Protein AF-0000000075086437 (afdb_homodimer)

InterPro domains:
  IPR016562 Proteasome assembly chaperone 2, eukaryotic [PIRSF010044] (19-245)
  IPR016562 Proteasome assembly chaperone 2, eukaryotic [PTHR12970] (11-246)
  IPR019151 Proteasome assembly chaperone 2 [PF09754] (21-191)
  IPR038389 Proteasome assembly chaperone 2 superfamily [G3DSA:3.40.50.10900] (17-246)

pLDDT: mean 86.9, std 17.22, range [22.77, 98.94]

Solvent-accessible surface area (backbone atoms only — not comparable to full-atom values): 26258 Å² total; per-residue (Å²): 94,47,74,74,58,44,75,50,69,73,48,90,76,82,41,60,67,14,38,38,35,36,28,18,48,22,42,39,37,28,16,42,47,26,50,47,32,49,39,33,37,64,63,40,44,77,27,30,39,40,43,37,51,27,62,46,67,38,65,52,89,55,65,76,55,66,74,41,94,78,57,60,33,46,28,38,30,31,37,31,78,94,73,31,34,31,36,46,46,42,50,28,53,62,39,48,85,34,36,63,62,52,48,49,50,52,53,50,53,41,53,75,43,42,38,57,32,40,35,37,29,23,12,22,41,42,87,72,56,81,62,79,89,48,75,60,46,33,34,48,67,46,96,65,28,89,52,56,73,60,50,66,74,41,97,64,47,65,60,83,66,96,54,90,73,66,78,52,61,47,9,55,55,43,37,60,48,50,52,48,31,52,75,68,69,42,25,27,43,34,42,30,32,54,28,56,83,48,79,32,64,69,56,10,55,52,48,48,54,58,46,33,73,78,51,73,78,59,61,76,95,50,42,74,78,55,56,34,70,26,41,40,78,64,62,60,79,47,51,75,55,76,77,69,77,108,91,46,74,74,57,43,75,49,69,72,48,90,77,81,39,60,68,14,38,39,36,36,30,20,47,22,42,41,36,29,16,42,48,26,49,46,31,48,39,33,38,64,64,40,44,78,27,31,39,40,45,38,51,28,61,46,65,35,63,55,89,54,65,74,58,65,75,43,94,79,58,60,33,47,28,38,30,31,36,32,78,92,74,32,36,31,36,47,46,41,48,29,54,61,39,50,84,35,35,63,62,53,47,48,50,53,53,51,52,41,55,74,43,42,40,57,32,38,36,37,29,24,13,21,41,43,88,73,56,82,62,78,89,49,74,59,48,33,33,48,69,46,94,66,26,88,51,56,71,62,50,67,74,41,98,64,48,64,59,83,66,96,53,90,73,66,78,50,61,48,8,56,54,42,37,60,49,49,52,49,31,53,74,67,69,44,23,27,44,35,42,34,33,54,29,57,83,48,80,32,64,68,54,11,55,50,49,48,54,57,46,34,74,79,51,74,79,58,61,76,94,50,42,76,80,55,56,34,70,25,41,40,78,62,62,62,79,49,51,77,55,75,76,68,79,106

Foldseek 3Di:
DPCQKDKAFQDDDQLAAAEEEEEFCFAQSLSLLLVQQLCQLLVWDWTIFMFHCQFDNDDDDPSVCGPPPPDDTQWTKTDDPVQSYIYTHGRGFTDPVCLLVVLLVVLVVVVVSNHQAYEYEFAAALVPDPDPPDAQKEKDWAPLAPQVVVVVVDPHHHDDDPDPQDDGHRGGCRSSNRVSCNVVVGTYMYMYGHDHHDPCSVVSVVVNLVVCSRRPPDDNVCSVVSGDHDPVVVPDDDDDDPVPVD/DPCQKDKAFQDDDQLAAAEEEEEFCFAQSLSLLLVQQLCQLLVWDWTIFMFHCQFDNDDDDPSVCGPPPPDDTQWTKTDDPVQSYIYTHGRGFTDPVCLLVVLLVVLVVVVVSNHQAYEYEFAAALVPDPDPPDAQKEKDWAPLAPQVVVVVVDPHHHDDDPDPQDDGHRGGCRSSSRVSCNVVVGTYMYMYGHDHHDPCSVVSVVVNLVVCSRRPPDDNVCSVVSGDHDPVVVPDDDDDDPVPVD

Nearest PDB structures (foldseek):
  8qym-assembly1_J  TM=8.300E-01  e=6.815E-26  Homo sapiens
  8tm6-assembly1_g  TM=8.412E-01  e=6.346E-24  Homo sapiens
  8qyj-assembly1_J  TM=8.256E-01  e=1.738E-23  Homo sapiens
  8qyn-assembly1_J  TM=8.368E-01  e=9.861E-24  Homo sapiens
  8tm5-assembly1_d  TM=8.386E-01  e=1.224E-22  Homo sapiens

Radius of gyration: 22.4 Å; Cα contacts (8 Å, |Δi|>4): 1007; chains: 2; bounding box: 60×61×58 Å

Sequence (492 aa):
MAQVNHWKILTDCDFTGYTLVIPSVAVGNVGQLAGDLIISSLHMTKIGIIYSPALIPISGYDPYKIGSNSISSCCELYQCAERKVAILLLRAPLVYKYANQFLTEVVDKFKAENVKDIVILTSSFAHERKHIMTSPFRYVVNDVCLYTSKLRTLDWVEHETKGEPVKILGGGFASLLFEITKEKSVPCFLLYKFASEGDNIPDAYEMVQYLNTVIPLFNDSDLFTQLVPPVSWNLMYGGPPPKNIYMAQVNHWKILTDCDFTGYTLVIPSVAVGNVGQLAGDLIISSLHMTKIGIIYSPALIPISGYDPYKIGSNSISSCCELYQCAERKVAILLLRAPLVYKYANQFLTEVVDKFKAENVKDIVILTSSFAHERKHIMTSPFRYVVNDVCLYTSKLRTLDWVEHETKGEPVKILGGGFASLLFEITKEKSVPCFLLYKFASEGDNIPDAYEMVQYLNTVIPLFNDSDLFTQLVPPVSWNLMYGGPPPKNIY

Structure (mmCIF, N/CA/C/O backbone):
data_AF-0000000075086437-model_v1
#
loop_
_entity.id
_entity.type
_entity.pdbx_description
1 polymer 'Proteasome assembly chaperone 2'
#
loop_
_atom_site.group_PDB
_atom_site.id
_atom_site.type_symbol
_atom_site.label_atom_id
_a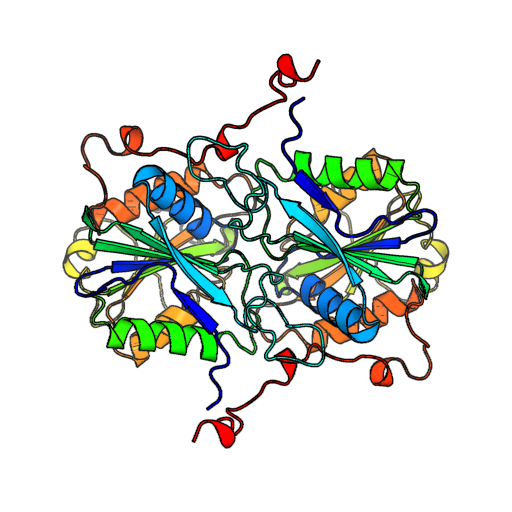tom_site.label_alt_id
_atom_site.label_comp_id
_atom_site.label_asym_id
_atom_site.label_entity_id
_atom_site.label_seq_id
_atom_site.pdbx_PDB_ins_code
_atom_site.Cartn_x
_atom_site.Cartn_y
_atom_site.Cartn_z
_atom_site.occupancy
_atom_site.B_iso_or_equiv
_atom_site.auth_seq_id
_atom_site.auth_comp_id
_atom_site.auth_asym_id
_atom_site.auth_atom_id
_atom_site.pdbx_PDB_model_num
ATOM 1 N N . MET A 1 1 ? -19.359 15.242 -14.719 1 35.53 1 MET A N 1
ATOM 2 C CA . MET A 1 1 ? -18.297 14.242 -14.781 1 35.53 1 MET A CA 1
ATOM 3 C C . MET A 1 1 ? -18.453 13.195 -13.68 1 35.53 1 MET A C 1
ATOM 5 O O . MET A 1 1 ? -18.656 13.539 -12.516 1 35.53 1 MET A O 1
ATOM 9 N N . ALA A 1 2 ? -18.859 12.125 -14.086 1 43.56 2 ALA A N 1
ATOM 10 C CA . ALA A 1 2 ? -19.266 11.148 -13.078 1 43.56 2 ALA A CA 1
ATOM 11 C C . ALA A 1 2 ? -18.203 10.992 -12 1 43.56 2 ALA A C 1
ATOM 13 O O . ALA A 1 2 ? -17 11.016 -12.289 1 43.56 2 ALA A O 1
ATOM 14 N N . GLN A 1 3 ? -18.438 11.406 -10.812 1 57.47 3 GLN A N 1
ATOM 15 C CA . GLN A 1 3 ? -17.562 11.312 -9.648 1 57.47 3 GLN A CA 1
ATOM 16 C C . GLN A 1 3 ? -16.922 9.93 -9.547 1 57.47 3 GLN A C 1
ATOM 18 O O . GLN A 1 3 ? -17.625 8.93 -9.375 1 57.47 3 GLN A O 1
ATOM 23 N N . VAL A 1 4 ? -15.617 9.898 -10.047 1 74.31 4 VAL A N 1
ATOM 24 C CA . VAL A 1 4 ? -14.891 8.633 -10.109 1 74.31 4 VAL A CA 1
ATOM 25 C C . VAL A 1 4 ? -14.523 8.18 -8.703 1 74.31 4 VAL A C 1
ATOM 27 O O . VAL A 1 4 ? -14.562 6.984 -8.398 1 74.31 4 VAL A O 1
ATOM 30 N N . ASN A 1 5 ? -14.375 9.18 -7.828 1 84.19 5 ASN A N 1
ATOM 31 C CA . ASN A 1 5 ? -14.055 8.898 -6.434 1 84.19 5 ASN A CA 1
ATOM 32 C C . ASN A 1 5 ? -15.281 9.039 -5.539 1 84.19 5 ASN A C 1
ATOM 34 O O . ASN A 1 5 ? -16.094 9.953 -5.719 1 84.19 5 ASN A O 1
ATOM 38 N N . HIS A 1 6 ? -15.469 8.078 -4.66 1 85.31 6 HIS A N 1
ATOM 39 C CA . HIS A 1 6 ? -16.609 8.109 -3.746 1 85.31 6 HIS A CA 1
ATOM 40 C C . HIS A 1 6 ? -16.156 8.328 -2.307 1 85.31 6 HIS A C 1
ATOM 42 O O . HIS A 1 6 ? -15.359 7.551 -1.774 1 85.31 6 HIS A O 1
ATOM 48 N N . TRP A 1 7 ? -16.688 9.414 -1.744 1 89.06 7 TRP A N 1
ATOM 49 C CA . TRP A 1 7 ? -16.438 9.734 -0.345 1 89.06 7 TRP A CA 1
ATOM 50 C C . TRP A 1 7 ? -17.594 9.305 0.538 1 89.06 7 TRP A C 1
ATOM 52 O O . TRP A 1 7 ? -18.672 9.914 0.507 1 89.06 7 TRP A O 1
ATOM 62 N N . LYS A 1 8 ? -17.406 8.258 1.257 1 87.62 8 LYS A N 1
ATOM 63 C CA . LYS A 1 8 ? -18.375 7.879 2.273 1 87.62 8 LYS A CA 1
ATOM 64 C C . LYS A 1 8 ? -18.125 8.617 3.584 1 87.62 8 LYS A C 1
ATOM 66 O O . LYS A 1 8 ? -17.281 8.203 4.383 1 87.62 8 LYS A O 1
ATOM 71 N N . ILE A 1 9 ? -18.906 9.641 3.857 1 91.38 9 ILE A N 1
ATOM 72 C CA . ILE A 1 9 ? -18.719 10.461 5.051 1 91.38 9 ILE A CA 1
ATOM 73 C C . ILE A 1 9 ? -19.516 9.867 6.211 1 91.38 9 ILE A C 1
ATOM 75 O O . ILE A 1 9 ? -20.719 9.633 6.094 1 91.38 9 ILE A O 1
ATOM 79 N N . LEU A 1 10 ? -18.844 9.633 7.238 1 88.88 10 LEU A N 1
ATOM 80 C CA . LEU A 1 10 ? -19.469 9.047 8.422 1 88.88 10 LEU A CA 1
ATOM 81 C C . LEU A 1 10 ? -19.953 10.125 9.375 1 88.88 10 LEU A C 1
ATOM 83 O O . LEU A 1 10 ? -20.984 9.953 10.031 1 88.88 10 LEU A O 1
ATOM 87 N N . THR A 1 11 ? -19.188 11.148 9.453 1 93 11 THR A N 1
ATOM 88 C CA . THR A 1 11 ? -19.516 12.297 10.297 1 93 11 THR A CA 1
ATOM 89 C C . THR A 1 11 ? -19.094 13.602 9.617 1 93 11 THR A C 1
ATOM 91 O O . THR A 1 11 ? -17.953 13.742 9.18 1 93 11 THR A O 1
ATOM 94 N N . ASP A 1 12 ? -19.984 14.461 9.594 1 93.69 12 ASP A N 1
ATOM 95 C CA . ASP A 1 12 ? -19.672 15.75 8.984 1 93.69 12 ASP A CA 1
ATOM 96 C C . ASP A 1 12 ? -18.625 16.5 9.797 1 93.69 12 ASP A C 1
ATOM 98 O O . ASP A 1 12 ? -18.609 16.422 11.023 1 93.69 12 ASP A O 1
ATOM 102 N N . CYS A 1 13 ? -17.844 17.219 9.047 1 94.81 13 CYS A N 1
ATOM 103 C CA . CYS A 1 13 ? -16.781 18 9.672 1 94.81 13 CYS A CA 1
ATOM 104 C C . CYS A 1 13 ? -16.531 19.281 8.898 1 94.81 13 CYS A C 1
ATOM 106 O O . CYS A 1 13 ? -16.531 19.281 7.664 1 94.81 13 CYS A O 1
ATOM 108 N N . ASP A 1 14 ? -16.469 20.312 9.617 1 96.81 14 ASP A N 1
ATOM 109 C CA . ASP A 1 14 ? -16.016 21.594 9.07 1 96.81 14 ASP A CA 1
ATOM 110 C C . ASP A 1 14 ? -14.492 21.703 9.141 1 96.81 14 ASP A C 1
ATOM 112 O O . ASP A 1 14 ? -13.922 21.844 10.227 1 96.81 14 ASP A O 1
ATOM 116 N N . PHE A 1 15 ? -13.852 21.812 7.996 1 98.25 15 PHE A N 1
ATOM 117 C CA . PHE A 1 15 ? -12.398 21.734 7.957 1 98.25 15 PHE A CA 1
ATOM 118 C C . PHE A 1 15 ? -11.781 23.125 7.984 1 98.25 15 PHE A C 1
ATOM 120 O O . PHE A 1 15 ? -10.57 23.281 7.789 1 98.25 15 PHE A O 1
ATOM 127 N N . THR A 1 16 ? -12.602 24.125 8.211 1 98.31 16 THR A N 1
ATOM 128 C CA . THR A 1 16 ? -12.055 25.469 8.312 1 98.31 16 THR A CA 1
ATOM 129 C C . THR A 1 16 ? -11 25.547 9.414 1 98.31 16 THR A C 1
ATOM 131 O O . THR A 1 16 ? -11.266 25.188 10.562 1 98.31 16 THR A O 1
ATOM 134 N N . GLY A 1 17 ? -9.852 25.969 9.039 1 97.75 17 GLY A N 1
ATOM 135 C CA . GLY A 1 17 ? -8.766 26.156 10 1 97.75 17 GLY A CA 1
ATOM 136 C C . GLY A 1 17 ? -7.996 24.875 10.266 1 97.75 17 GLY A C 1
ATOM 137 O O . GLY A 1 17 ? -7.02 24.875 11.023 1 97.75 17 GLY A O 1
ATOM 138 N N . TYR A 1 18 ? -8.359 23.766 9.633 1 98.69 18 TYR A N 1
ATOM 139 C CA . TYR A 1 18 ? -7.703 22.484 9.844 1 98.69 18 TYR A CA 1
ATO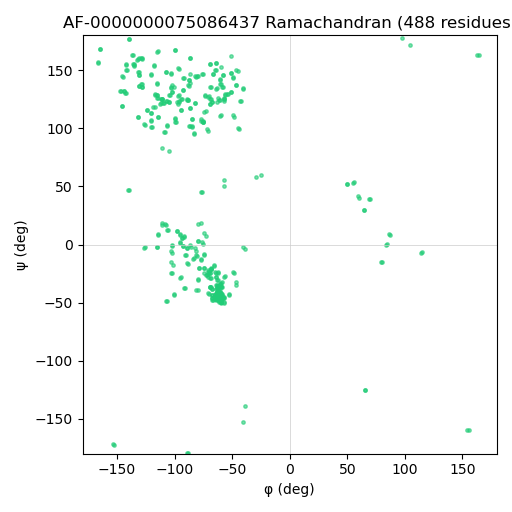M 140 C C . TYR A 1 18 ? -6.418 22.375 9.031 1 98.69 18 TYR A C 1
ATOM 142 O O . TYR A 1 18 ? -6.328 22.938 7.93 1 98.69 18 TYR A O 1
ATOM 150 N N . THR A 1 19 ? -5.441 21.75 9.562 1 98.81 19 THR A N 1
ATOM 151 C CA . THR A 1 19 ? -4.332 21.203 8.781 1 98.81 19 THR A CA 1
ATOM 152 C C . THR A 1 19 ? -4.645 19.781 8.312 1 98.81 19 THR A C 1
ATOM 154 O O . THR A 1 19 ? -5.023 18.938 9.117 1 98.81 19 THR A O 1
ATOM 157 N N . LEU A 1 20 ? -4.574 19.547 7.02 1 98.88 20 LEU A N 1
ATOM 158 C CA . LEU A 1 20 ? -4.727 18.203 6.469 1 98.88 20 LEU A CA 1
ATOM 159 C C . LEU A 1 20 ? -3.365 17.547 6.27 1 98.88 20 LEU A C 1
ATOM 161 O O . LEU A 1 20 ? -2.539 18.031 5.496 1 98.88 20 LEU A O 1
ATOM 165 N N . VAL A 1 21 ? -3.133 16.469 7.004 1 98.94 21 VAL A N 1
ATOM 166 C CA . VAL A 1 21 ? -1.901 15.695 6.863 1 98.94 21 VAL A CA 1
ATOM 167 C C . VAL A 1 21 ? -2.143 14.5 5.945 1 98.94 21 VAL A C 1
ATOM 169 O O . VAL A 1 21 ? -3.092 13.742 6.141 1 98.94 21 VAL A O 1
ATOM 172 N N . ILE A 1 22 ? -1.29 14.367 4.941 1 98.88 22 ILE A N 1
ATOM 173 C CA . ILE A 1 22 ? -1.406 13.258 4 1 98.88 22 ILE A CA 1
ATOM 174 C C . ILE A 1 22 ? -0.079 12.508 3.92 1 98.88 22 ILE A C 1
ATOM 176 O O . ILE A 1 22 ? 0.854 12.953 3.25 1 98.88 22 ILE A O 1
ATOM 180 N N . PRO A 1 23 ? 0.01 11.359 4.555 1 98.44 23 PRO A N 1
ATOM 181 C CA . PRO A 1 23 ? 1.183 10.508 4.352 1 98.44 23 PRO A CA 1
ATOM 182 C C . PRO A 1 23 ? 1.18 9.812 2.992 1 98.44 23 PRO A C 1
ATOM 184 O O . PRO A 1 23 ? 0.188 9.188 2.619 1 98.44 23 PRO A O 1
ATOM 187 N N . SER A 1 24 ? 2.254 9.953 2.297 1 97.56 24 SER A N 1
ATOM 188 C CA . SER A 1 24 ? 2.414 9.219 1.049 1 97.56 24 SER A CA 1
ATOM 189 C C . SER A 1 24 ? 2.838 7.777 1.308 1 97.56 24 SER A C 1
ATOM 191 O O . SER A 1 24 ? 3.539 7.496 2.283 1 97.56 24 SER A O 1
ATOM 193 N N . VAL A 1 25 ? 2.379 6.867 0.495 1 94.88 25 VAL A N 1
ATOM 194 C CA . VAL A 1 25 ? 2.883 5.5 0.527 1 94.88 25 VAL A CA 1
ATOM 195 C C . VAL A 1 25 ? 4.262 5.441 -0.129 1 94.88 25 VAL A C 1
ATOM 197 O O . VAL A 1 25 ? 4.371 5.484 -1.356 1 94.88 25 VAL A O 1
ATOM 200 N N . ALA A 1 26 ? 5.281 5.305 0.708 1 94.19 26 ALA A N 1
ATOM 201 C CA . ALA A 1 26 ? 6.664 5.512 0.277 1 94.19 26 ALA A CA 1
ATOM 202 C C . ALA A 1 26 ? 7.59 4.477 0.904 1 94.19 26 ALA A C 1
ATOM 204 O O . ALA A 1 26 ? 7.145 3.604 1.652 1 94.19 26 ALA A O 1
ATOM 205 N N . VAL A 1 27 ? 8.867 4.59 0.468 1 91.12 27 VAL A N 1
ATOM 206 C CA . VAL A 1 27 ? 9.859 3.645 0.965 1 91.12 27 VAL A CA 1
ATOM 207 C C . VAL A 1 27 ? 9.859 3.646 2.492 1 91.12 27 VAL A C 1
ATOM 209 O O . VAL A 1 27 ? 9.773 4.707 3.117 1 91.12 27 VAL A O 1
ATOM 212 N N . GLY A 1 28 ? 9.781 2.467 3.061 1 91.38 28 GLY A N 1
ATOM 213 C CA . GLY A 1 28 ? 9.836 2.316 4.504 1 91.38 28 GLY A CA 1
ATOM 214 C C . GLY A 1 28 ? 8.523 2.623 5.191 1 91.38 28 GLY A C 1
ATOM 215 O O . GLY A 1 28 ? 8.359 2.361 6.383 1 91.38 28 GLY A O 1
ATOM 216 N N . ASN A 1 29 ? 7.598 3.246 4.559 1 92.94 29 ASN A N 1
ATOM 217 C CA . ASN A 1 29 ? 6.258 3.545 5.059 1 92.94 29 ASN A CA 1
ATOM 218 C C . ASN A 1 29 ? 6.301 4.5 6.25 1 92.94 29 ASN A C 1
ATOM 220 O O . ASN A 1 29 ? 5.465 4.414 7.148 1 92.94 29 ASN A O 1
ATOM 224 N N . VAL A 1 30 ? 7.277 5.336 6.281 1 96.38 30 VAL A N 1
ATOM 225 C CA . VAL A 1 30 ? 7.527 6.16 7.457 1 96.38 30 VAL A CA 1
ATOM 226 C C . VAL A 1 30 ? 6.363 7.129 7.668 1 96.38 30 VAL A C 1
ATOM 228 O O . VAL A 1 30 ? 5.867 7.277 8.789 1 96.38 30 VAL A O 1
ATOM 231 N N . GLY A 1 31 ? 5.938 7.773 6.594 1 97.56 31 GLY A N 1
ATOM 232 C CA . GLY A 1 31 ? 4.82 8.695 6.695 1 97.56 31 GLY A CA 1
ATOM 233 C C . GLY A 1 31 ? 3.549 8.039 7.195 1 97.56 31 GLY A C 1
ATOM 234 O O . GLY A 1 31 ? 2.855 8.594 8.055 1 97.56 31 GLY A O 1
ATOM 235 N N . GLN A 1 32 ? 3.258 6.879 6.699 1 95.31 32 GLN A N 1
ATOM 236 C CA . GLN A 1 32 ? 2.066 6.152 7.121 1 95.31 32 GLN A CA 1
ATOM 237 C C . GLN A 1 32 ? 2.143 5.777 8.594 1 95.31 32 GLN A C 1
ATOM 239 O O . GLN A 1 32 ? 1.161 5.914 9.328 1 95.31 32 GLN A O 1
ATOM 244 N N . LEU A 1 33 ? 3.307 5.312 8.992 1 94.88 33 LEU A N 1
ATOM 245 C CA . LEU A 1 33 ? 3.506 4.938 10.391 1 94.88 33 LEU A CA 1
ATOM 246 C C . LEU A 1 33 ? 3.357 6.148 11.305 1 94.88 33 LEU A C 1
ATOM 248 O O . LEU A 1 33 ? 2.766 6.051 12.383 1 94.88 33 LEU A O 1
ATOM 252 N N . ALA A 1 34 ? 3.873 7.23 10.906 1 97.19 34 ALA A N 1
ATOM 253 C CA . ALA A 1 34 ? 3.717 8.461 11.664 1 97.19 34 ALA A CA 1
ATOM 254 C C . ALA A 1 34 ? 2.246 8.859 11.781 1 97.19 34 ALA A C 1
ATOM 256 O O . ALA A 1 34 ? 1.787 9.25 12.852 1 97.19 34 ALA A O 1
ATOM 257 N N . GLY A 1 35 ? 1.521 8.742 10.672 1 96.69 35 GLY A N 1
ATOM 258 C CA . GLY A 1 35 ? 0.087 8.977 10.711 1 96.69 35 GLY A CA 1
ATOM 259 C C . GLY A 1 35 ? -0.635 8.086 11.703 1 96.69 35 GLY A C 1
ATOM 260 O O . GLY A 1 35 ? -1.473 8.555 12.477 1 96.69 35 GLY A O 1
ATOM 261 N N . ASP A 1 36 ? -0.29 6.836 11.672 1 93.44 36 ASP A N 1
ATOM 262 C CA . ASP A 1 36 ? -0.888 5.891 12.609 1 93.44 36 ASP A CA 1
ATOM 263 C C . ASP A 1 36 ? -0.596 6.293 14.055 1 93.44 36 ASP A C 1
ATOM 265 O O . ASP A 1 36 ? -1.462 6.18 14.922 1 93.44 36 ASP A O 1
ATOM 269 N N . LEU A 1 37 ? 0.59 6.676 14.289 1 94.69 37 LEU A N 1
ATOM 270 C CA . LEU A 1 37 ? 1.006 7.082 15.625 1 94.69 37 LEU A CA 1
ATOM 271 C C . LEU A 1 37 ? 0.217 8.305 16.094 1 94.69 37 LEU A C 1
ATOM 273 O O . LEU A 1 37 ? -0.228 8.352 17.234 1 94.69 37 LEU A O 1
ATOM 277 N N . ILE A 1 38 ? 0.027 9.234 15.227 1 96.94 38 ILE A N 1
ATOM 278 C CA . ILE A 1 38 ? -0.717 10.445 15.57 1 96.94 38 ILE A CA 1
ATOM 279 C C . ILE A 1 38 ? -2.18 10.094 15.828 1 96.94 38 ILE A C 1
ATOM 281 O O . ILE A 1 38 ? -2.764 10.531 16.812 1 96.94 38 ILE A O 1
ATOM 285 N N . ILE A 1 39 ? -2.746 9.297 14.945 1 95.19 39 ILE A N 1
ATOM 286 C CA . ILE A 1 39 ? -4.145 8.898 15.062 1 95.19 39 ILE A CA 1
ATOM 287 C C . ILE A 1 39 ? -4.367 8.211 16.406 1 95.19 39 ILE A C 1
ATOM 289 O O . ILE A 1 39 ? -5.332 8.508 17.109 1 95.19 39 ILE A O 1
ATOM 293 N N . SER A 1 40 ? -3.471 7.355 16.688 1 92.56 40 SER A N 1
ATOM 294 C CA . SER A 1 40 ? -3.592 6.625 17.953 1 92.56 40 SER A CA 1
ATOM 295 C C . SER A 1 40 ? -3.389 7.551 19.141 1 92.56 40 SER A C 1
ATOM 297 O O . SER A 1 40 ? -4.141 7.492 20.125 1 92.56 40 SER A O 1
ATOM 299 N N . SER A 1 41 ? -2.432 8.406 19.094 1 94.75 41 SER A N 1
ATOM 300 C CA . SER A 1 41 ? -2.045 9.258 20.203 1 94.75 41 SER A CA 1
ATOM 301 C C . SER A 1 41 ? -3.115 10.305 20.5 1 94.75 41 SER A C 1
ATOM 303 O O . SER A 1 41 ? -3.359 10.641 21.656 1 94.75 41 SER A O 1
ATOM 305 N N . LEU A 1 42 ? -3.748 10.812 19.484 1 95.75 42 LEU A N 1
ATOM 306 C CA . LEU A 1 42 ? -4.75 11.859 19.641 1 95.75 42 LEU A CA 1
ATOM 307 C C . LEU A 1 42 ? -6.152 11.266 19.703 1 95.75 42 LEU A C 1
ATOM 309 O O . LEU A 1 42 ? -7.145 12 19.719 1 95.75 42 LEU A O 1
ATOM 313 N N . HIS A 1 43 ? -6.25 9.953 19.641 1 92.31 43 HIS A N 1
ATOM 314 C CA . HIS A 1 43 ? -7.547 9.281 19.609 1 92.31 43 HIS A CA 1
ATOM 315 C C . HIS A 1 43 ? -8.461 9.891 18.547 1 92.31 43 HIS A C 1
ATOM 317 O O . HIS A 1 43 ? -9.594 10.266 18.844 1 92.31 43 HIS A O 1
ATOM 323 N N . MET A 1 44 ? -7.938 9.961 17.406 1 94.25 44 MET A N 1
ATOM 324 C CA . MET A 1 44 ? -8.688 10.609 16.328 1 94.25 44 MET A CA 1
ATOM 325 C C . MET A 1 44 ? -9.891 9.773 15.922 1 94.25 44 MET A C 1
ATOM 327 O O . MET A 1 44 ? -9.875 8.547 16.047 1 94.25 44 MET A O 1
ATOM 331 N N . THR A 1 45 ? -10.867 10.477 15.375 1 93.5 45 THR A N 1
ATOM 332 C CA . THR A 1 45 ? -12.102 9.82 14.938 1 93.5 45 THR A CA 1
ATOM 333 C C . THR A 1 45 ? -12.102 9.633 13.422 1 93.5 45 THR A C 1
ATOM 335 O O . THR A 1 45 ? -11.805 10.57 12.672 1 93.5 45 THR A O 1
ATOM 338 N N . LYS A 1 46 ? -12.422 8.422 13.062 1 91.38 46 LYS A N 1
ATOM 339 C CA . LYS A 1 46 ? -12.625 8.188 11.633 1 91.38 46 LYS A CA 1
ATOM 340 C C . LYS A 1 46 ? -13.906 8.852 11.148 1 91.38 46 LYS A C 1
ATOM 342 O O . LYS A 1 46 ? -14.992 8.578 11.664 1 91.38 46 LYS A O 1
ATOM 347 N N . ILE A 1 47 ? -13.766 9.656 10.086 1 94.88 47 ILE A N 1
ATOM 348 C CA . ILE A 1 47 ? -14.961 10.406 9.719 1 94.88 47 ILE A CA 1
ATOM 349 C C . ILE A 1 47 ? -15.297 10.148 8.25 1 94.88 47 ILE A C 1
ATOM 351 O O . ILE A 1 47 ? -16.297 10.648 7.738 1 94.88 47 ILE A O 1
ATOM 355 N N . GLY A 1 48 ? -14.484 9.383 7.578 1 90.69 48 GLY A N 1
ATOM 356 C CA . GLY A 1 48 ? -14.781 9.109 6.184 1 90.69 48 GLY A CA 1
ATOM 357 C C . GLY A 1 48 ? -13.961 7.969 5.609 1 90.69 48 GLY A C 1
ATOM 358 O O . GLY A 1 48 ? -12.914 7.613 6.16 1 90.69 48 GLY A O 1
ATOM 359 N N . ILE A 1 49 ? -14.469 7.383 4.598 1 88.12 49 ILE A N 1
ATOM 360 C CA . ILE A 1 49 ? -13.828 6.352 3.785 1 88.12 49 ILE A CA 1
ATOM 361 C C . ILE A 1 49 ? -13.898 6.742 2.311 1 88.12 49 ILE A C 1
ATOM 363 O O . ILE A 1 49 ? -14.938 7.203 1.831 1 88.12 49 ILE A O 1
ATOM 367 N N . ILE A 1 50 ? -12.797 6.566 1.623 1 88.62 50 ILE A N 1
ATOM 368 C CA . ILE A 1 50 ? -12.766 6.953 0.217 1 88.62 50 ILE A CA 1
ATOM 369 C C . ILE A 1 50 ? -12.562 5.719 -0.656 1 88.62 50 ILE A C 1
ATOM 371 O O . ILE A 1 50 ? -11.68 4.898 -0.387 1 88.62 50 ILE A O 1
ATOM 375 N N . TYR A 1 51 ? -13.391 5.605 -1.581 1 83.62 51 TYR A N 1
ATOM 376 C CA . TYR A 1 51 ? -13.266 4.586 -2.615 1 83.62 51 TYR A CA 1
ATOM 377 C C . TYR A 1 51 ? -12.836 5.207 -3.941 1 83.62 51 TYR A C 1
ATOM 379 O O . TYR A 1 51 ? -13.477 6.141 -4.43 1 83.62 51 TYR A O 1
ATOM 387 N N . SER A 1 52 ? -11.727 4.676 -4.445 1 85.94 52 SER A N 1
ATOM 388 C CA . SER A 1 52 ? -11.195 5.266 -5.672 1 85.94 52 SER A CA 1
ATOM 389 C C . SER A 1 52 ? -10.555 4.203 -6.562 1 85.94 52 SER A C 1
ATOM 391 O O . SER A 1 52 ? -9.875 3.301 -6.074 1 85.94 52 SER A O 1
ATOM 393 N N . PRO A 1 53 ? -10.688 4.383 -7.844 1 81.12 53 PRO A N 1
ATOM 394 C CA . PRO A 1 53 ? -9.953 3.514 -8.766 1 81.12 53 PRO A CA 1
ATOM 395 C C . PRO A 1 53 ? -8.438 3.711 -8.672 1 81.12 53 PRO A C 1
ATOM 397 O O . PRO A 1 53 ? -7.676 2.848 -9.117 1 81.12 53 PRO A O 1
ATOM 400 N N . ALA A 1 54 ? -8 4.797 -8.117 1 87.94 54 ALA A N 1
ATOM 401 C CA . ALA A 1 54 ? -6.57 5.031 -7.934 1 87.94 54 ALA A CA 1
ATOM 402 C C . ALA A 1 54 ? -5.988 4.074 -6.895 1 87.94 54 ALA A C 1
ATOM 404 O O . ALA A 1 54 ? -4.773 3.877 -6.836 1 87.94 54 ALA A O 1
ATOM 405 N N . LEU A 1 55 ? -6.789 3.543 -6.066 1 84.25 55 LEU A N 1
ATOM 406 C CA . LEU A 1 55 ? -6.336 2.688 -4.977 1 84.25 55 LEU A CA 1
ATOM 407 C C . LEU A 1 55 ? -6.66 1.226 -5.262 1 84.25 55 LEU A C 1
ATOM 409 O O . LEU A 1 55 ? -5.836 0.343 -5.02 1 84.25 55 LEU A O 1
ATOM 413 N N . ILE A 1 56 ? -7.855 0.917 -5.648 1 68.75 56 ILE A N 1
ATOM 414 C CA . ILE A 1 56 ? -8.359 -0.438 -5.844 1 68.75 56 ILE A CA 1
ATOM 415 C C . ILE A 1 56 ? -9.07 -0.537 -7.191 1 68.75 56 ILE A C 1
ATOM 417 O O . ILE A 1 56 ? -10.156 0.02 -7.371 1 68.75 56 ILE A O 1
ATOM 421 N N . PRO A 1 57 ? -8.398 -1.219 -7.973 1 64.44 57 PRO A N 1
ATOM 422 C CA . PRO A 1 57 ? -9.133 -1.365 -9.234 1 64.44 57 PRO A CA 1
ATOM 423 C C . PRO A 1 57 ? -10.453 -2.117 -9.055 1 64.44 57 PRO A C 1
ATOM 425 O O . PRO A 1 57 ? -10.547 -3.023 -8.227 1 64.44 57 PRO A O 1
ATOM 428 N N . ILE A 1 58 ? -11.484 -1.64 -9.367 1 59.41 58 ILE A N 1
ATOM 429 C CA . ILE A 1 58 ? -12.812 -2.244 -9.32 1 59.41 58 ILE A CA 1
ATOM 430 C C . ILE A 1 58 ? -12.938 -3.295 -10.422 1 59.41 58 ILE A C 1
ATOM 432 O O . ILE A 1 58 ? -12.68 -3.012 -11.594 1 59.41 58 ILE A O 1
ATOM 436 N N . SER A 1 59 ? -13.078 -4.547 -9.711 1 56.91 59 SER A N 1
ATOM 437 C CA . SER A 1 59 ? -13.305 -5.625 -10.664 1 56.91 59 SER A CA 1
ATOM 438 C C . SER A 1 59 ? -14.789 -5.773 -10.992 1 56.91 59 SER A C 1
ATOM 440 O O . SER A 1 59 ? -15.641 -5.531 -10.141 1 56.91 59 SER A O 1
ATOM 442 N N . GLY A 1 60 ? -15.156 -5.992 -12.18 1 54.03 60 GLY A N 1
ATOM 443 C CA . GLY A 1 60 ? -16.516 -6.293 -12.602 1 54.03 60 GLY A CA 1
ATOM 444 C C . GLY A 1 60 ? -17.203 -5.121 -13.266 1 54.03 60 GLY A C 1
ATOM 445 O O . GLY A 1 60 ? -16.625 -4.039 -13.398 1 54.03 60 GLY A O 1
ATOM 446 N N . TYR A 1 61 ? -18.375 -5.398 -13.812 1 46.28 61 TYR A N 1
ATOM 447 C CA . TYR A 1 61 ? -19.141 -4.586 -14.742 1 46.28 61 TYR A CA 1
ATOM 448 C C . TYR A 1 61 ? -19.734 -3.365 -14.047 1 46.28 61 TYR A C 1
ATOM 450 O O . TYR A 1 61 ? -20.125 -2.398 -14.703 1 46.28 61 TYR A O 1
ATOM 458 N N . ASP A 1 62 ? -19.938 -3.521 -12.75 1 48.25 62 ASP A N 1
ATOM 459 C CA . ASP A 1 62 ? -20.656 -2.352 -12.258 1 48.25 62 ASP A CA 1
ATOM 460 C C . ASP A 1 62 ? -19.734 -1.426 -11.477 1 48.25 62 ASP A C 1
ATOM 462 O O . ASP A 1 62 ? -19.516 -1.627 -10.281 1 48.25 62 ASP A O 1
ATOM 466 N N . PRO A 1 63 ? -19.109 -0.748 -12.297 1 47.44 63 PRO A N 1
ATOM 467 C CA . PRO A 1 63 ? -18.188 0.197 -11.664 1 47.44 63 PRO A CA 1
ATOM 468 C C . PRO A 1 63 ? -18.844 1.001 -10.547 1 47.44 63 PRO A C 1
ATOM 470 O O . PRO A 1 63 ? -18.156 1.553 -9.68 1 47.44 63 PRO A O 1
ATOM 473 N N . TYR A 1 64 ? -20.156 1.071 -10.711 1 44.16 64 TYR A N 1
ATOM 474 C CA . TYR A 1 64 ? -20.875 1.903 -9.758 1 44.16 64 TYR A CA 1
ATOM 475 C C . TYR A 1 64 ? -21.141 1.147 -8.453 1 44.16 64 TYR A C 1
ATOM 477 O O . TYR A 1 64 ? -21.797 1.66 -7.551 1 44.16 64 TYR A O 1
ATOM 485 N N . LYS A 1 65 ? -20.75 -0.05 -8.484 1 51.56 65 LYS A N 1
ATOM 486 C CA . LYS A 1 65 ? -20.875 -0.693 -7.18 1 51.56 65 LYS A CA 1
ATOM 487 C C . LYS A 1 65 ? -19.719 -0.294 -6.262 1 51.56 65 LYS A C 1
ATOM 489 O O . LYS A 1 65 ? -19.469 -0.96 -5.258 1 51.56 65 LYS A O 1
ATOM 494 N N . ILE A 1 66 ? -19.172 0.771 -6.762 1 47.06 66 ILE A N 1
ATOM 495 C CA . ILE A 1 66 ? -18.188 1.432 -5.914 1 47.06 66 ILE A CA 1
ATOM 496 C C . ILE A 1 66 ? -18.828 1.859 -4.602 1 47.06 66 ILE A C 1
ATOM 498 O O . ILE A 1 66 ? -19.891 2.502 -4.602 1 47.06 66 ILE A O 1
ATOM 502 N N . GLY A 1 67 ? -18.453 1.235 -3.535 1 49 67 GLY A N 1
ATOM 503 C CA . GLY A 1 67 ? -18.969 1.584 -2.223 1 49 67 GLY A CA 1
ATOM 504 C C . GLY A 1 67 ? -19.812 0.481 -1.597 1 49 67 GLY A C 1
ATOM 505 O O . GLY A 1 67 ? -20.391 0.666 -0.524 1 49 67 GLY A O 1
ATOM 506 N N . SER A 1 68 ? -20 -0.475 -2.453 1 52.09 68 SER A N 1
ATOM 507 C CA . SER A 1 68 ? -20.703 -1.562 -1.783 1 52.09 68 SER A CA 1
ATOM 508 C C . SER A 1 68 ? -19.922 -2.08 -0.587 1 52.09 68 SER A C 1
ATOM 510 O O . SER A 1 68 ? -18.688 -1.916 -0.526 1 52.09 68 SER A O 1
ATOM 512 N N . ASN A 1 69 ? -20.609 -2.307 0.54 1 52.91 69 ASN A N 1
ATOM 513 C CA . ASN A 1 69 ? -20.078 -2.766 1.822 1 52.91 69 ASN A CA 1
ATOM 514 C C . ASN A 1 69 ? -19.016 -3.842 1.641 1 52.91 69 ASN A C 1
ATOM 516 O O . ASN A 1 69 ? -18.344 -4.223 2.6 1 52.91 69 ASN A O 1
ATOM 520 N N . SER A 1 70 ? -18.828 -4.176 0.365 1 53.25 70 SER A N 1
ATOM 521 C CA . SER A 1 70 ? -17.922 -5.305 0.183 1 53.25 70 SER A CA 1
ATOM 522 C C . SER A 1 70 ? -16.531 -4.836 -0.258 1 53.25 70 SER A C 1
ATOM 524 O O . SER A 1 70 ? -15.594 -5.633 -0.332 1 53.25 70 SER A O 1
ATOM 526 N N . ILE A 1 71 ? -16.5 -3.488 -0.402 1 56.09 71 ILE A N 1
ATOM 527 C CA . ILE A 1 71 ? -15.234 -3.076 -1.006 1 56.09 71 ILE A CA 1
ATOM 528 C C . ILE A 1 71 ? -14.266 -2.609 0.081 1 56.09 71 ILE A C 1
ATOM 530 O O . ILE A 1 71 ? -14.656 -1.86 0.981 1 56.09 71 ILE A O 1
ATOM 534 N N . SER A 1 72 ? -13.18 -3.225 0.11 1 60.38 72 SER A N 1
ATOM 535 C CA . SER A 1 72 ? -12.078 -2.838 0.986 1 60.38 72 SER A CA 1
ATOM 536 C C . SER A 1 72 ? -11.594 -1.427 0.67 1 60.38 72 SER A C 1
ATOM 538 O O . SER A 1 72 ? -11.578 -1.016 -0.492 1 60.38 72 SER A O 1
ATOM 540 N N . SER A 1 73 ? -11.609 -0.622 1.694 1 72.31 73 SER A N 1
ATOM 541 C CA . SER A 1 73 ? -11.055 0.706 1.451 1 72.31 73 SER A CA 1
ATOM 542 C C . SER A 1 73 ? -9.633 0.817 1.986 1 72.31 73 SER A C 1
ATOM 544 O O . SER A 1 73 ? -9.297 0.202 3 1 72.31 73 SER A O 1
ATOM 546 N N . CYS A 1 74 ? -8.797 1.39 1.2 1 83.81 74 CYS A N 1
ATOM 547 C CA . CYS A 1 74 ? -7.402 1.62 1.562 1 83.81 74 CYS A CA 1
ATOM 548 C C . CYS A 1 74 ? -7.141 3.1 1.812 1 83.81 74 CYS A C 1
ATOM 550 O O . CYS A 1 74 ? -5.992 3.541 1.807 1 83.81 74 CYS A O 1
ATOM 552 N N . CYS A 1 75 ? -8.258 3.836 2.025 1 90.44 75 CYS A N 1
ATOM 553 C CA . CYS A 1 75 ? -8.125 5.273 2.246 1 90.44 75 CYS A CA 1
ATOM 554 C C . CYS A 1 75 ? -9.172 5.773 3.234 1 90.44 75 CYS A C 1
ATOM 556 O O . CYS A 1 75 ? -10.375 5.676 2.975 1 90.44 75 CYS A O 1
ATOM 558 N N . GLU A 1 76 ? -8.711 6.309 4.328 1 91.56 76 GLU A N 1
ATOM 559 C CA . GLU A 1 76 ? -9.594 6.734 5.406 1 91.56 76 GLU A CA 1
ATOM 560 C C . GLU A 1 76 ? -9.258 8.148 5.871 1 91.56 76 GLU A C 1
ATOM 562 O O . GLU A 1 76 ? -8.094 8.562 5.836 1 91.56 76 GLU A O 1
ATOM 567 N N . LEU A 1 77 ? -10.273 8.805 6.281 1 94.94 77 LEU A N 1
ATOM 568 C CA . LEU A 1 77 ? -10.141 10.172 6.781 1 94.94 77 LEU A CA 1
ATOM 569 C C . LEU A 1 77 ? -10.398 10.227 8.281 1 94.94 77 LEU A C 1
ATOM 571 O O . LEU A 1 77 ? -11.438 9.758 8.758 1 94.94 77 LEU A O 1
ATOM 575 N N . TYR A 1 78 ? -9.391 10.797 9.023 1 94.75 78 TYR A N 1
ATOM 576 C CA . TYR A 1 78 ? -9.492 10.961 10.469 1 94.75 78 TYR A CA 1
ATOM 577 C C . TYR A 1 78 ? -9.438 12.438 10.859 1 94.75 78 TYR A C 1
ATOM 579 O O . TYR A 1 78 ? -8.859 13.25 10.133 1 94.75 78 TYR A O 1
ATOM 587 N N . GLN A 1 79 ? -10.031 12.758 12.023 1 96.94 79 GLN A N 1
ATOM 588 C CA . GLN A 1 79 ? -9.914 14.141 12.484 1 96.94 79 GLN A CA 1
ATOM 589 C C . GLN A 1 79 ? -9.742 14.195 14 1 96.94 79 GLN A C 1
ATOM 591 O O . GLN A 1 79 ? -10.172 13.289 14.719 1 96.94 79 GLN A O 1
ATOM 596 N N . CYS A 1 80 ? -9.078 15.172 14.445 1 97.75 80 CYS A N 1
ATOM 597 C CA . CYS A 1 80 ? -9.039 15.656 15.82 1 97.75 80 CYS A CA 1
ATOM 598 C C . CYS A 1 80 ? -9.5 17.109 15.906 1 97.75 80 CYS A C 1
ATOM 600 O O . CYS A 1 80 ? -8.758 18.016 15.547 1 97.75 80 CYS A O 1
ATOM 602 N N . ALA A 1 81 ? -10.68 17.281 16.422 1 97.44 81 ALA A N 1
ATOM 603 C CA . ALA A 1 81 ? -11.281 18.609 16.438 1 97.44 81 ALA A CA 1
ATOM 604 C C . ALA A 1 81 ? -10.5 19.547 17.375 1 97.44 81 ALA A C 1
ATOM 606 O O . ALA A 1 81 ? -10.312 20.719 17.062 1 97.44 81 ALA A O 1
ATOM 607 N N . GLU A 1 82 ? -10.062 19.031 18.469 1 96.94 82 GLU A N 1
ATOM 608 C CA . GLU A 1 82 ? -9.359 19.828 19.469 1 96.94 82 GLU A CA 1
ATOM 609 C C . GLU A 1 82 ? -8.094 20.453 18.891 1 96.94 82 GLU A C 1
ATOM 611 O O . GLU A 1 82 ? -7.746 21.578 19.234 1 96.94 82 GLU A O 1
ATOM 616 N N . ARG A 1 83 ? -7.449 19.75 18.031 1 97.75 83 ARG A N 1
ATOM 617 C CA . ARG A 1 83 ? -6.18 20.219 17.484 1 97.75 83 ARG A CA 1
ATOM 618 C C . ARG A 1 83 ? -6.363 20.781 16.078 1 97.75 83 ARG A C 1
ATOM 620 O O . ARG A 1 83 ? -5.414 21.266 15.469 1 97.75 83 ARG A O 1
ATOM 627 N N . LYS A 1 84 ? -7.57 20.625 15.523 1 98.12 84 LYS A N 1
ATOM 628 C CA . LYS A 1 84 ? -7.895 21.047 14.164 1 98.12 84 LYS A CA 1
ATOM 629 C C . LYS A 1 84 ? -6.949 20.422 13.148 1 98.12 84 LYS A C 1
ATOM 631 O O . LYS A 1 84 ? -6.344 21.109 12.336 1 98.12 84 LYS A O 1
ATOM 636 N N . VAL A 1 85 ? -6.895 19.109 13.258 1 98.69 85 VAL A N 1
ATOM 637 C CA . VAL A 1 85 ? -6.059 18.344 12.336 1 98.69 85 VAL A CA 1
ATOM 638 C C . VAL A 1 85 ? -6.859 17.188 11.75 1 98.69 85 VAL A C 1
ATOM 640 O O . VAL A 1 85 ? -7.664 16.562 12.453 1 98.69 85 VAL A O 1
ATOM 643 N N . ALA A 1 86 ? -6.719 16.984 10.492 1 98.56 86 ALA A N 1
ATOM 644 C CA . ALA A 1 86 ? -7.242 15.82 9.797 1 98.56 86 ALA A CA 1
ATOM 645 C C . ALA A 1 86 ? -6.117 15.039 9.117 1 98.56 86 ALA A C 1
ATOM 647 O O . ALA A 1 86 ? -5.098 15.617 8.734 1 98.56 86 ALA A O 1
ATOM 648 N N . ILE A 1 87 ? -6.277 13.727 9.07 1 98.25 87 ILE A N 1
ATOM 649 C CA . ILE A 1 87 ? -5.316 12.875 8.375 1 98.25 87 ILE A CA 1
ATOM 650 C C . ILE A 1 87 ? -6.035 12.039 7.324 1 98.25 87 ILE A C 1
ATOM 652 O O . ILE A 1 87 ? -6.984 11.312 7.641 1 98.25 87 ILE A O 1
ATOM 656 N N . LEU A 1 88 ? -5.711 12.258 6.086 1 97.75 88 LEU A N 1
ATOM 657 C CA . LEU A 1 88 ? -6.109 11.344 5.023 1 97.75 88 LEU A CA 1
ATOM 658 C C . LEU A 1 88 ? -5.086 10.227 4.859 1 97.75 88 LEU A C 1
ATOM 660 O O . LEU A 1 88 ? -4.047 10.414 4.227 1 97.75 88 LEU A O 1
ATOM 664 N N . LEU A 1 89 ? -5.383 9.062 5.371 1 95.31 89 LEU A N 1
ATOM 665 C CA . LEU A 1 89 ? -4.426 7.961 5.441 1 95.31 89 LEU A CA 1
ATOM 666 C C . LEU A 1 89 ? -4.66 6.969 4.309 1 95.31 89 LEU A C 1
ATOM 668 O O . LEU A 1 89 ? -5.672 6.262 4.293 1 95.31 89 LEU A O 1
ATOM 672 N N . LEU A 1 90 ? -3.746 6.977 3.373 1 94 90 LEU A N 1
ATOM 673 C CA . LEU A 1 90 ? -3.736 5.977 2.311 1 94 90 LEU A CA 1
ATOM 674 C C . LEU A 1 90 ? -2.85 4.793 2.688 1 94 90 LEU A C 1
ATOM 676 O O . LEU A 1 90 ? -1.701 4.977 3.096 1 94 90 LEU A O 1
ATOM 680 N N . ARG A 1 91 ? -3.379 3.619 2.486 1 90.88 91 ARG A N 1
ATOM 681 C CA . ARG A 1 91 ? -2.611 2.438 2.863 1 90.88 91 ARG A CA 1
ATOM 682 C C . ARG A 1 91 ? -1.996 1.77 1.637 1 90.88 91 ARG A C 1
ATOM 684 O O . ARG A 1 91 ? -0.968 1.099 1.738 1 90.88 91 ARG A O 1
ATOM 691 N N . ALA A 1 92 ? -2.613 2.002 0.537 1 90.38 92 ALA A N 1
ATOM 692 C CA . ALA A 1 92 ? -2.133 1.395 -0.702 1 90.38 92 ALA A CA 1
ATOM 693 C C . ALA A 1 92 ? -1.477 2.436 -1.604 1 90.38 92 ALA A C 1
ATOM 695 O O . ALA A 1 92 ? -1.855 3.609 -1.586 1 90.38 92 ALA A O 1
ATOM 696 N N . PRO A 1 93 ? -0.488 1.962 -2.365 1 92.06 93 PRO A N 1
ATOM 697 C CA . PRO A 1 93 ? 0.026 2.883 -3.381 1 92.06 93 PRO A CA 1
ATOM 698 C C . PRO A 1 93 ? -1.019 3.244 -4.434 1 92.06 93 PRO A C 1
ATOM 700 O O . PRO A 1 93 ? -2.002 2.521 -4.605 1 92.06 93 PRO A O 1
ATOM 703 N N . LEU A 1 94 ? -0.806 4.359 -5.039 1 92.88 94 LEU A N 1
ATOM 704 C CA . LEU A 1 94 ? -1.734 4.805 -6.074 1 92.88 94 LEU A CA 1
ATOM 705 C C . LEU A 1 94 ? -1.339 4.246 -7.434 1 92.88 94 LEU A C 1
ATOM 707 O O . LEU A 1 94 ? -0.152 4.184 -7.766 1 92.88 94 LEU A O 1
ATOM 711 N N . VAL A 1 95 ? -2.365 3.896 -8.156 1 87.81 95 VAL A N 1
ATOM 712 C CA . VAL A 1 95 ? -2.15 3.609 -9.57 1 87.81 95 VAL A CA 1
ATOM 713 C C . VAL A 1 95 ? -1.816 4.898 -10.32 1 87.81 95 VAL A C 1
ATOM 715 O O . VAL A 1 95 ? -2.615 5.84 -10.336 1 87.81 95 VAL A O 1
ATOM 718 N N . TYR A 1 96 ? -0.733 4.879 -10.883 1 87.31 96 TYR A N 1
ATOM 719 C CA . TYR A 1 96 ? -0.16 6.086 -11.461 1 87.31 96 TYR A CA 1
ATOM 720 C C . TYR A 1 96 ? -1.146 6.758 -12.414 1 87.31 96 TYR A C 1
ATOM 722 O O . TYR A 1 96 ? -1.323 7.977 -12.375 1 87.31 96 TYR A O 1
ATOM 730 N N . LYS A 1 97 ? -1.812 6.027 -13.219 1 84.38 97 LYS A N 1
ATOM 731 C CA . LYS A 1 97 ? -2.732 6.535 -14.234 1 84.38 97 LYS A CA 1
ATOM 732 C C . LYS A 1 97 ? -3.816 7.406 -13.602 1 84.38 97 LYS A C 1
ATOM 734 O O . LYS A 1 97 ? -4.277 8.367 -14.219 1 84.38 97 LYS A O 1
ATOM 739 N N . TYR A 1 98 ? -4.148 7.164 -12.352 1 88 98 TYR A N 1
ATOM 740 C CA . TYR A 1 98 ? -5.297 7.812 -11.727 1 88 98 TYR A CA 1
ATOM 741 C C . TYR A 1 98 ? -4.852 8.719 -10.586 1 88 98 TYR A C 1
ATOM 743 O O . TYR A 1 98 ? -5.664 9.445 -10.008 1 88 98 TYR A O 1
ATOM 751 N N . ALA A 1 99 ? -3.602 8.703 -10.383 1 93.38 99 ALA A N 1
ATOM 752 C CA . ALA A 1 99 ? -3.078 9.406 -9.211 1 93.38 99 ALA A CA 1
ATOM 753 C C . ALA A 1 99 ? -3.305 10.906 -9.32 1 93.38 99 ALA A C 1
ATOM 755 O O . ALA A 1 99 ? -3.76 11.547 -8.367 1 93.38 99 ALA A O 1
ATOM 756 N N . ASN A 1 100 ? -3.061 11.445 -10.492 1 94.56 100 ASN A N 1
ATOM 757 C CA . ASN A 1 100 ? -3.188 12.891 -10.664 1 94.56 100 ASN A CA 1
ATOM 758 C C . ASN A 1 100 ? -4.625 13.359 -10.453 1 94.56 100 ASN A C 1
ATOM 760 O O . ASN A 1 100 ? -4.867 14.344 -9.758 1 94.56 100 ASN A O 1
ATOM 764 N N . GLN A 1 101 ? -5.527 12.672 -11.031 1 92.5 101 GLN A N 1
ATOM 765 C CA . GLN A 1 101 ? -6.934 13.039 -10.906 1 92.5 101 GLN A CA 1
ATOM 766 C C . GLN A 1 101 ? -7.402 12.922 -9.453 1 92.5 101 GLN A C 1
ATOM 768 O O . GLN A 1 101 ? -8.094 13.812 -8.945 1 92.5 101 GLN A O 1
ATOM 773 N N . PHE A 1 102 ? -7.074 11.844 -8.883 1 94.19 102 PHE A N 1
ATOM 774 C CA . PHE A 1 102 ? -7.484 11.602 -7.504 1 94.19 102 PHE A CA 1
ATOM 775 C C . PHE A 1 102 ? -6.934 12.672 -6.578 1 94.19 102 PHE A C 1
ATOM 777 O O . PHE A 1 102 ? -7.68 13.273 -5.801 1 94.19 102 PHE A O 1
ATOM 784 N N . LEU A 1 103 ? -5.672 12.938 -6.684 1 97.88 103 LEU A N 1
ATOM 785 C CA . LEU A 1 103 ? -5.02 13.875 -5.777 1 97.88 103 LEU A CA 1
ATOM 786 C C . LEU A 1 103 ? -5.492 15.305 -6.039 1 97.88 103 LEU A C 1
ATOM 788 O O . LEU A 1 103 ? -5.617 16.109 -5.105 1 97.88 103 LEU A O 1
ATOM 792 N N . THR A 1 104 ? -5.707 15.625 -7.262 1 98 104 THR A N 1
ATOM 793 C CA . THR A 1 104 ? -6.27 16.938 -7.582 1 98 104 THR A CA 1
ATOM 794 C C . THR A 1 104 ? -7.637 17.109 -6.93 1 98 104 THR A C 1
ATOM 796 O O . THR A 1 104 ? -7.93 18.156 -6.367 1 98 104 THR A O 1
ATOM 799 N N . GLU A 1 105 ? -8.438 16.047 -7.023 1 96.94 105 GLU A N 1
ATOM 800 C CA . GLU A 1 105 ? -9.75 16.109 -6.398 1 96.94 105 GLU A CA 1
ATOM 801 C C . GLU A 1 105 ? -9.641 16.297 -4.887 1 96.94 105 GLU A C 1
ATOM 803 O O . GLU A 1 105 ? -10.43 17.031 -4.289 1 96.94 105 GLU A O 1
ATOM 808 N N . VAL A 1 106 ? -8.703 15.617 -4.305 1 98.06 106 VAL A N 1
ATOM 809 C CA . VAL A 1 106 ? -8.477 15.75 -2.869 1 98.06 106 VAL A CA 1
ATOM 810 C C . VAL A 1 106 ? -8.141 17.203 -2.531 1 98.06 106 VAL A C 1
ATOM 812 O O . VAL A 1 106 ? -8.766 17.797 -1.648 1 98.06 106 VAL A O 1
ATOM 815 N N . VAL A 1 107 ? -7.211 17.797 -3.229 1 98.75 107 VAL A N 1
ATOM 816 C CA . VAL A 1 107 ? -6.773 19.156 -2.955 1 98.75 107 VAL A CA 1
ATOM 817 C C . VAL A 1 107 ? -7.934 20.125 -3.178 1 98.75 107 VAL A C 1
ATOM 819 O O . VAL A 1 107 ? -8.18 21.016 -2.352 1 98.75 107 VAL A O 1
ATOM 822 N N . ASP A 1 108 ? -8.68 19.906 -4.242 1 98.19 108 ASP A N 1
ATOM 823 C CA . ASP A 1 108 ? -9.805 20.766 -4.547 1 98.19 108 ASP A CA 1
ATOM 824 C C . ASP A 1 108 ? -10.867 20.703 -3.455 1 98.19 108 ASP A C 1
ATOM 826 O O . ASP A 1 108 ? -11.43 21.719 -3.059 1 98.19 108 ASP A O 1
ATOM 830 N N . LYS A 1 109 ? -11.148 19.531 -3.053 1 97.62 109 LYS A N 1
ATOM 831 C CA . LYS A 1 109 ? -12.172 19.344 -2.029 1 97.62 109 LYS A CA 1
ATOM 832 C C . LYS A 1 109 ? -11.812 20.078 -0.744 1 97.62 109 LYS A C 1
ATOM 834 O O . LYS A 1 109 ? -12.633 20.828 -0.202 1 97.62 109 LYS A O 1
ATOM 839 N N . PHE A 1 110 ? -10.617 19.938 -0.31 1 98.5 110 PHE A N 1
ATOM 840 C CA . PHE A 1 110 ? -10.258 20.516 0.981 1 98.5 110 PHE A CA 1
ATOM 841 C C . PHE A 1 110 ? -10 22 0.855 1 98.5 110 PHE A C 1
ATOM 843 O O . PHE A 1 110 ? -10.234 22.766 1.8 1 98.5 110 PHE A O 1
ATOM 850 N N . LYS A 1 111 ? -9.539 22.422 -0.302 1 98.44 111 LYS A N 1
ATOM 851 C CA . LYS A 1 111 ? -9.477 23.859 -0.56 1 98.44 111 LYS A CA 1
ATOM 852 C C . LYS A 1 111 ? -10.859 24.5 -0.469 1 98.44 111 LYS A C 1
ATOM 854 O O . LYS A 1 111 ? -11.031 25.547 0.155 1 98.44 111 LYS A O 1
ATOM 859 N N . ALA A 1 112 ? -11.82 23.828 -1.071 1 97.88 112 ALA A N 1
ATOM 860 C CA . ALA A 1 112 ? -13.195 24.312 -1.059 1 97.88 112 ALA A CA 1
ATOM 861 C C . ALA A 1 112 ? -13.75 24.344 0.36 1 97.88 112 ALA A C 1
ATOM 863 O O . ALA A 1 112 ? -14.609 25.172 0.682 1 97.88 112 ALA A O 1
ATOM 864 N N . GLU A 1 113 ? -13.25 23.5 1.188 1 97.38 113 GLU A N 1
ATOM 865 C CA . GLU A 1 113 ? -13.711 23.406 2.572 1 97.38 113 GLU A CA 1
ATOM 866 C C . GLU A 1 113 ? -12.867 24.312 3.484 1 97.38 113 GLU A C 1
ATOM 868 O O . GLU A 1 113 ? -12.969 24.219 4.711 1 97.38 113 GLU A O 1
ATOM 873 N N . ASN A 1 114 ? -11.984 25.109 2.936 1 97.88 114 ASN A N 1
ATOM 874 C CA . ASN A 1 114 ? -11.211 26.156 3.607 1 97.88 114 ASN A CA 1
ATOM 875 C C . ASN A 1 114 ? -10.188 25.562 4.57 1 97.88 114 ASN A C 1
ATOM 877 O O . ASN A 1 114 ? -10.023 26.062 5.688 1 97.88 114 ASN A O 1
ATOM 881 N N . VAL A 1 115 ? -9.578 24.5 4.172 1 98.62 115 VAL A N 1
ATOM 882 C CA . VAL A 1 115 ? -8.469 23.969 4.957 1 98.62 115 VAL A CA 1
ATOM 883 C C . VAL A 1 115 ? -7.352 25 5.051 1 98.62 115 VAL A C 1
ATOM 885 O O . VAL A 1 115 ? -7.109 25.75 4.102 1 98.62 115 VAL A O 1
ATOM 888 N N . LYS A 1 116 ? -6.75 25.047 6.199 1 98.69 116 LYS A N 1
ATOM 889 C CA . LYS A 1 116 ? -5.68 26 6.445 1 98.69 116 LYS A CA 1
ATOM 890 C C . LYS A 1 116 ? -4.453 25.688 5.594 1 98.69 116 LYS A C 1
ATOM 892 O O . LYS A 1 116 ? -3.855 26.578 4.996 1 98.69 116 LYS A O 1
ATOM 897 N N . ASP A 1 117 ? -4.055 24.469 5.586 1 98.88 117 ASP A N 1
ATOM 898 C CA . ASP A 1 117 ? -2.891 24.016 4.824 1 98.88 117 ASP A CA 1
ATOM 899 C C . ASP A 1 117 ? -2.865 22.5 4.699 1 98.88 117 ASP A C 1
ATOM 901 O O . ASP A 1 117 ? -3.691 21.812 5.297 1 98.88 117 ASP A O 1
ATOM 905 N N . ILE A 1 118 ? -1.968 22 3.807 1 98.94 118 ILE A N 1
ATOM 906 C CA . ILE A 1 118 ? -1.727 20.578 3.607 1 98.94 118 ILE A CA 1
ATOM 907 C C . ILE A 1 118 ? -0.281 20.234 3.971 1 98.94 118 ILE A C 1
ATOM 909 O O . ILE A 1 118 ? 0.646 20.938 3.557 1 98.94 118 ILE A O 1
ATOM 913 N N . VAL A 1 119 ? -0.103 19.234 4.797 1 98.94 119 VAL A N 1
ATOM 914 C CA . VAL A 1 119 ? 1.212 18.703 5.152 1 98.94 119 VAL A CA 1
ATOM 915 C C . VAL A 1 119 ? 1.386 17.312 4.555 1 98.94 119 VAL A C 1
ATOM 917 O O . VAL A 1 119 ? 0.555 16.422 4.777 1 98.94 119 VAL A O 1
ATOM 920 N N . ILE A 1 120 ? 2.453 17.156 3.805 1 98.94 120 ILE A N 1
ATOM 921 C CA . ILE A 1 120 ? 2.76 15.867 3.201 1 98.94 120 ILE A CA 1
ATOM 922 C C . ILE A 1 120 ? 3.904 15.203 3.963 1 98.94 120 ILE A C 1
ATOM 924 O O . ILE A 1 120 ? 4.961 15.805 4.156 1 98.94 120 ILE A O 1
ATOM 928 N N . LEU A 1 121 ? 3.666 14 4.473 1 98.88 121 LEU A N 1
ATOM 929 C CA . LEU A 1 121 ? 4.711 13.195 5.09 1 98.88 121 LEU A CA 1
ATOM 930 C C . LEU A 1 121 ? 5.141 12.062 4.164 1 98.88 121 LEU A C 1
ATOM 932 O O . LEU A 1 121 ? 4.301 11.336 3.629 1 98.88 121 LEU A O 1
ATOM 936 N N . THR A 1 122 ? 6.438 11.961 3.951 1 98.44 122 THR A N 1
ATOM 937 C CA . THR A 1 122 ? 6.914 10.914 3.055 1 98.44 122 THR A CA 1
ATOM 938 C C . THR A 1 122 ? 8.344 10.508 3.41 1 98.44 122 THR A C 1
ATOM 940 O O . THR A 1 122 ? 8.797 10.742 4.531 1 98.44 122 THR A O 1
ATOM 943 N N . SER A 1 123 ? 8.969 9.664 2.555 1 97 123 SER A N 1
ATOM 944 C CA . SER A 1 123 ? 10.359 9.234 2.66 1 97 123 SER A CA 1
ATOM 945 C C . SER A 1 123 ? 11.047 9.258 1.301 1 97 123 SER A C 1
ATOM 947 O O . SER A 1 123 ? 10.391 9.398 0.267 1 97 123 SER A O 1
ATOM 949 N N . SER A 1 124 ? 12.312 9.227 1.418 1 94.62 124 SER A N 1
ATOM 950 C CA . SER A 1 124 ? 13.172 9.055 0.248 1 94.62 124 SER A CA 1
ATOM 951 C C . SER A 1 124 ? 14.172 7.93 0.458 1 94.62 124 SER A C 1
ATOM 953 O O . SER A 1 124 ? 14.461 7.547 1.596 1 94.62 124 SER A O 1
ATOM 955 N N . PHE A 1 125 ? 14.688 7.445 -0.637 1 90.12 125 PHE A N 1
ATOM 956 C CA . PHE A 1 125 ? 15.688 6.391 -0.518 1 90.12 125 PHE A CA 1
ATOM 957 C C . PHE A 1 125 ? 16.891 6.879 0.269 1 90.12 125 PHE A C 1
ATOM 959 O O . PHE A 1 125 ? 17.438 7.949 -0.016 1 90.12 125 PHE A O 1
ATOM 966 N N . ALA A 1 126 ? 17.312 5.941 1.111 1 90.31 126 ALA A N 1
ATOM 967 C CA . ALA A 1 126 ? 18.453 6.277 1.948 1 90.31 126 ALA A CA 1
ATOM 968 C C . ALA A 1 126 ? 19.688 6.594 1.097 1 90.31 126 ALA A C 1
ATOM 970 O O . ALA A 1 126 ? 20.484 7.461 1.45 1 90.31 126 ALA A O 1
ATOM 971 N N . HIS A 1 127 ? 19.828 5.926 -0.024 1 85.75 127 HIS A N 1
ATOM 972 C CA . HIS A 1 127 ? 21.031 6.082 -0.833 1 85.75 127 HIS A CA 1
ATOM 973 C C . HIS A 1 127 ? 21.031 7.418 -1.567 1 85.75 127 HIS A C 1
ATOM 975 O O . HIS A 1 127 ? 22.047 7.812 -2.143 1 85.75 127 HIS A O 1
ATOM 981 N N . GLU A 1 128 ? 19.938 8.141 -1.534 1 86.12 128 GLU A N 1
ATOM 982 C CA . GLU A 1 128 ? 19.859 9.469 -2.135 1 86.12 128 GLU A CA 1
ATOM 983 C C . GLU A 1 128 ? 20.469 10.523 -1.215 1 86.12 128 GLU A C 1
ATOM 985 O O . GLU A 1 128 ? 20.672 11.672 -1.628 1 86.12 128 GLU A O 1
ATOM 990 N N . ARG A 1 129 ? 20.75 10.055 0.005 1 87.88 129 ARG A N 1
ATOM 991 C CA . ARG A 1 129 ? 21.297 11.008 0.961 1 87.88 129 ARG A CA 1
ATOM 992 C C . ARG A 1 129 ? 22.766 11.273 0.685 1 87.88 129 ARG A C 1
ATOM 994 O O . ARG A 1 129 ? 23.625 10.438 0.997 1 87.88 129 ARG A O 1
ATOM 1001 N N . LYS A 1 130 ? 23.125 12.336 0.215 1 81.5 130 LYS A N 1
ATOM 1002 C CA . LYS A 1 130 ? 24.484 12.688 -0.178 1 81.5 130 LYS A CA 1
ATOM 1003 C C . LYS A 1 130 ? 25.312 13.109 1.03 1 81.5 130 LYS A C 1
ATOM 1005 O O . LYS A 1 130 ? 26.5 12.805 1.108 1 81.5 130 LYS A O 1
ATOM 1010 N N . HIS A 1 131 ? 24.703 13.82 1.908 1 79.69 131 HIS A N 1
ATOM 1011 C CA . HIS A 1 131 ? 25.422 14.312 3.078 1 79.69 131 HIS A CA 1
ATOM 1012 C C . HIS A 1 131 ? 24.969 13.586 4.344 1 79.69 131 HIS A C 1
ATOM 1014 O O . HIS A 1 131 ? 24.109 14.078 5.074 1 79.69 131 HIS A O 1
ATOM 1020 N N . ILE A 1 132 ? 25.719 12.609 4.703 1 78.62 132 ILE A N 1
ATOM 1021 C CA . ILE A 1 132 ? 25.297 11.672 5.734 1 78.62 132 ILE A CA 1
ATOM 1022 C C . ILE A 1 132 ? 25.469 12.305 7.113 1 78.62 132 ILE A C 1
ATOM 1024 O O . ILE A 1 132 ? 24.875 11.844 8.094 1 78.62 132 ILE A O 1
ATOM 1028 N N . MET A 1 133 ? 26.141 13.383 7.191 1 79.75 133 MET A N 1
ATOM 1029 C CA . MET A 1 133 ? 26.422 14 8.484 1 79.75 133 MET A CA 1
ATOM 1030 C C . MET A 1 133 ? 25.312 14.984 8.875 1 79.75 133 MET A C 1
ATOM 1032 O O . MET A 1 133 ? 25.312 15.516 9.984 1 79.75 133 MET A O 1
ATOM 1036 N N . THR A 1 134 ? 24.406 15.156 8.047 1 80.94 134 THR A N 1
ATOM 1037 C CA . THR A 1 134 ? 23.297 16.047 8.328 1 80.94 134 THR A CA 1
ATOM 1038 C C . THR A 1 134 ? 22.062 15.266 8.773 1 80.94 134 THR A C 1
ATOM 1040 O O . THR A 1 134 ? 22.047 14.031 8.711 1 80.94 134 THR A O 1
ATOM 1043 N N . SER A 1 135 ? 21.125 16.047 9.289 1 86.38 135 SER A N 1
ATOM 1044 C CA . SER A 1 135 ? 19.859 15.438 9.648 1 86.38 135 SER A CA 1
ATOM 1045 C C . SER A 1 135 ? 19.312 14.586 8.508 1 86.38 135 SER A C 1
ATOM 1047 O O . SER A 1 135 ? 19.453 14.938 7.336 1 86.38 135 SER A O 1
ATOM 1049 N N . PRO A 1 136 ? 18.688 13.508 8.859 1 93.25 136 PRO A N 1
ATOM 1050 C CA . PRO A 1 136 ? 18.125 12.656 7.809 1 93.25 136 PRO A CA 1
ATOM 1051 C C . PRO A 1 136 ? 16.797 13.188 7.266 1 93.25 136 PRO A C 1
ATOM 1053 O O . PRO A 1 136 ? 16.188 12.555 6.402 1 93.25 136 PRO A O 1
ATOM 1056 N N . PHE A 1 137 ? 16.391 14.312 7.75 1 95.94 137 PHE A N 1
ATOM 1057 C CA . PHE A 1 137 ? 15.133 14.898 7.281 1 95.94 137 PHE A CA 1
ATOM 1058 C C . PHE A 1 137 ? 15.406 16.047 6.312 1 95.94 137 PHE A C 1
ATOM 1060 O O . PHE A 1 137 ? 16.422 16.734 6.434 1 95.94 137 PHE A O 1
ATOM 1067 N N . ARG A 1 138 ? 14.492 16.188 5.363 1 96.19 138 ARG A N 1
ATOM 1068 C CA . ARG A 1 138 ? 14.414 17.344 4.477 1 96.19 138 ARG A CA 1
ATOM 1069 C C . ARG A 1 138 ? 12.984 17.875 4.391 1 96.19 138 ARG A C 1
ATOM 1071 O O . ARG A 1 138 ? 12.039 17.172 4.75 1 96.19 138 ARG A O 1
ATOM 1078 N N . TYR A 1 139 ? 12.969 19.125 3.982 1 96.81 139 TYR A N 1
ATOM 1079 C CA . TYR A 1 139 ? 11.633 19.672 3.785 1 96.81 139 TYR A CA 1
ATOM 1080 C C . TYR A 1 139 ? 11.555 20.453 2.479 1 96.81 139 TYR A C 1
ATOM 1082 O O . TYR A 1 139 ? 12.578 20.828 1.903 1 96.81 139 TYR A O 1
ATOM 1090 N N . VAL A 1 140 ? 10.336 20.547 1.964 1 96.94 140 VAL A N 1
ATOM 1091 C CA . VAL A 1 140 ? 9.961 21.391 0.825 1 96.94 140 VAL A CA 1
ATOM 1092 C C . VAL A 1 140 ? 8.75 22.234 1.183 1 96.94 140 VAL A C 1
ATOM 1094 O O . VAL A 1 140 ? 7.848 21.781 1.89 1 96.94 140 VAL A O 1
ATOM 1097 N N . VAL A 1 141 ? 8.805 23.5 0.76 1 96.62 141 VAL A N 1
ATOM 1098 C CA . VAL A 1 141 ? 7.652 24.359 0.968 1 96.62 141 VAL A CA 1
ATOM 1099 C C . VAL A 1 141 ? 7.301 25.078 -0.335 1 96.62 141 VAL A C 1
ATOM 1101 O O . VAL A 1 141 ? 8.164 25.281 -1.194 1 96.62 141 VAL A O 1
ATOM 1104 N N . ASN A 1 142 ? 6.016 25.297 -0.552 1 96.56 142 ASN A N 1
ATOM 1105 C CA . ASN A 1 142 ? 5.664 26.156 -1.678 1 96.56 142 ASN A CA 1
ATOM 1106 C C . ASN A 1 142 ? 5.621 27.625 -1.271 1 96.56 142 ASN A C 1
ATOM 1108 O O . ASN A 1 142 ? 5.859 27.969 -0.109 1 96.56 142 ASN A O 1
ATOM 1112 N N . ASP A 1 143 ? 5.312 28.531 -2.141 1 95.38 143 ASP A N 1
ATOM 1113 C CA . ASP A 1 143 ? 5.48 29.969 -1.952 1 95.38 143 ASP A CA 1
ATOM 1114 C C . ASP A 1 143 ? 4.508 30.516 -0.905 1 95.38 143 ASP A C 1
ATOM 1116 O O . ASP A 1 143 ? 4.777 31.531 -0.257 1 95.38 143 ASP A O 1
ATOM 1120 N N . VAL A 1 144 ? 3.391 29.812 -0.707 1 97.81 144 VAL A N 1
ATOM 1121 C CA . VAL A 1 144 ? 2.361 30.344 0.179 1 97.81 144 VAL A CA 1
ATOM 1122 C C . VAL A 1 144 ? 2.355 29.562 1.493 1 97.81 144 VAL A C 1
ATOM 1124 O O . VAL A 1 144 ? 1.43 29.703 2.297 1 97.81 144 VAL A O 1
ATOM 1127 N N . CYS A 1 145 ? 3.379 28.781 1.709 1 97.56 145 CYS A N 1
ATOM 1128 C CA . CYS A 1 145 ? 3.479 28 2.938 1 97.56 145 CYS A CA 1
ATOM 1129 C C . CYS A 1 145 ? 3.445 28.906 4.164 1 97.56 145 CYS A C 1
ATOM 1131 O O . CYS A 1 145 ? 4.078 29.969 4.176 1 97.56 145 CYS A O 1
ATOM 1133 N N . LEU A 1 146 ? 2.865 28.422 5.23 1 97.31 146 LEU A N 1
ATOM 1134 C CA . LEU A 1 146 ? 2.625 29.219 6.426 1 97.31 146 LEU A CA 1
ATOM 1135 C C . LEU A 1 146 ? 3.797 29.109 7.395 1 97.31 146 LEU A C 1
ATOM 1137 O O . LEU A 1 146 ? 3.898 29.891 8.344 1 97.31 146 LEU A O 1
ATOM 1141 N N . TYR A 1 147 ? 4.703 28.188 7.086 1 97.12 147 TYR A N 1
ATOM 1142 C CA . TYR A 1 147 ? 5.699 27.859 8.094 1 97.12 147 TYR A CA 1
ATOM 1143 C C . TYR A 1 147 ? 7.098 28.266 7.641 1 97.12 147 TYR A C 1
ATOM 1145 O O . TYR A 1 147 ? 8.086 27.922 8.289 1 97.12 147 TYR A O 1
ATOM 1153 N N . THR A 1 148 ? 7.203 28.969 6.586 1 95.5 148 THR A N 1
ATOM 1154 C CA . THR A 1 148 ? 8.492 29.281 5.98 1 95.5 148 THR A CA 1
ATOM 1155 C C . THR A 1 148 ? 9.406 29.984 6.977 1 95.5 148 THR A C 1
ATOM 1157 O O . THR A 1 148 ? 10.57 29.641 7.125 1 95.5 148 THR A O 1
ATOM 1160 N N . SER A 1 149 ? 8.914 31.031 7.633 1 94.81 149 SER A N 1
ATOM 1161 C CA . SER A 1 149 ? 9.711 31.797 8.586 1 94.81 149 SER A CA 1
ATOM 1162 C C . SER A 1 149 ? 10.188 30.922 9.742 1 94.81 149 SER A C 1
ATOM 1164 O O . SER A 1 149 ? 11.352 31 10.141 1 94.81 149 SER A O 1
ATOM 1166 N N . LYS A 1 150 ? 9.32 30.172 10.227 1 95.44 150 LYS A N 1
ATOM 1167 C CA . LYS A 1 150 ? 9.672 29.266 11.328 1 95.44 150 LYS A CA 1
ATOM 1168 C C . LYS A 1 150 ? 10.719 28.25 10.898 1 95.44 150 LYS A C 1
ATOM 1170 O O . LYS A 1 150 ? 11.68 28 11.625 1 95.44 150 LYS A O 1
ATOM 1175 N N . LEU A 1 151 ? 10.547 27.672 9.734 1 95.38 151 LEU A N 1
ATOM 1176 C CA . LEU A 1 151 ? 11.461 26.656 9.227 1 95.38 151 LEU A CA 1
ATOM 1177 C C . LEU A 1 151 ? 12.859 27.219 9.039 1 95.38 151 LEU A C 1
ATOM 1179 O O . LEU A 1 151 ? 13.852 26.516 9.25 1 95.38 151 LEU A O 1
ATOM 1183 N N . ARG A 1 152 ? 12.914 28.453 8.742 1 91.69 152 ARG A N 1
ATOM 1184 C CA . ARG A 1 152 ? 14.195 29.109 8.531 1 91.69 152 ARG A CA 1
ATOM 1185 C C . ARG A 1 152 ? 14.953 29.266 9.844 1 91.69 152 ARG A C 1
ATOM 1187 O O . ARG A 1 152 ? 16.188 29.391 9.852 1 91.69 152 ARG A O 1
ATOM 1194 N N . THR A 1 153 ? 14.227 29.297 10.898 1 93.75 153 THR A N 1
ATOM 1195 C CA . THR A 1 153 ? 14.867 29.438 12.203 1 93.75 153 THR A CA 1
ATOM 1196 C C . THR A 1 153 ? 15.344 28.094 12.727 1 93.75 153 THR A C 1
ATOM 1198 O O . THR A 1 153 ? 16.125 28.031 13.664 1 93.75 153 THR A O 1
ATOM 1201 N N . LEU A 1 154 ? 14.828 27.156 11.984 1 90.69 154 LEU A N 1
ATOM 1202 C CA . LEU A 1 154 ? 15.203 25.797 12.391 1 90.69 154 LEU A CA 1
ATOM 1203 C C . LEU A 1 154 ? 16.438 25.328 11.633 1 90.69 154 LEU A C 1
ATOM 1205 O O . LEU A 1 154 ? 16.797 25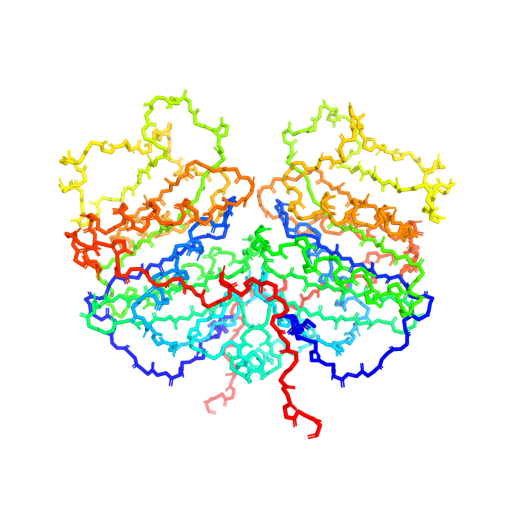.906 10.602 1 90.69 154 LEU A O 1
ATOM 1209 N N . ASP A 1 155 ? 17.359 24.594 12.18 1 85.75 155 ASP A N 1
ATOM 1210 C CA . ASP A 1 155 ? 18.531 24.031 11.539 1 85.75 155 ASP A CA 1
ATOM 1211 C C . ASP A 1 155 ? 18.172 22.812 10.688 1 85.75 155 ASP A C 1
ATOM 1213 O O . ASP A 1 155 ? 18.812 21.766 10.797 1 85.75 155 ASP A O 1
ATOM 1217 N N . TRP A 1 156 ? 17.047 23.031 9.898 1 91.94 156 TRP A N 1
ATOM 1218 C CA . TRP A 1 156 ? 16.672 21.938 9.016 1 91.94 156 TRP A CA 1
ATOM 1219 C C . TRP A 1 156 ? 17.219 22.156 7.613 1 91.94 156 TRP A C 1
ATOM 1221 O O . TRP A 1 156 ? 17.469 23.281 7.203 1 91.94 156 TRP A O 1
ATOM 1231 N N . VAL A 1 157 ? 17.453 21.094 6.934 1 93.06 157 VAL A N 1
ATOM 1232 C CA . VAL A 1 157 ? 17.969 21.203 5.574 1 93.06 157 VAL A CA 1
ATOM 1233 C C . VAL A 1 157 ? 16.828 21.156 4.57 1 93.06 157 VAL A C 1
ATOM 1235 O O . VAL A 1 157 ? 15.992 20.234 4.617 1 93.06 157 VAL A O 1
ATOM 1238 N N . GLU A 1 158 ? 16.766 22.109 3.777 1 93.19 158 GLU A N 1
ATOM 1239 C CA . GLU A 1 158 ? 15.773 22.141 2.709 1 93.19 158 GLU A CA 1
ATOM 1240 C C . GLU A 1 158 ? 16.156 21.188 1.572 1 93.19 158 GLU A C 1
ATOM 1242 O O . GLU A 1 158 ? 17.344 20.984 1.305 1 93.19 158 GLU A O 1
ATOM 1247 N N . HIS A 1 159 ? 15.125 20.625 0.969 1 93.06 159 HIS A N 1
ATOM 1248 C CA . HIS A 1 159 ? 15.352 19.781 -0.203 1 93.06 159 HIS A CA 1
ATOM 1249 C C . HIS A 1 159 ? 16.109 20.547 -1.281 1 93.06 159 HIS A C 1
ATOM 1251 O O . HIS A 1 159 ? 15.766 21.688 -1.612 1 93.06 159 HIS A O 1
ATOM 1257 N N . GLU A 1 160 ? 17.156 19.938 -1.755 1 80.31 160 GLU A N 1
ATOM 1258 C CA . GLU A 1 160 ? 17.969 20.562 -2.799 1 80.31 160 GLU A CA 1
ATOM 1259 C C . GLU A 1 160 ? 17.375 20.312 -4.18 1 80.31 160 GLU A C 1
ATOM 1261 O O . GLU A 1 160 ? 17.25 19.172 -4.613 1 80.31 160 GLU A O 1
ATOM 1266 N N . THR A 1 161 ? 16.609 21.266 -4.648 1 71.31 161 THR A N 1
ATOM 1267 C CA . THR A 1 161 ? 15.953 21.109 -5.941 1 71.31 161 THR A CA 1
ATOM 1268 C C . THR A 1 161 ? 16.891 21.516 -7.078 1 71.31 161 THR A C 1
ATOM 1270 O O . THR A 1 161 ? 17.516 22.578 -7.023 1 71.31 161 THR A O 1
ATOM 1273 N N . LYS A 1 162 ? 17.453 20.641 -7.926 1 60.59 162 LYS A N 1
ATOM 1274 C CA . LYS A 1 162 ? 18.156 21.047 -9.141 1 60.59 162 LYS A CA 1
ATOM 1275 C C . LYS A 1 162 ? 17.172 21.484 -10.227 1 60.59 162 LYS A C 1
ATOM 1277 O O . LYS A 1 162 ? 17.562 21.734 -11.367 1 60.59 162 LYS A O 1
ATOM 1282 N N . GLY A 1 163 ? 15.883 21.656 -9.93 1 65.75 163 GLY A N 1
ATOM 1283 C CA . GLY A 1 163 ? 14.938 21.938 -11 1 65.75 163 GLY A CA 1
ATOM 1284 C C . GLY A 1 163 ? 13.492 21.703 -10.602 1 65.75 163 GLY A C 1
ATOM 1285 O O . GLY A 1 163 ? 13.203 21.422 -9.438 1 65.75 163 GLY A O 1
ATOM 1286 N N . GLU A 1 164 ? 12.547 22.312 -11.445 1 75.06 164 GLU A N 1
ATOM 1287 C CA . GLU A 1 164 ? 11.125 21.984 -11.414 1 75.06 164 GLU A CA 1
ATOM 1288 C C . GLU A 1 164 ? 10.805 20.812 -12.352 1 75.06 164 GLU A C 1
ATOM 1290 O O . GLU A 1 164 ? 11.359 20.719 -13.445 1 75.06 164 GLU A O 1
ATOM 1295 N N . PRO A 1 165 ? 9.914 19.875 -11.773 1 87.94 165 PRO A N 1
ATOM 1296 C CA . PRO A 1 165 ? 9.188 19.75 -10.516 1 87.94 165 PRO A CA 1
ATOM 1297 C C . PRO A 1 165 ? 10.016 19.078 -9.414 1 87.94 165 PRO A C 1
ATOM 1299 O O . PRO A 1 165 ? 11.055 18.469 -9.703 1 87.94 165 PRO A O 1
ATOM 1302 N N . VAL A 1 166 ? 9.617 19.266 -8.148 1 91.94 166 VAL A N 1
ATOM 1303 C CA . VAL A 1 166 ? 10.219 18.594 -7 1 91.94 166 VAL A CA 1
ATOM 1304 C C . VAL A 1 166 ? 10.141 17.078 -7.188 1 91.94 166 VAL A C 1
ATOM 1306 O O . VAL A 1 166 ? 9.086 16.547 -7.535 1 91.94 166 VAL A O 1
ATOM 1309 N N . LYS A 1 167 ? 11.273 16.453 -7.086 1 92.44 167 LYS A N 1
ATOM 1310 C CA . LYS A 1 167 ? 11.32 15 -7.215 1 92.44 167 LYS A CA 1
ATOM 1311 C C . LYS A 1 167 ? 11.891 14.352 -5.953 1 92.44 167 LYS A C 1
ATOM 1313 O O . LYS A 1 167 ? 13.047 14.578 -5.602 1 92.44 167 LYS A O 1
ATOM 1318 N N . ILE A 1 168 ? 11.094 13.641 -5.273 1 93.94 168 ILE A N 1
ATOM 1319 C CA . ILE A 1 168 ? 11.508 12.836 -4.133 1 93.94 168 ILE A CA 1
ATOM 1320 C C . ILE A 1 168 ? 11.508 11.359 -4.512 1 93.94 168 ILE A C 1
ATOM 1322 O O . ILE A 1 168 ? 10.453 10.719 -4.52 1 93.94 168 ILE A O 1
ATOM 1326 N N . LEU A 1 169 ? 12.68 10.797 -4.77 1 90.38 169 LEU A N 1
ATOM 1327 C CA . LEU A 1 169 ? 12.789 9.406 -5.211 1 90.38 169 LEU A CA 1
ATOM 1328 C C . LEU A 1 169 ? 12.406 8.445 -4.086 1 90.38 169 LEU A C 1
ATOM 1330 O O . LEU A 1 169 ? 12.953 8.539 -2.98 1 90.38 169 LEU A O 1
ATOM 1334 N N . GLY A 1 170 ? 11.477 7.602 -4.375 1 91.25 170 GLY A N 1
ATOM 1335 C CA . GLY A 1 170 ? 10.984 6.684 -3.357 1 91.25 170 GLY A CA 1
ATOM 1336 C C . GLY A 1 170 ? 9.875 7.27 -2.508 1 91.25 170 GLY A C 1
ATOM 1337 O O . GLY A 1 170 ? 9.438 6.652 -1.534 1 91.25 170 GLY A O 1
ATOM 1338 N N . GLY A 1 171 ? 9.406 8.422 -2.922 1 95.06 171 GLY A N 1
ATOM 1339 C CA . GLY A 1 171 ? 8.477 9.172 -2.088 1 95.06 171 GLY A CA 1
ATOM 1340 C C . GLY A 1 171 ? 7.023 8.891 -2.418 1 95.06 171 GLY A C 1
ATOM 1341 O O . GLY A 1 171 ? 6.125 9.508 -1.841 1 95.06 171 GLY A O 1
ATOM 1342 N N . GLY A 1 172 ? 6.762 7.945 -3.307 1 94.56 172 GLY A N 1
ATOM 1343 C CA . GLY A 1 172 ? 5.395 7.68 -3.719 1 94.56 172 GLY A CA 1
ATOM 1344 C C . GLY A 1 172 ? 4.762 8.836 -4.469 1 94.56 172 GLY A C 1
ATOM 1345 O O . GLY A 1 172 ? 5.34 9.344 -5.434 1 94.56 172 GLY A O 1
ATOM 1346 N N . PHE A 1 173 ? 3.607 9.258 -3.955 1 96.44 173 PHE A N 1
ATOM 1347 C CA . PHE A 1 173 ? 2.885 10.289 -4.691 1 96.44 173 PHE A CA 1
ATOM 1348 C C . PHE A 1 173 ? 3.166 11.672 -4.113 1 96.44 173 PHE A C 1
ATOM 1350 O O . PHE A 1 173 ? 2.488 12.641 -4.453 1 96.44 173 PHE A O 1
ATOM 1357 N N . ALA A 1 174 ? 4.117 11.828 -3.262 1 97.62 174 ALA A N 1
ATOM 1358 C CA . ALA A 1 174 ? 4.383 13.07 -2.539 1 97.62 174 ALA A CA 1
ATOM 1359 C C . ALA A 1 174 ? 4.734 14.203 -3.5 1 97.62 174 ALA A C 1
ATOM 1361 O O . ALA A 1 174 ? 4.219 15.312 -3.375 1 97.62 174 ALA A O 1
ATOM 1362 N N . SER A 1 175 ? 5.621 13.906 -4.453 1 96.69 175 SER A N 1
ATOM 1363 C CA . SER A 1 175 ? 6.035 14.938 -5.402 1 96.69 175 SER A CA 1
ATOM 1364 C C . SER A 1 175 ? 4.855 15.438 -6.227 1 96.69 175 SER A C 1
ATOM 1366 O O . SER A 1 175 ? 4.707 16.641 -6.438 1 96.69 175 SER A O 1
ATOM 1368 N N . LEU A 1 176 ? 4.059 14.508 -6.652 1 97 176 LEU A N 1
ATOM 1369 C CA . LEU A 1 176 ? 2.887 14.867 -7.445 1 97 176 LEU A CA 1
ATOM 1370 C C . LEU A 1 176 ? 1.92 15.719 -6.633 1 97 176 LEU A C 1
ATOM 1372 O O . LEU A 1 176 ? 1.436 16.75 -7.113 1 97 176 LEU A O 1
ATOM 1376 N N . LEU A 1 177 ? 1.645 15.297 -5.434 1 98.56 177 LEU A N 1
ATOM 1377 C CA . LEU A 1 177 ? 0.729 16.031 -4.562 1 98.56 177 LEU A CA 1
ATOM 1378 C C . LEU A 1 177 ? 1.249 17.438 -4.281 1 98.56 177 LEU A C 1
ATOM 1380 O O . LEU A 1 177 ? 0.483 18.406 -4.305 1 98.56 177 LEU A O 1
ATOM 1384 N N . PHE A 1 178 ? 2.52 17.547 -4.051 1 98.38 178 PHE A N 1
ATOM 1385 C CA . PHE A 1 178 ? 3.123 18.844 -3.781 1 98.38 178 PHE A CA 1
ATOM 1386 C C . PHE A 1 178 ? 2.934 19.781 -4.965 1 98.38 178 PHE A C 1
ATOM 1388 O O . PHE A 1 178 ? 2.566 20.953 -4.785 1 98.38 178 PHE A O 1
ATOM 1395 N N . GLU A 1 179 ? 3.186 19.266 -6.121 1 97.81 179 GLU A N 1
ATOM 1396 C CA . GLU A 1 179 ? 3.037 20.094 -7.32 1 97.81 179 GLU A CA 1
ATOM 1397 C C . GLU A 1 179 ? 1.591 20.531 -7.504 1 97.81 179 GLU A C 1
ATOM 1399 O O . GLU A 1 179 ? 1.337 21.672 -7.934 1 97.81 179 GLU A O 1
ATOM 1404 N N . ILE A 1 180 ? 0.686 19.688 -7.199 1 98.44 180 ILE A N 1
ATOM 1405 C CA . ILE A 1 180 ? -0.728 20.031 -7.32 1 98.44 180 ILE A CA 1
ATOM 1406 C C . ILE A 1 180 ? -1.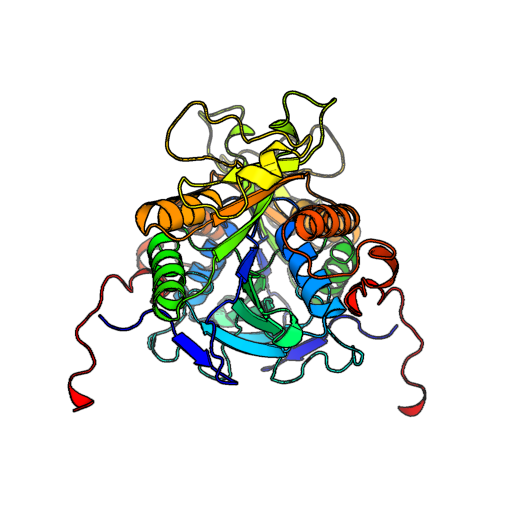077 21.156 -6.34 1 98.44 180 ILE A C 1
ATOM 1408 O O . ILE A 1 180 ? -1.779 22.094 -6.695 1 98.44 180 ILE A O 1
ATOM 1412 N N . THR A 1 181 ? -0.588 21 -5.113 1 98.69 181 THR A N 1
ATOM 1413 C CA . THR A 1 181 ? -0.854 22.047 -4.133 1 98.69 181 THR A CA 1
ATOM 1414 C C . THR A 1 181 ? -0.263 23.375 -4.586 1 98.69 181 THR A C 1
ATOM 1416 O O . THR A 1 181 ? -0.859 24.438 -4.367 1 98.69 181 THR A O 1
ATOM 1419 N N . LYS A 1 182 ? 0.884 23.328 -5.148 1 97.56 182 LYS A N 1
ATOM 1420 C CA . LYS A 1 182 ? 1.531 24.516 -5.688 1 97.56 182 LYS A CA 1
ATOM 1421 C C . LYS A 1 182 ? 0.685 25.156 -6.789 1 97.56 182 LYS A C 1
ATOM 1423 O O . LYS A 1 182 ? 0.45 26.359 -6.781 1 97.56 182 LYS A O 1
ATOM 1428 N N . GLU A 1 183 ? 0.227 24.328 -7.672 1 97.75 183 GLU A N 1
ATOM 1429 C CA . GLU A 1 183 ? -0.583 24.797 -8.789 1 97.75 183 GLU A CA 1
ATOM 1430 C C . GLU A 1 183 ? -1.893 25.406 -8.305 1 97.75 183 GLU A C 1
ATOM 1432 O O . GLU A 1 183 ? -2.359 26.406 -8.867 1 97.75 183 GLU A O 1
ATOM 1437 N N . LYS A 1 184 ? -2.43 24.875 -7.262 1 98.31 184 LYS A N 1
ATOM 1438 C CA . LYS A 1 184 ? -3.725 25.312 -6.754 1 98.31 184 LYS A CA 1
ATOM 1439 C C . LYS A 1 184 ? -3.557 26.391 -5.684 1 98.31 184 LYS A C 1
ATOM 1441 O O . LYS A 1 184 ? -4.543 26.891 -5.141 1 98.31 184 LYS A O 1
ATOM 1446 N N . SER A 1 185 ? -2.363 26.719 -5.387 1 98.12 185 SER A N 1
ATOM 1447 C CA . SER A 1 185 ? -2.018 27.75 -4.414 1 98.12 185 SER A CA 1
ATOM 1448 C C . SER A 1 185 ? -2.576 27.422 -3.035 1 98.12 185 SER A C 1
ATOM 1450 O O . SER A 1 185 ? -3.18 28.281 -2.383 1 98.12 185 SER A O 1
ATOM 1452 N N . VAL A 1 186 ? -2.48 26.188 -2.668 1 98.75 186 VAL A N 1
ATOM 1453 C CA . VAL A 1 186 ? -2.799 25.75 -1.312 1 98.75 186 VAL A CA 1
ATOM 1454 C C . VAL A 1 186 ? -1.52 25.672 -0.484 1 98.75 186 VAL A C 1
ATOM 1456 O O . VAL A 1 186 ? -0.555 25.016 -0.885 1 98.75 186 VAL A O 1
ATOM 1459 N N . PRO A 1 187 ? -1.433 26.375 0.641 1 98.81 187 PRO A N 1
ATOM 1460 C CA . PRO A 1 187 ? -0.221 26.281 1.459 1 98.81 187 PRO A CA 1
ATOM 1461 C C . PRO A 1 187 ? 0.171 24.844 1.767 1 98.81 187 PRO A C 1
ATOM 1463 O O . PRO A 1 187 ? -0.673 24.047 2.18 1 98.81 187 PRO A O 1
ATOM 1466 N N . CYS A 1 188 ? 1.483 24.547 1.535 1 98.69 188 CYS A N 1
ATOM 1467 C CA . CYS A 1 188 ? 1.903 23.156 1.674 1 98.69 188 CYS A CA 1
ATOM 1468 C C . CYS A 1 188 ? 3.309 23.062 2.254 1 98.69 188 CYS A C 1
ATOM 1470 O O . CYS A 1 188 ? 4.199 23.828 1.861 1 98.69 188 CYS A O 1
ATOM 1472 N N . PHE A 1 189 ? 3.457 22.234 3.211 1 98.56 189 PHE A N 1
ATOM 1473 C CA . PHE A 1 189 ? 4.703 21.828 3.842 1 98.56 189 PHE A CA 1
ATOM 1474 C C . PHE A 1 189 ? 4.93 20.328 3.666 1 98.56 189 PHE A C 1
ATOM 1476 O O . PHE A 1 189 ? 4.09 19.516 4.059 1 98.56 189 PHE A O 1
ATOM 1483 N N . LEU A 1 190 ? 6.039 19.953 2.98 1 98.56 190 LEU A N 1
ATOM 1484 C CA . LEU A 1 190 ? 6.395 18.547 2.771 1 98.56 190 LEU A CA 1
ATOM 1485 C C . LEU A 1 190 ? 7.629 18.172 3.582 1 98.56 190 LEU A C 1
ATOM 1487 O O . LEU A 1 190 ? 8.664 18.844 3.486 1 98.56 190 LEU A O 1
ATOM 1491 N N . LEU A 1 191 ? 7.488 17.203 4.422 1 98.56 191 LEU A N 1
ATOM 1492 C CA . LEU A 1 191 ? 8.562 16.672 5.254 1 98.56 191 LEU A CA 1
ATOM 1493 C C . LEU A 1 191 ? 8.883 15.227 4.871 1 98.56 191 LEU A C 1
ATOM 1495 O O . LEU A 1 191 ? 7.98 14.391 4.781 1 98.56 191 LEU A O 1
ATOM 1499 N N . TYR A 1 192 ? 10.148 14.914 4.566 1 98.12 192 TYR A N 1
ATOM 1500 C CA . TYR A 1 192 ? 10.492 13.523 4.293 1 98.12 192 TYR A CA 1
ATOM 1501 C C . TYR A 1 192 ? 11.789 13.141 5 1 98.12 192 TYR A C 1
ATOM 1503 O O . TYR A 1 192 ? 12.578 14.008 5.387 1 98.12 192 TYR A O 1
ATOM 1511 N N . LYS A 1 193 ? 11.93 11.883 5.277 1 97.56 193 LYS A N 1
ATOM 1512 C CA . LYS A 1 193 ? 13.133 11.281 5.855 1 97.56 193 LYS A CA 1
ATOM 1513 C C . LYS A 1 193 ? 13.773 10.297 4.887 1 97.56 193 LYS A C 1
ATOM 1515 O O . LYS A 1 193 ? 13.078 9.547 4.195 1 97.56 193 LYS A O 1
ATOM 1520 N N . PHE A 1 194 ? 15.133 10.328 4.805 1 95.81 194 PHE A N 1
ATOM 1521 C CA . PHE A 1 194 ? 15.82 9.242 4.109 1 95.81 194 PHE A CA 1
ATOM 1522 C C . PHE A 1 194 ? 15.688 7.938 4.879 1 95.81 194 PHE A C 1
ATOM 1524 O O . PHE A 1 194 ? 16.016 7.871 6.062 1 95.81 194 PHE A O 1
ATOM 1531 N N . ALA A 1 195 ? 15.109 6.918 4.148 1 93.75 195 ALA A N 1
ATOM 1532 C CA . ALA A 1 195 ? 14.82 5.66 4.84 1 93.75 195 ALA A CA 1
ATOM 1533 C C . ALA A 1 195 ? 15.094 4.465 3.932 1 93.75 195 ALA A C 1
ATOM 1535 O O . ALA A 1 195 ? 15.164 4.605 2.709 1 93.75 195 ALA A O 1
ATOM 1536 N N . SER A 1 196 ? 15.359 3.393 4.574 1 88 196 SER A N 1
ATOM 1537 C CA . SER A 1 196 ? 15.461 2.094 3.916 1 88 196 SER A CA 1
ATOM 1538 C C . SER A 1 196 ? 14.352 1.151 4.383 1 88 196 SER A C 1
ATOM 1540 O O . SER A 1 196 ? 13.648 1.444 5.352 1 88 196 SER A O 1
ATOM 1542 N N . GLU A 1 197 ? 14.219 0.055 3.605 1 85.44 197 GLU A N 1
ATOM 1543 C CA . GLU A 1 197 ? 13.289 -0.98 4.047 1 85.44 197 GLU A CA 1
ATOM 1544 C C . GLU A 1 197 ? 13.734 -1.599 5.367 1 85.44 197 GLU A C 1
ATOM 1546 O O . GLU A 1 197 ? 14.938 -1.79 5.594 1 85.44 197 GLU A O 1
ATOM 1551 N N . GLY A 1 198 ? 12.773 -1.769 6.297 1 87.31 198 GLY A N 1
ATOM 1552 C CA . GLY A 1 198 ? 13.062 -2.324 7.609 1 87.31 198 GLY A CA 1
ATOM 1553 C C . GLY A 1 198 ? 12.086 -1.883 8.68 1 87.31 198 GLY A C 1
ATOM 1554 O O . GLY A 1 198 ? 10.922 -1.606 8.383 1 87.31 198 GLY A O 1
ATOM 1555 N N . ASP A 1 199 ? 12.57 -2.021 9.922 1 90 199 ASP A N 1
ATOM 1556 C CA . ASP A 1 199 ? 11.766 -1.506 11.031 1 90 199 ASP A CA 1
ATOM 1557 C C . ASP A 1 199 ? 11.852 0.017 11.102 1 90 199 ASP A C 1
ATOM 1559 O O . ASP A 1 199 ? 12.82 0.563 11.648 1 90 199 ASP A O 1
ATOM 1563 N N . ASN A 1 200 ? 10.773 0.674 10.68 1 93.44 200 ASN A N 1
ATOM 1564 C CA . ASN A 1 200 ? 10.797 2.129 10.586 1 93.44 200 ASN A CA 1
ATOM 1565 C C . ASN A 1 200 ? 9.891 2.777 11.625 1 93.44 200 ASN A C 1
ATOM 1567 O O . ASN A 1 200 ? 9.523 3.947 11.492 1 93.44 200 ASN A O 1
ATOM 1571 N N . ILE A 1 201 ? 9.547 2.012 12.641 1 92.44 201 ILE A N 1
ATOM 1572 C CA . ILE A 1 201 ? 8.742 2.553 13.734 1 92.44 201 ILE A CA 1
ATOM 1573 C C . ILE A 1 201 ? 9.508 3.67 14.438 1 92.44 201 ILE A C 1
ATOM 1575 O O . ILE A 1 201 ? 8.969 4.754 14.664 1 92.44 201 ILE A O 1
ATOM 1579 N N . PRO A 1 202 ? 10.828 3.498 14.734 1 94.81 202 PRO A N 1
ATOM 1580 C CA . PRO A 1 202 ? 11.57 4.617 15.32 1 94.81 202 PRO A CA 1
ATOM 1581 C C . PRO A 1 202 ? 11.586 5.852 14.422 1 94.81 202 PRO A C 1
ATOM 1583 O O . PRO A 1 202 ? 11.5 6.977 14.914 1 94.81 202 PRO A O 1
ATOM 1586 N N . ASP A 1 203 ? 11.656 5.645 13.117 1 96.56 203 ASP A N 1
ATOM 1587 C CA . ASP A 1 203 ? 11.625 6.754 12.172 1 96.56 203 ASP A CA 1
ATOM 1588 C C . ASP A 1 203 ? 10.305 7.508 12.25 1 96.56 203 ASP A C 1
ATOM 1590 O O . ASP A 1 203 ? 10.266 8.727 12.086 1 96.56 203 ASP A O 1
ATOM 1594 N N . ALA A 1 204 ? 9.273 6.773 12.492 1 96.38 204 ALA A N 1
ATOM 1595 C CA . ALA A 1 204 ? 7.953 7.387 12.625 1 96.38 204 ALA A CA 1
ATOM 1596 C C . ALA A 1 204 ? 7.898 8.312 13.836 1 96.38 204 ALA A C 1
ATOM 1598 O O . ALA A 1 204 ? 7.344 9.406 13.766 1 96.38 204 ALA A O 1
ATOM 1599 N N . TYR A 1 205 ? 8.461 7.875 14.938 1 96.81 205 TYR A N 1
ATOM 1600 C CA . TYR A 1 205 ? 8.516 8.711 16.141 1 96.81 205 TYR A CA 1
ATOM 1601 C C . TYR A 1 205 ? 9.289 9.992 15.867 1 96.81 205 TYR A C 1
ATOM 1603 O O . TYR A 1 205 ? 8.867 11.078 16.281 1 96.81 205 TYR A O 1
ATOM 1611 N N . GLU A 1 206 ? 10.375 9.859 15.211 1 97 206 GLU A N 1
ATOM 1612 C CA . GLU A 1 206 ? 11.18 11.031 14.875 1 97 206 GLU A CA 1
ATOM 1613 C C . GLU A 1 206 ? 10.414 11.984 13.969 1 97 206 GLU A C 1
ATOM 1615 O O . GLU A 1 206 ? 10.492 13.203 14.141 1 97 206 GLU A O 1
ATOM 1620 N N . MET A 1 207 ? 9.727 11.453 13.047 1 98.12 207 MET A N 1
ATOM 1621 C CA . MET A 1 207 ? 8.961 12.289 12.125 1 98.12 207 MET A CA 1
ATOM 1622 C C . MET A 1 207 ? 7.887 13.07 12.875 1 98.12 207 MET A C 1
ATOM 1624 O O . MET A 1 207 ? 7.664 14.25 12.594 1 98.12 207 MET A O 1
ATOM 1628 N N . VAL A 1 208 ? 7.23 12.414 13.812 1 98.19 208 VAL A N 1
ATOM 1629 C CA . VAL A 1 208 ? 6.215 13.094 14.602 1 98.19 208 VAL A CA 1
ATOM 1630 C C . VAL A 1 208 ? 6.863 14.211 15.422 1 98.19 208 VAL A C 1
ATOM 1632 O O . VAL A 1 208 ? 6.285 15.289 15.578 1 98.19 208 VAL A O 1
ATOM 1635 N N . GLN A 1 209 ? 8.039 13.961 15.914 1 96.88 209 GLN A N 1
ATOM 1636 C CA . GLN A 1 209 ? 8.773 14.984 16.656 1 96.88 209 GLN A CA 1
ATOM 1637 C C . GLN A 1 209 ? 9.062 16.188 15.773 1 96.88 209 GLN A C 1
ATOM 1639 O O . GLN A 1 209 ? 8.859 17.344 16.203 1 96.88 209 GLN A O 1
ATOM 1644 N N . TYR A 1 210 ? 9.562 15.961 14.594 1 96.81 210 TYR A N 1
ATOM 1645 C CA . TYR A 1 210 ? 9.836 17.047 13.656 1 96.81 210 TYR A CA 1
ATOM 1646 C C . TYR A 1 210 ? 8.562 17.797 13.312 1 96.81 210 TYR A C 1
ATOM 1648 O O . TYR A 1 210 ? 8.539 19.031 13.344 1 96.81 210 TYR A O 1
ATOM 1656 N N . LEU A 1 211 ? 7.551 17.078 13.031 1 98 211 LEU A N 1
ATOM 1657 C CA . LEU A 1 211 ? 6.273 17.688 12.68 1 98 211 LEU A CA 1
ATOM 1658 C C . LEU A 1 211 ? 5.758 18.562 13.82 1 98 211 LEU A C 1
ATOM 1660 O O . LEU A 1 211 ? 5.27 19.672 13.586 1 98 211 LEU A O 1
ATOM 1664 N N . ASN A 1 212 ? 5.898 18.062 15.008 1 97.88 212 ASN A N 1
ATOM 1665 C CA . ASN A 1 212 ? 5.383 18.75 16.188 1 97.88 212 ASN A CA 1
ATOM 1666 C C . ASN A 1 212 ? 6.094 20.078 16.422 1 97.88 212 ASN A C 1
ATOM 1668 O O . ASN A 1 212 ? 5.547 20.984 17.062 1 97.88 212 ASN A O 1
ATOM 1672 N N . THR A 1 213 ? 7.266 20.219 15.938 1 95.62 213 THR A N 1
ATOM 1673 C CA . THR A 1 213 ? 8.008 21.469 16.047 1 95.62 213 THR A CA 1
ATOM 1674 C C . THR A 1 213 ? 7.375 22.562 15.195 1 95.62 213 THR A C 1
ATOM 1676 O O . THR A 1 213 ? 7.445 23.75 15.531 1 95.62 213 THR A O 1
ATOM 1679 N N . VAL A 1 214 ? 6.711 22.203 14.117 1 96.44 214 VAL A N 1
ATOM 1680 C CA . VAL A 1 214 ? 6.145 23.156 13.164 1 96.44 214 VAL A CA 1
ATOM 1681 C C . VAL A 1 214 ? 4.645 23.312 13.422 1 96.44 214 VAL A C 1
ATOM 1683 O O . VAL A 1 214 ? 4.121 24.422 13.414 1 96.44 214 VAL A O 1
ATOM 1686 N N . ILE A 1 215 ? 4.023 22.203 13.633 1 96.44 215 ILE A N 1
ATOM 1687 C CA . ILE A 1 215 ? 2.6 22.125 13.93 1 96.44 215 ILE A CA 1
ATOM 1688 C C . ILE A 1 215 ? 2.395 21.484 15.297 1 96.44 215 ILE A C 1
ATOM 1690 O O . ILE A 1 215 ? 2.365 20.25 15.422 1 96.44 215 ILE A O 1
ATOM 1694 N N . PRO A 1 216 ? 2.139 22.266 16.281 1 95.31 216 PRO A N 1
ATOM 1695 C CA . PRO A 1 216 ? 2.061 21.75 17.641 1 95.31 216 PRO A CA 1
ATOM 1696 C C . PRO A 1 216 ? 0.812 20.891 17.875 1 95.31 216 PRO A C 1
ATOM 1698 O O . PRO A 1 216 ? -0.244 21.438 18.234 1 95.31 216 PRO A O 1
ATOM 1701 N N . LEU A 1 217 ? 0.978 19.641 17.781 1 96.94 217 LEU A N 1
ATOM 1702 C CA . LEU A 1 217 ? -0.087 18.672 18.047 1 96.94 217 LEU A CA 1
ATOM 1703 C C . LEU A 1 217 ? -0.039 18.172 19.484 1 96.94 217 LEU A C 1
ATOM 1705 O O . LEU A 1 217 ? -1.059 17.766 20.031 1 96.94 217 LEU A O 1
ATOM 1709 N N . PHE A 1 218 ? 1.146 18.203 20 1 96.56 218 PHE A N 1
ATOM 1710 C CA . PHE A 1 218 ? 1.423 17.734 21.359 1 96.56 218 PHE A CA 1
ATOM 1711 C C . PHE A 1 218 ? 2.242 18.766 22.125 1 96.56 218 PHE A C 1
ATOM 1713 O O . PHE A 1 218 ? 2.857 19.641 21.531 1 96.56 218 PHE A O 1
ATOM 1720 N N . ASN A 1 219 ? 2.168 18.594 23.484 1 92.44 219 ASN A N 1
ATOM 1721 C CA . ASN A 1 219 ? 3.039 19.422 24.297 1 92.44 219 ASN A CA 1
ATOM 1722 C C . ASN A 1 219 ? 4.508 19.047 24.125 1 92.44 219 ASN A C 1
ATOM 1724 O O . ASN A 1 219 ? 4.855 17.859 24.203 1 92.44 219 ASN A O 1
ATOM 1728 N N . ASP A 1 220 ? 5.324 19.984 23.984 1 86.5 220 ASP A N 1
ATOM 1729 C CA . ASP A 1 220 ? 6.73 19.766 23.656 1 86.5 220 ASP A CA 1
ATOM 1730 C C . ASP A 1 220 ? 7.473 19.141 24.844 1 86.5 220 ASP A C 1
ATOM 1732 O O . ASP A 1 220 ? 8.352 18.297 24.656 1 86.5 220 ASP A O 1
ATOM 1736 N N . SER A 1 221 ? 7.266 19.562 26 1 86.56 221 SER A N 1
ATOM 1737 C CA . SER A 1 221 ? 8.039 19.172 27.188 1 86.56 221 SER A CA 1
ATOM 1738 C C . SER A 1 221 ? 7.902 17.672 27.453 1 86.56 221 SER A C 1
ATOM 1740 O O . SER A 1 221 ? 8.836 17.047 27.969 1 86.56 221 SER A O 1
ATOM 1742 N N . ASP A 1 222 ? 6.832 17.062 27 1 89.88 222 ASP A N 1
ATOM 1743 C CA . ASP A 1 222 ? 6.633 15.641 27.281 1 89.88 222 ASP A CA 1
ATOM 1744 C C . ASP A 1 222 ? 6.066 14.914 26.062 1 89.88 222 ASP A C 1
ATOM 1746 O O . ASP A 1 222 ? 5.164 14.086 26.188 1 89.88 222 ASP A O 1
ATOM 1750 N N . LEU A 1 223 ? 6.695 15.195 24.938 1 91.81 223 LEU A N 1
ATOM 1751 C CA . LEU A 1 223 ? 6.137 14.688 23.688 1 91.81 223 LEU A CA 1
ATOM 1752 C C . LEU A 1 223 ? 6.066 13.164 23.719 1 91.81 223 LEU A C 1
ATOM 1754 O O . LEU A 1 223 ? 4.996 12.586 23.5 1 91.81 223 LEU A O 1
ATOM 1758 N N . PHE A 1 224 ? 7.121 12.484 24.078 1 90.62 224 PHE A N 1
ATOM 1759 C CA . PHE A 1 224 ? 7.219 11.039 23.922 1 90.62 224 PHE A CA 1
ATOM 1760 C C . PHE A 1 224 ? 6.289 10.328 24.906 1 90.62 224 PHE A C 1
ATOM 1762 O O . PHE A 1 224 ? 5.82 9.219 24.625 1 90.62 224 PHE A O 1
ATOM 1769 N N . THR A 1 225 ? 5.926 11.023 26 1 92.44 225 THR A N 1
ATOM 1770 C CA . THR A 1 225 ? 4.996 10.438 26.953 1 92.44 225 THR A CA 1
ATOM 1771 C C . THR A 1 225 ? 3.561 10.539 26.438 1 92.44 225 THR A C 1
ATOM 1773 O O . THR A 1 225 ? 2.68 9.805 26.891 1 92.44 225 THR A O 1
ATOM 1776 N N . GLN A 1 226 ? 3.373 11.438 25.531 1 95.06 226 GLN A N 1
ATOM 1777 C CA . GLN A 1 226 ? 2.035 11.648 24.984 1 95.06 226 GLN A CA 1
ATOM 1778 C C . GLN A 1 226 ? 1.769 10.734 23.797 1 95.06 226 GLN A C 1
ATOM 1780 O O . GLN A 1 226 ? 0.621 10.57 23.375 1 95.06 226 GLN A O 1
ATOM 1785 N N . LEU A 1 227 ? 2.809 10.188 23.25 1 95 227 LEU A N 1
ATOM 1786 C CA . LEU A 1 227 ? 2.662 9.328 22.078 1 95 227 LEU A CA 1
ATOM 1787 C C . LEU A 1 227 ? 2.262 7.914 22.5 1 95 227 LEU A C 1
ATOM 1789 O O . LEU A 1 227 ? 2.959 7.273 23.281 1 95 227 LEU A O 1
ATOM 1793 N N . VAL A 1 228 ? 1.109 7.516 21.953 1 92.38 228 VAL A N 1
ATOM 1794 C CA . VAL A 1 228 ? 0.551 6.191 22.219 1 92.38 228 VAL A CA 1
ATOM 1795 C C . VAL A 1 228 ? 0.548 5.363 20.938 1 92.38 228 VAL A C 1
ATOM 1797 O O . VAL A 1 228 ? -0.232 5.633 20.016 1 92.38 228 VAL A O 1
ATOM 1800 N N . PRO A 1 229 ? 1.427 4.363 20.922 1 90 229 PRO A N 1
ATOM 1801 C CA . PRO A 1 229 ? 1.424 3.533 19.719 1 90 229 PRO A CA 1
ATOM 1802 C C . PRO A 1 229 ? 0.116 2.768 19.531 1 90 229 PRO A C 1
ATOM 1804 O O . PRO A 1 229 ? -0.568 2.457 20.5 1 90 229 PRO A O 1
ATOM 1807 N N . PRO A 1 230 ? -0.231 2.512 18.219 1 87.75 230 PRO A N 1
ATOM 1808 C CA . PRO A 1 230 ? -1.342 1.579 18.016 1 87.75 230 PRO A CA 1
ATOM 1809 C C . PRO A 1 230 ? -1.173 0.275 18.781 1 87.75 230 PRO A C 1
ATOM 1811 O O . PRO A 1 230 ? -0.05 -0.212 18.938 1 87.75 230 PRO A O 1
ATOM 1814 N N . VAL A 1 231 ? -2.207 -0.239 19.172 1 80.56 231 VAL A N 1
ATOM 1815 C CA . VAL A 1 231 ? -2.193 -1.438 20 1 80.56 231 VAL A CA 1
ATOM 1816 C C . VAL A 1 231 ? -1.488 -2.572 19.266 1 80.56 231 VAL A C 1
ATOM 1818 O O . VAL A 1 231 ? -0.803 -3.393 19.875 1 80.56 231 VAL A O 1
ATOM 1821 N N . SER A 1 232 ? -1.595 -2.592 18.062 1 76.5 232 SER A N 1
ATOM 1822 C CA . SER A 1 232 ? -1.039 -3.674 17.25 1 76.5 232 SER A CA 1
ATOM 1823 C C . SER A 1 232 ? 0.485 -3.639 17.266 1 76.5 232 SER A C 1
ATOM 1825 O O . SER A 1 232 ? 1.135 -4.629 16.906 1 76.5 232 SER A O 1
ATOM 1827 N N . TRP A 1 233 ? 0.996 -2.467 17.594 1 79.5 233 TRP A N 1
ATOM 1828 C CA . TRP A 1 233 ? 2.453 -2.381 17.578 1 79.5 233 TRP A CA 1
ATOM 1829 C C . TRP A 1 233 ? 3.049 -3.105 18.781 1 79.5 233 TRP A C 1
ATOM 1831 O O . TRP A 1 233 ? 4.25 -3.389 18.812 1 79.5 233 TRP A O 1
ATOM 1841 N N . ASN A 1 234 ? 2.23 -3.287 19.75 1 69.69 234 ASN A N 1
ATOM 1842 C CA . ASN A 1 234 ? 2.688 -3.953 20.953 1 69.69 234 ASN A CA 1
ATOM 1843 C C . ASN A 1 234 ? 2.221 -5.402 21.016 1 69.69 234 ASN A C 1
ATOM 1845 O O . ASN A 1 234 ? 2.48 -6.109 21.984 1 69.69 234 ASN A O 1
ATOM 1849 N N . LEU A 1 235 ? 1.248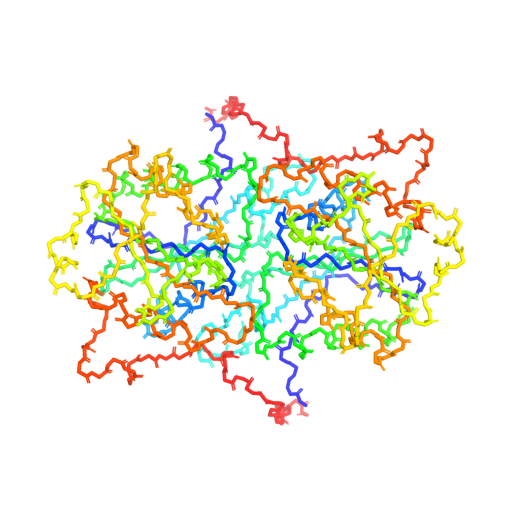 -5.703 20.172 1 57.06 235 LEU A N 1
ATOM 1850 C CA . LEU A 1 235 ? 0.75 -7.074 20.188 1 57.06 235 LEU A CA 1
ATOM 1851 C C . LEU A 1 235 ? 1.882 -8.062 19.922 1 57.06 235 LEU A C 1
ATOM 1853 O O . LEU A 1 235 ? 2.434 -8.117 18.828 1 57.06 235 LEU A O 1
ATOM 1857 N N . MET A 1 236 ? 2.85 -7.855 20.812 1 47.72 236 MET A N 1
ATOM 1858 C CA . MET A 1 236 ? 3.795 -8.969 20.766 1 47.72 236 MET A CA 1
ATOM 1859 C C . MET A 1 236 ? 3.066 -10.297 20.609 1 47.72 236 MET A C 1
ATOM 1861 O O . MET A 1 236 ? 1.849 -10.367 20.781 1 47.72 236 MET A O 1
ATOM 1865 N N . TYR A 1 237 ? 3.74 -11.516 21.141 1 40.84 237 TYR A N 1
ATOM 1866 C CA . TYR A 1 237 ? 3.398 -12.93 21.156 1 40.84 237 TYR A CA 1
ATOM 1867 C C . TYR A 1 237 ? 1.997 -13.156 21.703 1 40.84 237 TYR A C 1
ATOM 1869 O O . TYR A 1 237 ? 1.46 -12.297 22.406 1 40.84 237 TYR A O 1
ATOM 1877 N N . GLY A 1 238 ? 1.415 -14.398 21.422 1 37.72 238 GLY A N 1
ATOM 1878 C CA . GLY A 1 238 ? 0.319 -15.25 21.859 1 37.72 238 GLY A CA 1
ATOM 1879 C C . GLY A 1 238 ? -0.032 -15.055 23.328 1 37.72 238 GLY A C 1
ATOM 1880 O O . GLY A 1 238 ? 0.632 -15.602 24.203 1 37.72 238 GLY A O 1
ATOM 1881 N N . GLY A 1 239 ? -0.368 -13.945 23.766 1 38.12 239 GLY A N 1
ATOM 1882 C CA . GLY A 1 239 ? -0.986 -14.227 25.047 1 38.12 239 GLY A CA 1
ATOM 1883 C C . GLY A 1 239 ? -1.984 -15.367 25 1 38.12 239 GLY A C 1
ATOM 1884 O O . GLY A 1 239 ? -2.354 -15.828 23.922 1 38.12 239 GLY A O 1
ATOM 1885 N N . PRO A 1 240 ? -2.203 -16.203 26.188 1 37.69 240 PRO A N 1
ATOM 1886 C CA . PRO A 1 240 ? -3.076 -17.375 26.219 1 37.69 240 PRO A CA 1
ATOM 1887 C C . PRO A 1 240 ? -4.441 -17.125 25.578 1 37.69 240 PRO A C 1
ATOM 1889 O O . PRO A 1 240 ? -4.902 -15.977 25.547 1 37.69 240 PRO A O 1
ATOM 1892 N N . PRO A 1 241 ? -4.91 -18.094 24.781 1 36.12 241 PRO A N 1
ATOM 1893 C CA . PRO A 1 241 ? -6.293 -18.031 24.297 1 36.12 241 PRO A CA 1
ATOM 1894 C C . PRO A 1 241 ? -7.273 -17.562 25.375 1 36.12 241 PRO A C 1
ATOM 1896 O O . PRO A 1 241 ? -7.023 -17.734 26.562 1 36.12 241 PRO A O 1
ATOM 1899 N N . PRO A 1 242 ? -8.125 -16.672 24.984 1 35.94 242 PRO A N 1
ATOM 1900 C CA . PRO A 1 242 ? -9.047 -16.375 26.078 1 35.94 242 PRO A CA 1
ATOM 1901 C C . PRO A 1 242 ? -9.516 -17.641 26.812 1 35.94 242 PRO A C 1
ATOM 1903 O O . PRO A 1 242 ? -9.672 -18.688 26.188 1 35.94 242 PRO A O 1
ATOM 1906 N N . LYS A 1 243 ? -9.312 -17.719 28.125 1 32.84 243 LYS A N 1
ATOM 1907 C CA . LYS A 1 243 ? -9.727 -18.797 29.031 1 32.84 243 LYS A CA 1
ATOM 1908 C C . LYS A 1 243 ? -11.18 -19.188 28.781 1 32.84 243 LYS A C 1
ATOM 1910 O O . LYS A 1 243 ? -11.609 -20.281 29.172 1 32.84 243 LYS A O 1
ATOM 1915 N N . ASN A 1 244 ? -12.008 -18.188 28.422 1 27.83 244 ASN A N 1
ATOM 1916 C CA . ASN A 1 244 ? -13.391 -18.594 28.625 1 27.83 244 ASN A CA 1
ATOM 1917 C C . ASN A 1 244 ? -13.93 -19.359 27.422 1 27.83 244 ASN A C 1
ATOM 1919 O O . ASN A 1 244 ? -15.141 -19.484 27.25 1 27.83 244 ASN A O 1
ATOM 1923 N N . ILE A 1 245 ? -13.148 -19.5 26.406 1 26.67 245 ILE A N 1
ATOM 1924 C CA . ILE A 1 245 ? -13.984 -20.219 25.453 1 26.67 245 ILE A CA 1
ATOM 1925 C C . ILE A 1 245 ? -14.117 -21.672 25.859 1 26.67 245 ILE A C 1
ATOM 1927 O O . ILE A 1 245 ? -14.516 -22.531 25.062 1 26.67 245 ILE A O 1
ATOM 1931 N N . TYR A 1 246 ? -13.523 -22.094 26.953 1 22.77 246 TYR A N 1
ATOM 1932 C CA . TYR A 1 246 ? -14.164 -23.359 27.281 1 22.77 246 TYR A CA 1
ATOM 1933 C C . TYR A 1 246 ? -15.547 -23.141 27.859 1 22.77 246 TYR A C 1
ATOM 1935 O O . TYR A 1 246 ? -15.805 -22.125 28.516 1 22.77 246 TYR A O 1
ATOM 1943 N N . MET B 1 1 ? -1.673 -19.281 21.172 1 36.16 1 MET B N 1
ATOM 1944 C CA . MET B 1 1 ? -1.152 -17.984 20.734 1 36.16 1 MET B CA 1
ATOM 1945 C C . MET B 1 1 ? -2.24 -17.172 20.047 1 36.16 1 MET B C 1
ATOM 1947 O O . MET B 1 1 ? -2.959 -17.688 19.188 1 36.16 1 MET B O 1
ATOM 1951 N N . ALA B 1 2 ? -2.635 -16.25 20.719 1 43.31 2 ALA B N 1
ATOM 1952 C CA . ALA B 1 2 ? -3.816 -15.531 20.234 1 43.31 2 ALA B CA 1
ATOM 1953 C C . ALA B 1 2 ? -3.67 -15.164 18.766 1 43.31 2 ALA B C 1
ATOM 1955 O O . ALA B 1 2 ? -2.588 -14.766 18.312 1 43.31 2 ALA B O 1
ATOM 1956 N N . GLN B 1 3 ? -4.379 -15.75 17.891 1 57.5 3 GLN B N 1
ATOM 1957 C CA . GLN B 1 3 ? -4.402 -15.5 16.453 1 57.5 3 GLN B CA 1
ATOM 1958 C C . GLN B 1 3 ? -4.43 -14.008 16.156 1 57.5 3 GLN B C 1
ATOM 1960 O O . GLN B 1 3 ? -5.391 -13.32 16.5 1 57.5 3 GLN B O 1
ATOM 1965 N N . VAL B 1 4 ? -3.176 -13.508 15.82 1 74.5 4 VAL B N 1
ATOM 1966 C CA . VAL B 1 4 ? -3.002 -12.07 15.602 1 74.5 4 VAL B CA 1
ATOM 1967 C C . VAL B 1 4 ? -3.648 -11.672 14.273 1 74.5 4 VAL B C 1
ATOM 1969 O O . VAL B 1 4 ? -4.227 -10.586 14.164 1 74.5 4 VAL B O 1
ATOM 1972 N N . ASN B 1 5 ? -3.703 -12.68 13.383 1 84.44 5 ASN B N 1
ATOM 1973 C CA . ASN B 1 5 ? -4.324 -12.453 12.086 1 84.44 5 ASN B CA 1
ATOM 1974 C C . ASN B 1 5 ? -5.723 -13.062 12.016 1 84.44 5 ASN B C 1
ATOM 1976 O O . ASN B 1 5 ? -5.945 -14.164 12.523 1 84.44 5 ASN B O 1
ATOM 1980 N N . HIS B 1 6 ? -6.668 -12.305 11.477 1 85.38 6 HIS B N 1
ATOM 1981 C CA . HIS B 1 6 ? -8.039 -12.789 11.359 1 85.38 6 HIS B CA 1
ATOM 1982 C C . HIS B 1 6 ? -8.43 -13 9.898 1 85.38 6 HIS B C 1
ATOM 1984 O O . HIS B 1 6 ? -8.375 -12.07 9.102 1 85.38 6 HIS B O 1
ATOM 1990 N N . TRP B 1 7 ? -8.789 -14.258 9.625 1 89 7 TRP B N 1
ATOM 1991 C CA . TRP B 1 7 ? -9.273 -14.625 8.297 1 89 7 TRP B CA 1
ATOM 1992 C C . TRP B 1 7 ? -10.797 -14.68 8.266 1 89 7 TRP B C 1
ATOM 1994 O O . TRP B 1 7 ? -11.398 -15.586 8.844 1 89 7 TRP B O 1
ATOM 2004 N N . LYS B 1 8 ? -11.406 -13.688 7.664 1 87.56 8 LYS B N 1
ATOM 2005 C CA . LYS B 1 8 ? -12.844 -13.75 7.41 1 87.56 8 LYS B CA 1
ATOM 2006 C C . LYS B 1 8 ? -13.141 -14.492 6.113 1 87.56 8 LYS B C 1
ATOM 2008 O O . LYS B 1 8 ? -13.062 -13.914 5.027 1 87.56 8 LYS B O 1
ATOM 2013 N N . ILE B 1 9 ? -13.547 -15.742 6.227 1 91.38 9 ILE B N 1
ATOM 2014 C CA . ILE B 1 9 ? -13.805 -16.578 5.059 1 91.38 9 ILE B CA 1
ATOM 2015 C C . ILE B 1 9 ? -15.25 -16.406 4.605 1 91.38 9 ILE B C 1
ATOM 2017 O O . ILE B 1 9 ? -16.172 -16.562 5.398 1 91.38 9 ILE B O 1
ATOM 2021 N N . LEU B 1 10 ? -15.383 -16.062 3.404 1 88.88 10 LEU B N 1
ATOM 2022 C CA . LEU B 1 10 ? -16.703 -15.828 2.84 1 88.88 10 LEU B CA 1
ATOM 2023 C C . LEU B 1 10 ? -17.266 -17.109 2.219 1 88.88 10 LEU B C 1
ATOM 2025 O O . LEU B 1 10 ? -18.484 -17.344 2.262 1 88.88 10 LEU B O 1
ATOM 2029 N N . THR B 1 11 ? -16.391 -17.828 1.619 1 93 11 THR B N 1
ATOM 2030 C CA . THR B 1 11 ? -16.734 -19.109 0.99 1 93 11 THR B CA 1
ATOM 2031 C C . THR B 1 11 ? -15.617 -20.125 1.188 1 93 11 THR B C 1
ATOM 2033 O O . THR B 1 11 ? -14.453 -19.844 0.897 1 93 11 THR B O 1
ATOM 2036 N N . ASP B 1 12 ? -16.016 -21.234 1.616 1 93.62 12 ASP B N 1
ATOM 2037 C CA . ASP B 1 12 ? -15.016 -22.281 1.815 1 93.62 12 ASP B CA 1
ATOM 2038 C C . ASP B 1 12 ? -14.43 -22.734 0.483 1 93.62 12 ASP B C 1
ATOM 2040 O O . ASP B 1 12 ? -15.133 -22.781 -0.53 1 93.62 12 ASP B O 1
ATOM 2044 N N . CYS B 1 13 ? -13.188 -23.078 0.591 1 94.69 13 CYS B N 1
ATOM 2045 C CA . CYS B 1 13 ? -12.477 -23.531 -0.596 1 94.69 13 CYS B CA 1
ATOM 2046 C C . CYS B 1 13 ? -11.438 -24.594 -0.233 1 94.69 13 CYS B C 1
ATOM 2048 O O . CYS B 1 13 ? -10.742 -24.453 0.777 1 94.69 13 CYS B O 1
ATOM 2050 N N . ASP B 1 14 ? -11.453 -25.625 -0.969 1 96.69 14 ASP B N 1
ATOM 2051 C CA . ASP B 1 14 ? -10.391 -26.609 -0.901 1 96.69 14 ASP B CA 1
ATOM 2052 C C . ASP B 1 14 ? -9.227 -26.25 -1.822 1 96.69 14 ASP B C 1
ATOM 2054 O O . ASP B 1 14 ? -9.359 -26.297 -3.047 1 96.69 14 ASP B O 1
ATOM 2058 N N . PHE B 1 15 ? -8.07 -26.031 -1.245 1 98.25 15 PHE B N 1
ATOM 2059 C CA . PHE B 1 15 ? -6.961 -25.484 -2.021 1 98.25 15 PHE B CA 1
ATOM 2060 C C . PHE B 1 15 ? -6.055 -26.594 -2.531 1 98.25 15 PHE B C 1
ATOM 2062 O O . PHE B 1 15 ? -4.973 -26.328 -3.061 1 98.25 15 PHE B O 1
ATOM 2069 N N . THR B 1 16 ? -6.488 -27.812 -2.363 1 98.31 16 THR B N 1
ATOM 2070 C CA . THR B 1 16 ? -5.699 -28.922 -2.895 1 98.31 16 THR B CA 1
ATOM 2071 C C . THR B 1 16 ? -5.484 -28.75 -4.395 1 98.31 16 THR B C 1
ATOM 2073 O O . THR B 1 16 ? -6.441 -28.609 -5.156 1 98.31 16 THR B O 1
ATOM 2076 N N . GLY B 1 17 ? -4.258 -28.766 -4.773 1 97.75 17 GLY B N 1
ATOM 2077 C CA . GLY B 1 17 ? -3.912 -28.672 -6.184 1 97.75 17 GLY B CA 1
ATOM 2078 C C . GLY B 1 17 ? -3.875 -27.25 -6.703 1 97.75 17 GLY B C 1
ATOM 2079 O O . GLY B 1 17 ? -3.551 -27.016 -7.867 1 97.75 17 GLY B O 1
ATOM 2080 N N . TYR B 1 18 ? -4.152 -26.25 -5.859 1 98.69 18 TYR B N 1
ATOM 2081 C CA . TYR B 1 18 ? -4.18 -24.859 -6.273 1 98.69 18 TYR B CA 1
ATOM 2082 C C . TYR B 1 18 ? -2.773 -24.266 -6.309 1 98.69 18 TYR B C 1
ATOM 2084 O O . TYR B 1 18 ? -1.916 -24.656 -5.508 1 98.69 18 TYR B O 1
ATOM 2092 N N . THR B 1 19 ? -2.531 -23.406 -7.223 1 98.81 19 THR B N 1
ATOM 2093 C CA . THR B 1 19 ? -1.421 -22.469 -7.141 1 98.81 19 THR B CA 1
ATOM 2094 C C . THR B 1 19 ? -1.851 -21.188 -6.434 1 98.81 19 THR B C 1
ATOM 2096 O O . THR B 1 19 ? -2.863 -20.578 -6.797 1 98.81 19 THR B O 1
ATOM 2099 N N . LEU B 1 20 ? -1.152 -20.812 -5.387 1 98.88 20 LEU B N 1
ATOM 2100 C CA . LEU B 1 20 ? -1.39 -19.531 -4.715 1 98.88 20 LEU B CA 1
ATOM 2101 C C . LEU B 1 20 ? -0.451 -18.453 -5.242 1 98.88 20 LEU B C 1
ATOM 2103 O O . LEU B 1 20 ? 0.77 -18.562 -5.109 1 98.88 20 LEU B O 1
ATOM 2107 N N . VAL B 1 21 ? -1.03 -17.453 -5.867 1 98.94 21 VAL B N 1
ATOM 2108 C CA . VAL B 1 21 ? -0.258 -16.312 -6.359 1 98.94 21 VAL B CA 1
ATOM 2109 C C . VAL B 1 21 ? -0.313 -15.172 -5.344 1 98.94 21 VAL B C 1
ATOM 2111 O O . VAL B 1 21 ? -1.395 -14.781 -4.895 1 98.94 21 VAL B O 1
ATOM 2114 N N . ILE B 1 22 ? 0.852 -14.664 -4.98 1 98.88 22 ILE B N 1
ATOM 2115 C CA . ILE B 1 22 ? 0.932 -13.562 -4.027 1 98.88 22 ILE B CA 1
ATOM 2116 C C . ILE B 1 22 ? 1.754 -12.422 -4.625 1 98.88 22 ILE B C 1
ATOM 2118 O O . ILE B 1 22 ? 2.986 -12.477 -4.641 1 98.88 22 ILE B O 1
ATOM 2122 N N . PRO B 1 23 ? 1.104 -11.375 -5.078 1 98.44 23 PRO B N 1
ATOM 2123 C CA . PRO B 1 23 ? 1.844 -10.18 -5.48 1 98.44 23 PRO B CA 1
ATOM 2124 C C . PRO B 1 23 ? 2.377 -9.391 -4.285 1 98.44 23 PRO B C 1
ATOM 2126 O O . PRO B 1 23 ? 1.623 -9.07 -3.361 1 98.44 23 PRO B O 1
ATOM 2129 N N . SER B 1 24 ? 3.631 -9.102 -4.32 1 97.56 24 SER B N 1
ATOM 2130 C CA . SER B 1 24 ? 4.215 -8.234 -3.305 1 97.56 24 SER B CA 1
ATOM 2131 C C . SER B 1 24 ? 3.938 -6.766 -3.611 1 97.56 24 SER B C 1
ATOM 2133 O O . SER B 1 24 ? 3.854 -6.375 -4.777 1 97.56 24 SER B O 1
ATOM 2135 N N . VAL B 1 25 ? 3.744 -5.977 -2.596 1 94.88 25 VAL B N 1
ATOM 2136 C CA . VAL B 1 25 ? 3.678 -4.527 -2.77 1 94.88 25 VAL B CA 1
ATOM 2137 C C . VAL B 1 25 ? 5.082 -3.971 -2.994 1 94.88 25 VAL B C 1
ATOM 2139 O O . VAL B 1 25 ? 5.871 -3.863 -2.055 1 94.88 25 VAL B O 1
ATOM 2142 N N . ALA B 1 26 ? 5.355 -3.596 -4.238 1 94.19 26 ALA B N 1
ATOM 2143 C CA . ALA B 1 26 ? 6.715 -3.303 -4.68 1 94.19 26 ALA B CA 1
ATOM 2144 C C . ALA B 1 26 ? 6.746 -2.092 -5.605 1 94.19 26 ALA B C 1
ATOM 2146 O O . ALA B 1 26 ? 5.707 -1.484 -5.875 1 94.19 26 ALA B O 1
ATOM 2147 N N . VAL B 1 27 ? 8 -1.751 -5.973 1 91.12 27 VAL B N 1
ATOM 2148 C CA . VAL B 1 27 ? 8.18 -0.593 -6.844 1 91.12 27 VAL B CA 1
ATOM 2149 C C . VAL B 1 27 ? 7.324 -0.749 -8.102 1 91.12 27 VAL B C 1
ATOM 2151 O O . VAL B 1 27 ? 7.25 -1.837 -8.672 1 91.12 27 VAL B O 1
ATOM 2154 N N . GLY B 1 28 ? 6.566 0.282 -8.398 1 91.44 28 GLY B N 1
ATOM 2155 C CA . GLY B 1 28 ? 5.754 0.3 -9.609 1 91.44 28 GLY B CA 1
ATOM 2156 C C . GLY B 1 28 ? 4.461 -0.481 -9.469 1 91.44 28 GLY B C 1
ATOM 2157 O O . GLY B 1 28 ? 3.59 -0.409 -10.336 1 91.44 28 GLY B O 1
ATOM 2158 N N . ASN B 1 29 ? 4.301 -1.299 -8.484 1 92.94 29 ASN B N 1
ATOM 2159 C CA . ASN B 1 29 ? 3.094 -2.059 -8.18 1 92.94 29 ASN B CA 1
ATOM 2160 C C . ASN B 1 29 ? 2.77 -3.061 -9.281 1 92.94 29 ASN B C 1
ATOM 2162 O O . ASN B 1 29 ? 1.599 -3.338 -9.555 1 92.94 29 ASN B O 1
ATOM 2166 N N . VAL B 1 30 ? 3.77 -3.539 -9.945 1 96.31 30 VAL B N 1
ATOM 2167 C CA . VAL B 1 30 ? 3.572 -4.355 -11.141 1 96.31 30 VAL B CA 1
ATOM 2168 C C . VAL B 1 30 ? 2.875 -5.66 -10.758 1 96.31 30 VAL B C 1
ATOM 2170 O O . VAL B 1 30 ? 1.919 -6.074 -11.422 1 96.31 30 VAL B O 1
ATOM 2173 N N . GLY B 1 31 ? 3.355 -6.297 -9.711 1 97.5 31 GLY B N 1
ATOM 2174 C CA . GLY B 1 31 ? 2.74 -7.535 -9.258 1 97.5 31 GLY B CA 1
ATOM 2175 C C . GLY B 1 31 ? 1.276 -7.379 -8.898 1 97.5 31 GLY B C 1
ATOM 2176 O O . GLY B 1 31 ? 0.445 -8.203 -9.281 1 97.5 31 GLY B O 1
ATOM 2177 N N . GLN B 1 32 ? 0.954 -6.328 -8.211 1 95.25 32 GLN B N 1
ATOM 2178 C CA . GLN B 1 32 ? -0.427 -6.07 -7.816 1 95.25 32 GLN B CA 1
ATOM 2179 C C . GLN B 1 32 ? -1.312 -5.84 -9.039 1 95.25 32 GLN B C 1
ATOM 2181 O O . GLN B 1 32 ? -2.426 -6.363 -9.109 1 95.25 32 GLN B O 1
ATOM 2186 N N . LEU B 1 33 ? -0.789 -5.062 -9.969 1 94.75 33 LEU B N 1
ATOM 2187 C CA . LEU B 1 33 ? -1.534 -4.789 -11.188 1 94.75 33 LEU B CA 1
ATOM 2188 C C . LEU B 1 33 ? -1.768 -6.07 -11.984 1 94.75 33 LEU B C 1
ATOM 2190 O O . LEU B 1 33 ? -2.854 -6.273 -12.531 1 94.75 33 LEU B O 1
ATOM 2194 N N . ALA B 1 34 ? -0.801 -6.883 -12.047 1 97.12 34 ALA B N 1
ATOM 2195 C CA . ALA B 1 34 ? -0.949 -8.172 -12.719 1 97.12 34 ALA B CA 1
ATOM 2196 C C . ALA B 1 34 ? -2.016 -9.023 -12.031 1 97.12 34 ALA B C 1
ATOM 2198 O O . ALA B 1 34 ? -2.838 -9.656 -12.703 1 97.12 34 ALA B O 1
ATOM 2199 N N . GLY B 1 35 ? -1.989 -9.031 -10.703 1 96.69 35 GLY B N 1
ATOM 2200 C CA . GLY B 1 35 ? -3.037 -9.719 -9.961 1 96.69 35 GLY B CA 1
ATOM 2201 C C . GLY B 1 35 ? -4.43 -9.211 -10.289 1 96.69 35 GLY B C 1
ATOM 2202 O O . GLY B 1 35 ? -5.348 -10.008 -10.508 1 96.69 35 GLY B O 1
ATOM 2203 N N . ASP B 1 36 ? -4.555 -7.918 -10.32 1 93.38 36 ASP B N 1
ATOM 2204 C CA . ASP B 1 36 ? -5.836 -7.316 -10.672 1 93.38 36 ASP B CA 1
ATOM 2205 C C . ASP B 1 36 ? -6.289 -7.75 -12.062 1 93.38 36 ASP B C 1
ATOM 2207 O O . ASP B 1 36 ? -7.473 -8.008 -12.281 1 93.38 36 ASP B O 1
ATOM 2211 N N . LEU B 1 37 ? -5.383 -7.762 -12.945 1 94.62 37 LEU B N 1
ATOM 2212 C CA . LEU B 1 37 ? -5.68 -8.148 -14.328 1 94.62 37 LEU B CA 1
ATOM 2213 C C . LEU B 1 37 ? -6.152 -9.594 -14.398 1 94.62 37 LEU B C 1
ATOM 2215 O O . LEU B 1 37 ? -7.117 -9.906 -15.102 1 94.62 37 LEU B O 1
ATOM 2219 N N . ILE B 1 38 ? -5.516 -10.453 -13.672 1 96.88 38 ILE B N 1
ATOM 2220 C CA . ILE B 1 38 ? -5.887 -11.867 -13.664 1 96.88 38 ILE B CA 1
ATOM 2221 C C . ILE B 1 38 ? -7.262 -12.031 -13.023 1 96.88 38 ILE B C 1
ATOM 2223 O O . ILE B 1 38 ? -8.125 -12.734 -13.562 1 96.88 38 ILE B O 1
ATOM 2227 N N . ILE B 1 39 ? -7.457 -11.367 -11.898 1 95.19 39 ILE B N 1
ATOM 2228 C CA . ILE B 1 39 ? -8.719 -11.453 -11.18 1 95.19 39 ILE B CA 1
ATOM 2229 C C . ILE B 1 39 ? -9.867 -11.008 -12.094 1 95.19 39 ILE B C 1
ATOM 2231 O O . ILE B 1 39 ? -10.898 -11.672 -12.164 1 95.19 39 ILE B O 1
ATOM 2235 N N . SER B 1 40 ? -9.609 -9.945 -12.734 1 92.5 40 SER B N 1
ATOM 2236 C CA . SER B 1 40 ? -10.641 -9.422 -13.633 1 92.5 40 SER B CA 1
ATOM 2237 C C . SER B 1 40 ? -10.852 -10.352 -14.82 1 92.5 40 SER B C 1
ATOM 2239 O O . SER B 1 40 ? -11.992 -10.633 -15.195 1 92.5 40 SER B O 1
ATOM 2241 N N . SER B 1 41 ? -9.82 -10.844 -15.398 1 94.75 41 SER B N 1
ATOM 2242 C CA . SER B 1 41 ? -9.875 -11.641 -16.625 1 94.75 41 SER B CA 1
ATOM 2243 C C . SER B 1 41 ? -10.531 -12.992 -16.375 1 94.75 41 SER B C 1
ATOM 2245 O O . SER B 1 41 ? -11.25 -13.508 -17.234 1 94.75 41 SER B O 1
ATOM 2247 N N . LEU B 1 42 ? -10.281 -13.578 -15.227 1 95.69 42 LEU B N 1
ATOM 2248 C CA . LEU B 1 42 ? -10.805 -14.906 -14.906 1 95.69 42 LEU B CA 1
ATOM 2249 C C . LEU B 1 42 ? -12.102 -14.797 -14.109 1 95.69 42 LEU B C 1
ATOM 2251 O O . LEU B 1 42 ? -12.641 -15.805 -13.648 1 95.69 42 LEU B O 1
ATOM 2255 N N . HIS B 1 43 ? -12.555 -13.586 -13.875 1 92.31 43 HIS B N 1
ATOM 2256 C CA . HIS B 1 43 ? -13.742 -13.367 -13.062 1 92.31 43 HIS B CA 1
ATOM 2257 C C . HIS B 1 43 ? -13.656 -14.125 -11.742 1 92.31 43 HIS B C 1
ATOM 2259 O O . HIS B 1 43 ? -14.57 -14.875 -11.391 1 92.31 43 HIS B O 1
ATOM 2265 N N . MET B 1 44 ? -12.586 -13.906 -11.094 1 94.31 44 MET B N 1
ATOM 2266 C CA . MET B 1 44 ? -12.352 -14.648 -9.859 1 94.31 44 MET B CA 1
ATOM 2267 C C . MET B 1 44 ? -13.32 -14.203 -8.758 1 94.31 44 MET B C 1
ATOM 2269 O O . MET B 1 44 ? -13.766 -13.055 -8.758 1 94.31 44 MET B O 1
ATOM 2273 N N . THR B 1 45 ? -13.531 -15.125 -7.828 1 93.56 45 THR B N 1
ATOM 2274 C CA . THR B 1 45 ? -14.438 -14.859 -6.719 1 93.56 45 THR B CA 1
ATOM 2275 C C . THR B 1 45 ? -13.656 -14.531 -5.449 1 93.56 45 THR B C 1
ATOM 2277 O O . THR B 1 45 ? -12.711 -15.242 -5.094 1 93.56 45 THR B O 1
ATOM 2280 N N . LYS B 1 46 ? -14.086 -13.461 -4.855 1 91.44 46 LYS B N 1
ATOM 2281 C CA . LYS B 1 46 ? -13.531 -13.156 -3.541 1 91.44 46 LYS B CA 1
ATOM 2282 C C . LYS B 1 46 ? -14.023 -14.148 -2.49 1 91.44 46 LYS B C 1
ATOM 2284 O O . LYS B 1 46 ? -15.227 -14.289 -2.281 1 91.44 46 LYS B O 1
ATOM 2289 N N . ILE B 1 47 ? -13.078 -14.734 -1.773 1 94.75 47 ILE B N 1
ATOM 2290 C CA . ILE B 1 47 ? -13.547 -15.789 -0.875 1 94.75 47 ILE B CA 1
ATOM 2291 C C . ILE B 1 47 ? -13.062 -15.5 0.546 1 94.75 47 ILE B C 1
ATOM 2293 O O . ILE B 1 47 ? -13.383 -16.25 1.477 1 94.75 47 ILE B O 1
ATOM 2297 N N . GLY B 1 48 ? -12.312 -14.461 0.721 1 90.75 48 GLY B N 1
ATOM 2298 C CA . GLY B 1 48 ? -11.852 -14.156 2.066 1 90.75 48 GLY B CA 1
ATOM 2299 C C . GLY B 1 48 ? -11.266 -12.766 2.195 1 90.75 48 GLY B C 1
ATOM 2300 O O . GLY B 1 48 ? -10.898 -12.141 1.196 1 90.75 48 GLY B O 1
ATOM 2301 N N . ILE B 1 49 ? -11.273 -12.281 3.369 1 88.12 49 ILE B N 1
ATOM 2302 C CA . ILE B 1 49 ? -10.664 -11.023 3.789 1 88.12 49 ILE B CA 1
ATOM 2303 C C . ILE B 1 49 ? -9.773 -11.266 5.004 1 88.12 49 ILE B C 1
ATOM 2305 O O . ILE B 1 49 ? -10.156 -11.977 5.93 1 88.12 49 ILE B O 1
ATOM 2309 N N . ILE B 1 50 ? -8.602 -10.672 4.965 1 88.69 50 ILE B N 1
ATOM 2310 C CA . ILE B 1 50 ? -7.668 -10.883 6.062 1 88.69 50 ILE B CA 1
ATOM 2311 C C . ILE B 1 50 ? -7.426 -9.562 6.793 1 88.69 50 ILE B C 1
ATOM 2313 O O . ILE B 1 50 ? -7.164 -8.539 6.164 1 88.69 50 ILE B O 1
ATOM 2317 N N . TYR B 1 51 ? -7.586 -9.633 8.023 1 83.81 51 TYR B N 1
ATOM 2318 C CA . TYR B 1 51 ? -7.238 -8.523 8.906 1 83.81 51 TYR B CA 1
ATOM 2319 C C . TYR B 1 51 ? -5.977 -8.836 9.703 1 83.81 51 TYR B C 1
ATOM 2321 O O . TYR B 1 51 ? -5.895 -9.867 10.375 1 83.81 51 TYR B O 1
ATOM 2329 N N . SER B 1 52 ? -5.012 -7.93 9.547 1 86.19 52 SER B N 1
ATOM 2330 C CA . SER B 1 52 ? -3.734 -8.188 10.203 1 86.19 52 SER B CA 1
ATOM 2331 C C . SER B 1 52 ? -3.09 -6.895 10.695 1 86.19 52 SER B C 1
ATOM 2333 O O . SER B 1 52 ? -3.129 -5.875 10 1 86.19 52 SER B O 1
ATOM 2335 N N . PRO B 1 53 ? -2.438 -6.973 11.812 1 81.44 53 PRO B N 1
ATOM 2336 C CA . PRO B 1 53 ? -1.639 -5.824 12.25 1 81.44 53 PRO B CA 1
ATOM 2337 C C . PRO B 1 53 ? -0.462 -5.535 11.32 1 81.44 53 PRO B C 1
ATOM 2339 O O . PRO B 1 53 ? 0.099 -4.438 11.352 1 81.44 53 PRO B O 1
ATOM 2342 N N . ALA B 1 54 ? -0.083 -6.473 10.5 1 88.06 54 ALA B N 1
ATOM 2343 C CA . ALA B 1 54 ? 0.986 -6.254 9.531 1 88.06 54 ALA B CA 1
ATOM 2344 C C . ALA B 1 54 ? 0.552 -5.273 8.453 1 88.06 54 ALA B C 1
ATOM 2346 O O . ALA B 1 54 ? 1.39 -4.707 7.742 1 88.06 54 ALA B O 1
ATOM 2347 N N . LEU B 1 55 ? -0.695 -5.105 8.266 1 84.44 55 LEU B N 1
ATOM 2348 C CA . LEU B 1 55 ? -1.228 -4.262 7.203 1 84.44 55 LEU B CA 1
ATOM 2349 C C . LEU B 1 55 ? -1.798 -2.967 7.77 1 84.44 55 LEU B C 1
ATOM 2351 O O . LEU B 1 55 ? -1.572 -1.889 7.219 1 84.44 55 LEU B O 1
ATOM 2355 N N . ILE B 1 56 ? -2.602 -3.039 8.781 1 69.94 56 ILE B N 1
ATOM 2356 C CA . ILE B 1 56 ? -3.322 -1.912 9.359 1 69.94 56 ILE B CA 1
ATOM 2357 C C . ILE B 1 56 ? -3.154 -1.918 10.883 1 69.94 56 ILE B C 1
ATOM 2359 O O . ILE B 1 56 ? -3.705 -2.779 11.57 1 69.94 56 ILE B O 1
ATOM 2363 N N . PRO B 1 57 ? -2.432 -0.985 11.234 1 65.81 57 PRO B N 1
ATOM 2364 C CA . PRO B 1 57 ? -2.34 -0.959 12.695 1 65.81 57 PRO B CA 1
ATOM 2365 C C . PRO B 1 57 ? -3.689 -0.721 13.367 1 65.81 57 PRO B C 1
ATOM 2367 O O . PRO B 1 57 ? -4.539 -0.013 12.82 1 65.81 57 PRO B O 1
ATOM 2370 N N . ILE B 1 58 ? -4.094 -1.469 14.188 1 60.5 58 ILE B N 1
ATOM 2371 C CA . ILE B 1 58 ? -5.328 -1.35 14.961 1 60.5 58 ILE B CA 1
ATOM 2372 C C . ILE B 1 58 ? -5.16 -0.279 16.031 1 60.5 58 ILE B C 1
ATOM 2374 O O . ILE B 1 58 ? -4.211 -0.325 16.828 1 60.5 58 ILE B O 1
ATOM 2378 N N . SER B 1 59 ? -6.062 0.781 15.664 1 58.38 59 SER B N 1
ATOM 2379 C CA . SER B 1 59 ? -6.047 1.814 16.703 1 58.38 59 SER B CA 1
ATOM 2380 C C . SER B 1 59 ? -7.043 1.501 17.812 1 58.38 59 SER B C 1
ATOM 2382 O O . SER B 1 59 ? -8.078 0.883 17.562 1 58.38 59 SER B O 1
ATOM 2384 N N . GLY B 1 60 ? -6.773 1.838 19 1 55 60 GLY B N 1
ATOM 2385 C CA . GLY B 1 60 ? -7.668 1.707 20.141 1 55 60 GLY B CA 1
ATOM 2386 C C . GLY B 1 60 ? -7.406 0.463 20.969 1 55 60 GLY B C 1
ATOM 2387 O O . GLY B 1 60 ? -6.457 -0.278 20.703 1 55 60 GLY B O 1
ATOM 2388 N N . TYR B 1 61 ? -8.172 0.342 22.047 1 46.66 61 TYR B N 1
ATOM 2389 C CA . TYR B 1 61 ? -7.973 -0.582 23.172 1 46.66 61 TYR B CA 1
ATOM 2390 C C . TYR B 1 61 ? -8.352 -2.004 22.766 1 46.66 61 TYR B C 1
ATOM 2392 O O . TYR B 1 61 ? -7.977 -2.965 23.438 1 46.66 61 TYR B O 1
ATOM 2400 N N . ASP B 1 62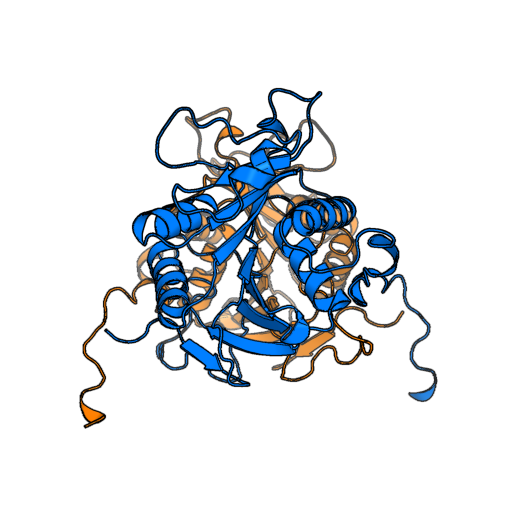 ? -9.211 -2.098 21.781 1 48.44 62 ASP B N 1
ATOM 2401 C CA . ASP B 1 62 ? -9.625 -3.486 21.625 1 48.44 62 ASP B CA 1
ATOM 2402 C C . ASP B 1 62 ? -9.086 -4.078 20.328 1 48.44 62 ASP B C 1
ATOM 2404 O O . ASP B 1 62 ? -9.672 -3.896 19.266 1 48.44 62 ASP B O 1
ATOM 2408 N N . PRO B 1 63 ? -7.918 -4.453 20.547 1 48.03 63 PRO B N 1
ATOM 2409 C CA . PRO B 1 63 ? -7.312 -5.07 19.375 1 48.03 63 PRO B CA 1
ATOM 2410 C C . PRO B 1 63 ? -8.203 -6.141 18.734 1 48.03 63 PRO B C 1
ATOM 2412 O O . PRO B 1 63 ? -8.031 -6.484 17.562 1 48.03 63 PRO B O 1
ATOM 2415 N N . TYR B 1 64 ? -9.055 -6.633 19.609 1 44.09 64 TYR B N 1
ATOM 2416 C CA . TYR B 1 64 ? -9.898 -7.73 19.156 1 44.09 64 TYR B CA 1
ATOM 2417 C C . TYR B 1 64 ? -11.094 -7.207 18.375 1 44.09 64 TYR B C 1
ATOM 2419 O O . TYR B 1 64 ? -11.945 -7.984 17.922 1 44.09 64 TYR B O 1
ATOM 2427 N N . LYS B 1 65 ? -11.195 -5.957 18.359 1 50.75 65 LYS B N 1
ATOM 2428 C CA . LYS B 1 65 ? -12.25 -5.492 17.453 1 50.75 65 LYS B CA 1
ATOM 2429 C C . LYS B 1 65 ? -11.789 -5.559 16 1 50.75 65 LYS B C 1
ATOM 2431 O O . LYS B 1 65 ? -12.375 -4.91 15.133 1 50.75 65 LYS B O 1
ATOM 2436 N N . ILE B 1 66 ? -10.773 -6.359 15.953 1 46.53 66 ILE B N 1
ATOM 2437 C CA . ILE B 1 66 ? -10.297 -6.738 14.625 1 46.53 66 ILE B CA 1
ATOM 2438 C C . ILE B 1 66 ? -11.406 -7.457 13.859 1 46.53 66 ILE B C 1
ATOM 2440 O O . ILE B 1 66 ? -12.008 -8.398 14.375 1 46.53 66 ILE B O 1
ATOM 2444 N N . GLY B 1 67 ? -11.922 -6.836 12.852 1 47.69 67 GLY B N 1
ATOM 2445 C CA . GLY B 1 67 ? -12.945 -7.453 12.016 1 47.69 67 GLY B CA 1
ATOM 2446 C C . GLY B 1 67 ? -14.281 -6.75 12.086 1 47.69 67 GLY B C 1
ATOM 2447 O O . GLY B 1 67 ? -15.273 -7.227 11.531 1 47.69 67 GLY B O 1
ATOM 2448 N N . SER B 1 68 ? -14.266 -5.824 12.992 1 51.09 68 SER B N 1
ATOM 2449 C CA . SER B 1 68 ? -15.539 -5.109 12.93 1 51.09 68 SER B CA 1
ATOM 2450 C C . SER B 1 68 ? -15.766 -4.504 11.547 1 51.09 68 SER B C 1
ATOM 2452 O O . SER B 1 68 ? -14.812 -4.27 10.805 1 51.09 68 SER B O 1
ATOM 2454 N N . ASN B 1 69 ? -17 -4.656 11.016 1 52.09 69 ASN B N 1
ATOM 2455 C CA . ASN B 1 69 ? -17.469 -4.211 9.703 1 52.09 69 ASN B CA 1
ATOM 2456 C C . ASN B 1 69 ? -16.891 -2.852 9.336 1 52.09 69 ASN B C 1
ATOM 2458 O O . ASN B 1 69 ? -17.031 -2.398 8.195 1 52.09 69 ASN B O 1
ATOM 2462 N N . SER B 1 70 ? -16.156 -2.314 10.312 1 52.53 70 SER B N 1
ATOM 2463 C CA . SER B 1 70 ? -15.719 -0.952 10.031 1 52.53 70 SER B CA 1
ATOM 2464 C C . SER B 1 70 ? -14.25 -0.921 9.602 1 52.53 70 SER B C 1
ATOM 2466 O O . SER B 1 70 ? -13.734 0.129 9.219 1 52.53 70 SER B O 1
ATOM 2468 N N . ILE B 1 71 ? -13.703 -2.189 9.602 1 55.28 71 ILE B N 1
ATOM 2469 C CA . ILE B 1 71 ? -12.266 -2.125 9.391 1 55.28 71 ILE B CA 1
ATOM 2470 C C . ILE B 1 71 ? -11.953 -2.371 7.914 1 55.28 71 ILE B C 1
ATOM 2472 O O . ILE B 1 71 ? -12.492 -3.299 7.305 1 55.28 71 ILE B O 1
ATOM 2476 N N . SER B 1 72 ? -11.344 -1.446 7.355 1 60 72 SER B N 1
ATOM 2477 C CA . SER B 1 72 ? -10.828 -1.541 5.992 1 60 72 SER B CA 1
ATOM 2478 C C . SER B 1 72 ? -9.805 -2.66 5.867 1 60 72 SER B C 1
ATOM 2480 O O . SER B 1 72 ? -9.039 -2.916 6.797 1 60 72 SER B O 1
ATOM 2482 N N . SER B 1 73 ? -10.086 -3.551 4.938 1 72.69 73 SER B N 1
ATOM 2483 C CA . SER B 1 73 ? -9.062 -4.57 4.73 1 72.69 73 SER B CA 1
ATOM 2484 C C . SER B 1 73 ? -8.234 -4.277 3.479 1 72.69 73 SER B C 1
ATOM 2486 O O . SER B 1 73 ? -8.758 -3.732 2.502 1 72.69 73 SER B O 1
ATOM 2488 N N . CYS B 1 74 ? -6.977 -4.449 3.605 1 83.75 74 CYS B N 1
ATOM 2489 C CA . CYS B 1 74 ? -6.035 -4.262 2.508 1 83.75 74 CYS B CA 1
ATOM 2490 C C . CYS B 1 74 ? -5.508 -5.602 2.01 1 83.75 74 CYS B C 1
ATOM 2492 O O . CYS B 1 74 ? -4.488 -5.652 1.32 1 83.75 74 CYS B O 1
ATOM 2494 N N . CYS B 1 75 ? -6.238 -6.672 2.383 1 90.44 75 CYS B N 1
ATOM 2495 C CA . CYS B 1 75 ? -5.801 -8.008 1.984 1 90.44 75 CYS B CA 1
ATOM 2496 C C . CYS B 1 75 ? -6.996 -8.914 1.704 1 90.44 75 CYS B C 1
ATOM 2498 O O . CYS B 1 75 ? -7.801 -9.18 2.598 1 90.44 75 CYS B O 1
ATOM 2500 N N . GLU B 1 76 ? -7.074 -9.375 0.492 1 91.62 76 GLU B N 1
ATOM 2501 C CA . GLU B 1 76 ? -8.219 -10.172 0.056 1 91.62 76 GLU B CA 1
ATOM 2502 C C . GLU B 1 76 ? -7.766 -11.445 -0.659 1 91.62 76 GLU B C 1
ATOM 2504 O O . GLU B 1 76 ? -6.723 -11.453 -1.321 1 91.62 76 GLU B O 1
ATOM 2509 N N . LEU B 1 77 ? -8.562 -12.438 -0.496 1 94.94 77 LEU B N 1
ATOM 2510 C CA . LEU B 1 77 ? -8.297 -13.734 -1.122 1 94.94 77 LEU B CA 1
ATOM 2511 C C . LEU B 1 77 ? -9.312 -14.023 -2.221 1 94.94 77 LEU B C 1
ATOM 2513 O O . LEU B 1 77 ? -10.523 -13.961 -1.986 1 94.94 77 LEU B O 1
ATOM 2517 N N . TYR B 1 78 ? -8.766 -14.305 -3.457 1 94.75 78 TYR B N 1
ATOM 2518 C CA . TYR B 1 78 ? -9.594 -14.633 -4.609 1 94.75 78 TYR B CA 1
ATOM 2519 C C . TYR B 1 78 ? -9.297 -16.047 -5.109 1 94.75 78 TYR B C 1
ATOM 2521 O O . TYR B 1 78 ? -8.188 -16.562 -4.914 1 94.75 78 TYR B O 1
ATOM 2529 N N . GLN B 1 79 ? -10.305 -16.672 -5.766 1 96.94 79 GLN B N 1
ATOM 2530 C CA . GLN B 1 79 ? -10.023 -17.984 -6.352 1 96.94 79 GLN B CA 1
ATOM 2531 C C . GLN B 1 79 ? -10.719 -18.141 -7.699 1 96.94 79 GLN B C 1
ATOM 2533 O O . GLN B 1 79 ? -11.734 -17.484 -7.961 1 96.94 79 GLN B O 1
ATOM 2538 N N . CYS B 1 80 ? -10.148 -18.891 -8.531 1 97.69 80 CYS B N 1
ATOM 2539 C CA . CYS B 1 80 ? -10.734 -19.469 -9.734 1 97.69 80 CYS B CA 1
ATOM 2540 C C . CYS B 1 80 ? -10.672 -20.984 -9.695 1 97.69 80 CYS B C 1
ATOM 2542 O O . CYS B 1 80 ? -9.602 -21.562 -9.906 1 97.69 80 CYS B O 1
ATOM 2544 N N . ALA B 1 81 ? -11.789 -21.578 -9.484 1 97.38 81 ALA B N 1
ATOM 2545 C CA . ALA B 1 81 ? -11.836 -23.031 -9.305 1 97.38 81 ALA B CA 1
ATOM 2546 C C . ALA B 1 81 ? -11.469 -23.75 -10.594 1 97.38 81 ALA B C 1
ATOM 2548 O O . ALA B 1 81 ? -10.773 -24.766 -10.57 1 97.38 81 ALA B O 1
ATOM 2549 N N . GLU B 1 82 ? -11.914 -23.219 -11.695 1 96.94 82 GLU B N 1
ATOM 2550 C CA . GLU B 1 82 ? -11.68 -23.844 -12.992 1 96.94 82 GLU B CA 1
ATOM 2551 C C . GLU B 1 82 ? -10.188 -23.984 -13.289 1 96.94 82 GLU B C 1
ATOM 2553 O O . GLU B 1 82 ? -9.75 -24.969 -13.883 1 96.94 82 GLU B O 1
ATOM 2558 N N . ARG B 1 83 ? -9.438 -23.031 -12.883 1 97.69 83 ARG B N 1
ATOM 2559 C CA . ARG B 1 83 ? -8.016 -23.016 -13.188 1 97.69 83 ARG B CA 1
ATOM 2560 C C . ARG B 1 83 ? -7.191 -23.438 -11.977 1 97.69 83 ARG B C 1
ATOM 2562 O O . ARG B 1 83 ? -5.965 -23.547 -12.055 1 97.69 83 ARG B O 1
ATOM 2569 N N . LYS B 1 84 ? -7.852 -23.641 -10.82 1 98.06 84 LYS B N 1
ATOM 2570 C CA . LYS B 1 84 ? -7.203 -24 -9.562 1 98.06 84 LYS B CA 1
ATOM 2571 C C . LYS B 1 84 ? -6.113 -23 -9.195 1 98.06 84 LYS B C 1
ATOM 2573 O O . LYS B 1 84 ? -4.973 -23.391 -8.938 1 98.06 84 LYS B O 1
ATOM 2578 N N . VAL B 1 85 ? -6.539 -21.766 -9.188 1 98.69 85 VAL B N 1
ATOM 2579 C CA . VAL B 1 85 ? -5.629 -20.688 -8.82 1 98.69 85 VAL B CA 1
ATOM 2580 C C . VAL B 1 85 ? -6.293 -19.797 -7.773 1 98.69 85 VAL B C 1
ATOM 2582 O O . VAL B 1 85 ? -7.496 -19.531 -7.84 1 98.69 85 VAL B O 1
ATOM 2585 N N . ALA B 1 86 ? -5.551 -19.438 -6.789 1 98.56 86 ALA B N 1
ATOM 2586 C CA . ALA B 1 86 ? -5.938 -18.438 -5.801 1 98.56 86 ALA B CA 1
ATOM 2587 C C . ALA B 1 86 ? -4.949 -17.266 -5.789 1 98.56 86 ALA B C 1
ATOM 2589 O O . ALA B 1 86 ? -3.77 -17.438 -6.102 1 98.56 86 ALA B O 1
ATOM 2590 N N . ILE B 1 87 ? -5.465 -16.078 -5.531 1 98.25 87 ILE B N 1
ATOM 2591 C CA . ILE B 1 87 ? -4.617 -14.898 -5.41 1 98.25 87 ILE B CA 1
ATOM 2592 C C . ILE B 1 87 ? -4.852 -14.227 -4.059 1 98.25 87 ILE B C 1
ATOM 2594 O O . ILE B 1 87 ? -5.984 -13.891 -3.715 1 98.25 87 ILE B O 1
ATOM 2598 N N . LEU B 1 88 ? -3.842 -14.211 -3.242 1 97.75 88 LEU B N 1
ATOM 2599 C CA . LEU B 1 88 ? -3.848 -13.367 -2.051 1 97.75 88 LEU B CA 1
ATOM 2600 C C . LEU B 1 88 ? -3.332 -11.969 -2.371 1 97.75 88 LEU B C 1
ATOM 2602 O O . LEU B 1 88 ? -2.119 -11.75 -2.443 1 97.75 88 LEU B O 1
ATOM 2606 N N . LEU B 1 89 ? -4.219 -11.016 -2.514 1 95.31 89 LEU B N 1
ATOM 2607 C CA . LEU B 1 89 ? -3.879 -9.68 -2.992 1 95.31 89 LEU B CA 1
ATOM 2608 C C . LEU B 1 89 ? -3.742 -8.703 -1.828 1 95.31 89 LEU B C 1
ATOM 2610 O O . LEU B 1 89 ? -4.73 -8.367 -1.176 1 95.31 89 LEU B O 1
ATOM 2614 N N . LEU B 1 90 ? -2.521 -8.328 -1.562 1 94 90 LEU B N 1
ATOM 2615 C CA . LEU B 1 90 ? -2.242 -7.273 -0.593 1 94 90 LEU B CA 1
ATOM 2616 C C . LEU B 1 90 ? -2.152 -5.914 -1.277 1 94 90 LEU B C 1
ATOM 2618 O O . LEU B 1 90 ? -1.438 -5.758 -2.27 1 94 90 LEU B O 1
ATOM 2622 N N . ARG B 1 91 ? -2.83 -4.953 -0.696 1 90.94 91 ARG B N 1
ATOM 2623 C CA . ARG B 1 91 ? -2.826 -3.631 -1.314 1 90.94 91 ARG B CA 1
ATOM 2624 C C . ARG B 1 91 ? -1.883 -2.686 -0.579 1 90.94 91 ARG B C 1
ATOM 2626 O O . ARG B 1 91 ? -1.355 -1.741 -1.17 1 90.94 91 ARG B O 1
ATOM 2633 N N . ALA B 1 92 ? -1.667 -2.994 0.644 1 90.38 92 ALA B N 1
ATOM 2634 C CA . ALA B 1 92 ? -0.806 -2.145 1.461 1 90.38 92 ALA B CA 1
ATOM 2635 C C . ALA B 1 92 ? 0.534 -2.82 1.734 1 90.38 92 ALA B C 1
ATOM 2637 O O . ALA B 1 92 ? 0.611 -4.051 1.815 1 90.38 92 ALA B O 1
ATOM 2638 N N . PRO B 1 93 ? 1.56 -1.983 1.852 1 92.12 93 PRO B N 1
ATOM 2639 C CA . PRO B 1 93 ? 2.816 -2.582 2.309 1 92.12 93 PRO B CA 1
ATOM 2640 C C . PRO B 1 93 ? 2.721 -3.15 3.723 1 92.12 93 PRO B C 1
ATOM 2642 O O . PRO B 1 93 ? 1.832 -2.764 4.488 1 92.12 93 PRO B O 1
ATOM 2645 N N . LEU B 1 94 ? 3.578 -4.07 3.992 1 93 94 LEU B N 1
ATOM 2646 C CA . LEU B 1 94 ? 3.586 -4.68 5.316 1 93 94 LEU B CA 1
ATOM 2647 C C . LEU B 1 94 ? 4.469 -3.889 6.277 1 93 94 LEU B C 1
ATOM 2649 O O . LEU B 1 94 ? 5.539 -3.412 5.895 1 93 94 LEU B O 1
ATOM 2653 N N . VAL B 1 95 ? 3.969 -3.822 7.477 1 87.94 95 VAL B N 1
ATOM 2654 C CA . VAL B 1 95 ? 4.828 -3.338 8.555 1 87.94 95 VAL B CA 1
ATOM 2655 C C . VAL B 1 95 ? 5.914 -4.367 8.852 1 87.94 95 VAL B C 1
ATOM 2657 O O . VAL B 1 95 ? 5.617 -5.508 9.219 1 87.94 95 VAL B O 1
ATOM 2660 N N . TYR B 1 96 ? 7.055 -3.947 8.711 1 87.38 96 TYR B N 1
ATOM 2661 C CA . TYR B 1 96 ? 8.211 -4.84 8.742 1 87.38 96 TYR B CA 1
ATOM 2662 C C . TYR B 1 96 ? 8.195 -5.688 10.008 1 87.38 96 TYR B C 1
ATOM 2664 O O . TYR B 1 96 ? 8.438 -6.898 9.953 1 87.38 96 TYR B O 1
ATOM 2672 N N . LYS B 1 97 ? 7.902 -5.125 11.117 1 84.44 97 LYS B N 1
ATOM 2673 C CA . LYS B 1 97 ? 7.926 -5.797 12.414 1 84.44 97 LYS B CA 1
ATOM 2674 C C . LYS B 1 97 ? 7.027 -7.031 12.414 1 84.44 97 LYS B C 1
ATOM 2676 O O . LYS B 1 97 ? 7.328 -8.023 13.078 1 84.44 97 LYS B O 1
ATOM 2681 N N . TYR B 1 98 ? 5.996 -7.047 11.586 1 88.19 98 TYR B N 1
ATOM 2682 C CA . TYR B 1 98 ? 4.98 -8.094 11.641 1 88.19 98 TYR B CA 1
ATOM 2683 C C . TYR B 1 98 ? 4.984 -8.922 10.367 1 88.19 98 TYR B C 1
ATOM 2685 O O . TYR B 1 98 ? 4.273 -9.922 10.266 1 88.19 98 TYR B O 1
ATOM 2693 N N . ALA B 1 99 ? 5.824 -8.523 9.508 1 93.38 99 ALA B N 1
ATOM 2694 C CA . ALA B 1 99 ? 5.797 -9.125 8.18 1 93.38 99 ALA B CA 1
ATOM 2695 C C . ALA B 1 99 ? 6.164 -10.609 8.242 1 93.38 99 ALA B C 1
ATOM 2697 O O . ALA B 1 99 ? 5.484 -11.445 7.645 1 93.38 99 ALA B O 1
ATOM 2698 N N . ASN B 1 100 ? 7.184 -10.93 9.016 1 94.62 100 ASN B N 1
ATOM 2699 C CA . ASN B 1 100 ? 7.641 -12.312 9.078 1 94.62 100 ASN B CA 1
ATOM 2700 C C . ASN B 1 100 ? 6.57 -13.227 9.656 1 94.62 100 ASN B C 1
ATOM 2702 O O . ASN B 1 100 ? 6.316 -14.312 9.117 1 94.62 100 ASN B O 1
ATOM 2706 N N . GLN B 1 101 ? 5.98 -12.812 10.703 1 92.62 101 GLN B N 1
ATOM 2707 C CA . GLN B 1 101 ? 4.949 -13.625 11.344 1 92.62 101 GLN B CA 1
ATOM 2708 C C . GLN B 1 101 ? 3.742 -13.805 10.43 1 92.62 101 GLN B C 1
ATOM 2710 O O . GLN B 1 101 ? 3.213 -14.914 10.305 1 92.62 101 GLN B O 1
ATOM 2715 N N . PHE B 1 102 ? 3.328 -12.742 9.891 1 94.31 102 PHE B N 1
ATOM 2716 C CA . PHE B 1 102 ? 2.166 -12.781 9.016 1 94.31 102 PHE B CA 1
ATOM 2717 C C . PHE B 1 102 ? 2.414 -13.711 7.832 1 94.31 102 PHE B C 1
ATOM 2719 O O . PHE B 1 102 ? 1.603 -14.594 7.551 1 94.31 102 PHE B O 1
ATOM 2726 N N . LEU B 1 103 ? 3.525 -13.547 7.184 1 97.94 103 LEU B N 1
ATOM 2727 C CA . LEU B 1 103 ? 3.818 -14.312 5.977 1 97.94 103 LEU B CA 1
ATOM 2728 C C . LEU B 1 103 ? 4.059 -15.781 6.312 1 97.94 103 LEU B C 1
ATOM 2730 O O . LEU B 1 103 ? 3.695 -16.672 5.535 1 97.94 103 LEU B O 1
ATOM 2734 N N . THR B 1 104 ? 4.68 -16.031 7.41 1 98 104 THR B N 1
ATOM 2735 C CA . THR B 1 104 ? 4.852 -17.406 7.855 1 98 104 THR B CA 1
ATOM 2736 C C . THR B 1 104 ? 3.496 -18.078 8.062 1 98 104 THR B C 1
ATOM 2738 O O . THR B 1 104 ? 3.295 -19.219 7.652 1 98 104 THR B O 1
ATOM 2741 N N . GLU B 1 105 ? 2.596 -17.328 8.695 1 96.94 105 GLU B N 1
ATOM 2742 C CA . GLU B 1 105 ? 1.256 -17.875 8.914 1 96.94 105 GLU B CA 1
ATOM 2743 C C . GLU B 1 105 ? 0.56 -18.172 7.586 1 96.94 105 GLU B C 1
ATOM 2745 O O . GLU B 1 105 ? -0.142 -19.172 7.461 1 96.94 105 GLU B O 1
ATOM 2750 N N . VAL B 1 106 ? 0.727 -17.281 6.652 1 98.06 106 VAL B N 1
ATOM 2751 C CA . VAL B 1 106 ? 0.139 -17.484 5.332 1 98.06 106 VAL B CA 1
ATOM 2752 C C . VAL B 1 106 ? 0.672 -18.766 4.719 1 98.06 106 VAL B C 1
ATOM 2754 O O . VAL B 1 106 ? -0.104 -19.625 4.277 1 98.06 106 VAL B O 1
ATOM 2757 N N . VAL B 1 107 ? 1.967 -18.969 4.707 1 98.75 107 VAL B N 1
ATOM 2758 C CA . VAL B 1 107 ? 2.588 -20.141 4.102 1 98.75 107 VAL B CA 1
ATOM 2759 C C . VAL B 1 107 ? 2.133 -21.391 4.836 1 98.75 107 VAL B C 1
ATOM 2761 O O . VAL B 1 107 ? 1.766 -22.391 4.203 1 98.75 107 VAL B O 1
ATOM 2764 N N . ASP B 1 108 ? 2.092 -21.312 6.145 1 98.19 108 ASP B N 1
ATOM 2765 C CA . ASP B 1 108 ? 1.679 -22.453 6.941 1 98.19 108 ASP B CA 1
ATOM 2766 C C . ASP B 1 108 ? 0.232 -22.844 6.641 1 98.19 108 ASP B C 1
ATOM 2768 O O . ASP B 1 108 ? -0.089 -24.031 6.523 1 98.19 108 ASP B O 1
ATOM 2772 N N . LYS B 1 109 ? -0.585 -21.875 6.582 1 97.62 109 LYS B N 1
ATOM 2773 C CA . LYS B 1 109 ? -2.002 -22.125 6.328 1 97.62 109 LYS B CA 1
ATOM 2774 C C . LYS B 1 109 ? -2.205 -22.844 4.992 1 97.62 109 LYS B C 1
ATOM 2776 O O . LYS B 1 109 ? -2.893 -23.859 4.93 1 97.62 109 LYS B O 1
ATOM 2781 N N . PHE B 1 110 ? -1.571 -22.375 3.982 1 98.5 110 PHE B N 1
ATOM 2782 C CA . PHE B 1 110 ? -1.83 -22.922 2.66 1 98.5 110 PHE B CA 1
ATOM 2783 C C . PHE B 1 110 ? -1.081 -24.25 2.469 1 98.5 110 PHE B C 1
ATOM 2785 O O . PHE B 1 110 ? -1.542 -25.125 1.745 1 98.5 110 PHE B O 1
ATOM 2792 N N . LYS B 1 111 ? 0.057 -24.359 3.127 1 98.44 111 LYS B N 1
ATOM 2793 C CA . LYS B 1 111 ? 0.709 -25.672 3.16 1 98.44 111 LYS B CA 1
ATOM 2794 C C . LYS B 1 111 ? -0.199 -26.719 3.791 1 98.44 111 LYS B C 1
ATOM 2796 O O . LYS B 1 111 ? -0.334 -27.828 3.264 1 98.44 111 LYS B O 1
ATOM 2801 N N . ALA B 1 112 ? -0.814 -26.344 4.887 1 97.81 112 ALA B N 1
ATOM 2802 C CA . ALA B 1 112 ? -1.714 -27.25 5.59 1 97.81 112 ALA B CA 1
ATOM 2803 C C . ALA B 1 112 ? -2.924 -27.609 4.73 1 97.81 112 ALA B C 1
ATOM 2805 O O . ALA B 1 112 ? -3.488 -28.688 4.855 1 97.81 112 ALA B O 1
ATOM 2806 N N . GLU B 1 113 ? -3.273 -26.719 3.854 1 97.38 113 GLU B N 1
ATOM 2807 C CA . GLU B 1 113 ? -4.422 -26.938 2.979 1 97.38 113 GLU B CA 1
ATOM 2808 C C . GLU B 1 113 ? -4.004 -27.594 1.668 1 97.38 113 GLU B C 1
ATOM 2810 O O . GLU B 1 113 ? -4.789 -27.656 0.72 1 97.38 113 GLU B O 1
ATOM 2815 N N . ASN B 1 114 ? -2.76 -28 1.545 1 97.81 114 ASN B N 1
ATOM 2816 C CA . ASN B 1 114 ? -2.213 -28.812 0.458 1 97.81 114 ASN B CA 1
ATOM 2817 C C . ASN B 1 114 ? -2.152 -28.016 -0.848 1 97.81 114 ASN B C 1
ATOM 2819 O O . ASN B 1 114 ? -2.496 -28.547 -1.909 1 97.81 114 ASN B O 1
ATOM 2823 N N . VAL B 1 115 ? -1.805 -26.797 -0.759 1 98.62 115 VAL B N 1
ATOM 2824 C CA . VAL B 1 115 ? -1.566 -26.016 -1.966 1 98.62 115 VAL B CA 1
ATOM 2825 C C . VAL B 1 115 ? -0.432 -26.641 -2.773 1 98.62 115 VAL B C 1
ATOM 2827 O O . VAL B 1 115 ? 0.525 -27.172 -2.205 1 98.62 115 VAL B O 1
ATOM 2830 N N . LYS B 1 116 ? -0.599 -26.594 -4.059 1 98.69 116 LYS B N 1
ATOM 2831 C CA . LYS B 1 116 ? 0.395 -27.172 -4.953 1 98.69 116 LYS B CA 1
ATOM 2832 C C . LYS B 1 116 ? 1.706 -26.391 -4.902 1 98.69 116 LYS B C 1
ATOM 2834 O O . LYS B 1 116 ? 2.785 -26.984 -4.832 1 98.69 116 LYS B O 1
ATOM 2839 N N . ASP B 1 117 ? 1.624 -25.125 -4.996 1 98.81 117 ASP B N 1
ATOM 2840 C CA . ASP B 1 117 ? 2.795 -24.25 -4.977 1 98.81 117 ASP B CA 1
ATOM 2841 C C . ASP B 1 117 ? 2.393 -22.797 -4.73 1 98.81 117 ASP B C 1
ATOM 2843 O O . ASP B 1 117 ? 1.204 -22.484 -4.691 1 98.81 117 ASP B O 1
ATOM 2847 N N . ILE B 1 118 ? 3.418 -21.953 -4.441 1 98.94 118 ILE B N 1
ATOM 2848 C CA . ILE B 1 118 ? 3.254 -20.516 -4.27 1 98.94 118 ILE B CA 1
ATOM 2849 C C . ILE B 1 118 ? 4.051 -19.766 -5.34 1 98.94 118 ILE B C 1
ATOM 2851 O O . ILE B 1 118 ? 5.215 -20.094 -5.59 1 98.94 118 ILE B O 1
ATOM 2855 N N . VAL B 1 119 ? 3.406 -18.844 -6.012 1 98.94 119 VAL B N 1
ATOM 2856 C CA . VAL B 1 119 ? 4.047 -17.969 -6.98 1 98.94 119 VAL B CA 1
ATOM 2857 C C . VAL B 1 119 ? 4.062 -16.531 -6.445 1 98.94 119 VAL B C 1
ATOM 2859 O O . VAL B 1 119 ? 3.021 -15.984 -6.074 1 98.94 119 VAL B O 1
ATOM 2862 N N . ILE B 1 120 ? 5.258 -15.977 -6.41 1 98.94 120 ILE B N 1
ATOM 2863 C CA . ILE B 1 120 ? 5.414 -14.602 -5.953 1 98.94 120 ILE B CA 1
ATOM 2864 C C . ILE B 1 120 ? 5.652 -13.688 -7.148 1 98.94 120 ILE B C 1
ATOM 2866 O O .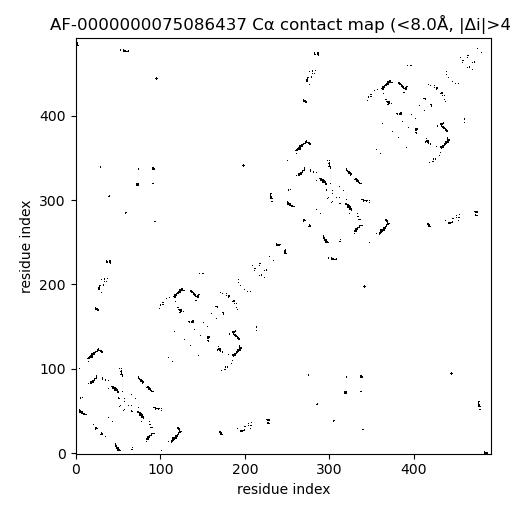 ILE B 1 120 ? 6.547 -13.938 -7.961 1 98.94 120 ILE B O 1
ATOM 2870 N N . LEU B 1 121 ? 4.797 -12.688 -7.316 1 98.88 121 LEU B N 1
ATOM 2871 C CA . LEU B 1 121 ? 4.996 -11.648 -8.328 1 98.88 121 LEU B CA 1
ATOM 2872 C C . LEU B 1 121 ? 5.48 -10.352 -7.691 1 98.88 121 LEU B C 1
ATOM 2874 O O . LEU B 1 121 ? 4.902 -9.891 -6.703 1 98.88 121 LEU B O 1
ATOM 2878 N N . THR B 1 122 ? 6.562 -9.82 -8.227 1 98.44 122 THR B N 1
ATOM 2879 C CA . THR B 1 122 ? 7.09 -8.594 -7.648 1 98.44 122 THR B CA 1
ATOM 2880 C C . THR B 1 122 ? 7.855 -7.785 -8.695 1 98.44 122 THR B C 1
ATOM 2882 O O . THR B 1 122 ? 7.652 -7.969 -9.898 1 98.44 122 THR B O 1
ATOM 2885 N N . SER B 1 123 ? 8.531 -6.703 -8.258 1 97 123 SER B N 1
ATOM 2886 C CA . SER B 1 123 ? 9.398 -5.859 -9.078 1 97 123 SER B CA 1
ATOM 2887 C C . SER B 1 123 ? 10.695 -5.523 -8.344 1 97 123 SER B C 1
ATOM 2889 O O . SER B 1 123 ? 10.82 -5.766 -7.141 1 97 123 SER B O 1
ATOM 2891 N N . SER B 1 124 ? 11.602 -5.102 -9.133 1 94.69 124 SER B N 1
ATOM 2892 C CA . SER B 1 124 ? 12.852 -4.551 -8.633 1 94.69 124 SER B CA 1
ATOM 2893 C C . SER B 1 124 ? 13.148 -3.188 -9.25 1 94.69 124 SER B C 1
ATOM 2895 O O . SER B 1 124 ? 12.609 -2.852 -10.312 1 94.69 124 SER B O 1
ATOM 2897 N N . PHE B 1 125 ? 13.984 -2.461 -8.586 1 90.31 125 PHE B N 1
ATOM 2898 C CA . PHE B 1 125 ? 14.352 -1.16 -9.133 1 90.31 125 PHE B CA 1
ATOM 2899 C C . PHE B 1 125 ? 14.992 -1.312 -10.508 1 90.31 125 PHE B C 1
ATOM 2901 O O . PHE B 1 125 ? 15.906 -2.117 -10.688 1 90.31 125 PHE B O 1
ATOM 2908 N N . ALA B 1 126 ? 14.539 -0.383 -11.336 1 90.62 126 ALA B N 1
ATOM 2909 C CA . ALA B 1 126 ? 15.055 -0.416 -12.703 1 90.62 126 ALA B CA 1
ATOM 2910 C C . ALA B 1 126 ? 16.562 -0.23 -12.719 1 90.62 126 ALA B C 1
ATOM 2912 O O . ALA B 1 126 ? 17.266 -0.823 -13.547 1 90.62 126 ALA B O 1
ATOM 2913 N N . HIS B 1 127 ? 17.094 0.559 -11.812 1 86.06 127 HIS B N 1
ATOM 2914 C CA . HIS B 1 127 ? 18.516 0.88 -11.836 1 86.06 127 HIS B CA 1
ATOM 2915 C C . HIS B 1 127 ? 19.344 -0.305 -11.367 1 86.06 127 HIS B C 1
ATOM 2917 O O . HIS B 1 127 ? 20.578 -0.295 -11.5 1 86.06 127 HIS B O 1
ATOM 2923 N N . GLU B 1 128 ? 18.719 -1.339 -10.867 1 86.62 128 GLU B N 1
ATOM 2924 C CA . GLU B 1 128 ? 19.422 -2.557 -10.461 1 86.62 128 GLU B CA 1
ATOM 2925 C C . GLU B 1 128 ? 19.703 -3.453 -11.664 1 86.62 128 GLU B C 1
ATOM 2927 O O . GLU B 1 128 ? 20.469 -4.422 -11.555 1 86.62 128 GLU B O 1
ATOM 2932 N N . ARG B 1 129 ? 19.094 -3.049 -12.773 1 88.19 129 ARG B N 1
ATOM 2933 C CA . ARG B 1 129 ? 19.281 -3.869 -13.969 1 88.19 129 ARG B CA 1
ATOM 2934 C C . ARG B 1 129 ? 20.656 -3.621 -14.594 1 88.19 129 ARG B C 1
ATOM 2936 O O . ARG B 1 129 ? 20.859 -2.604 -15.25 1 88.19 129 ARG B O 1
ATOM 2943 N N . LYS B 1 130 ? 21.547 -4.453 -14.5 1 81.88 130 LYS B N 1
ATOM 2944 C CA . LYS B 1 130 ? 22.922 -4.312 -14.977 1 81.88 130 LYS B CA 1
ATOM 2945 C C . LYS B 1 130 ? 23.016 -4.566 -16.469 1 81.88 130 LYS B C 1
ATOM 2947 O O . LYS B 1 130 ? 23.766 -3.896 -17.172 1 81.88 130 LYS B O 1
ATOM 2952 N N . HIS B 1 131 ? 22.281 -5.527 -16.922 1 79.94 131 HIS B N 1
ATOM 2953 C CA . HIS B 1 131 ? 22.328 -5.879 -18.344 1 79.94 131 HIS B CA 1
ATOM 2954 C C . HIS B 1 131 ? 21.047 -5.461 -19.062 1 79.94 131 HIS B C 1
ATOM 2956 O O . HIS B 1 131 ? 20.141 -6.273 -19.234 1 79.94 131 HIS B O 1
ATOM 2962 N N . ILE B 1 132 ? 21.109 -4.336 -19.672 1 78.56 132 ILE B N 1
ATOM 2963 C CA . ILE B 1 132 ? 19.922 -3.689 -20.188 1 78.56 132 ILE B CA 1
ATOM 2964 C C . ILE B 1 132 ? 19.469 -4.375 -21.484 1 78.56 132 ILE B C 1
ATOM 2966 O O . ILE B 1 132 ? 18.328 -4.23 -21.906 1 78.56 132 ILE B O 1
ATOM 2970 N N . MET B 1 133 ? 20.297 -5.176 -22.031 1 79.38 133 MET B N 1
ATOM 2971 C CA . MET B 1 133 ? 19.984 -5.797 -23.328 1 79.38 133 MET B CA 1
ATOM 2972 C C . MET B 1 133 ? 19.234 -7.113 -23.125 1 79.38 133 MET B C 1
ATOM 2974 O O . MET B 1 133 ? 18.781 -7.727 -24.094 1 79.38 133 MET B O 1
ATOM 2978 N N . THR B 1 134 ? 19.062 -7.48 -21.953 1 80.94 134 THR B N 1
ATOM 2979 C CA . THR B 1 134 ? 18.328 -8.711 -21.641 1 80.94 134 THR B CA 1
ATOM 2980 C C . THR B 1 134 ? 16.891 -8.406 -21.25 1 80.94 134 THR B C 1
ATOM 2982 O O . THR B 1 134 ? 16.516 -7.246 -21.062 1 80.94 134 THR B O 1
ATOM 2985 N N . SER B 1 135 ? 16.141 -9.5 -21.234 1 86.44 135 SER B N 1
ATOM 2986 C CA . SER B 1 135 ? 14.766 -9.367 -20.75 1 86.44 135 SER B CA 1
ATOM 2987 C C . SER B 1 135 ? 14.711 -8.625 -19.422 1 86.44 135 SER B C 1
ATOM 2989 O O . SER B 1 135 ? 15.594 -8.797 -18.578 1 86.44 135 SER B O 1
ATOM 2991 N N . PRO B 1 136 ? 13.688 -7.84 -19.266 1 93.38 136 PRO B N 1
ATOM 2992 C CA . PRO B 1 136 ? 13.578 -7.117 -17.984 1 93.38 136 PRO B CA 1
ATOM 2993 C C . PRO B 1 136 ? 13.031 -7.984 -16.859 1 93.38 136 PRO B C 1
ATOM 2995 O O . PRO B 1 136 ? 12.844 -7.5 -15.742 1 93.38 136 PRO B O 1
ATOM 2998 N N . PHE B 1 137 ? 12.805 -9.227 -17.141 1 96 137 PHE B N 1
ATOM 2999 C CA . PHE B 1 137 ? 12.297 -10.133 -16.125 1 96 137 PHE B CA 1
ATOM 3000 C C . PHE B 1 137 ? 13.414 -11.031 -15.594 1 96 137 PHE B C 1
ATOM 3002 O O . PHE B 1 137 ? 14.344 -11.375 -16.328 1 96 137 PHE B O 1
ATOM 3009 N N . ARG B 1 138 ? 13.289 -11.359 -14.312 1 96.25 138 ARG B N 1
ATOM 3010 C CA . ARG B 1 138 ? 14.094 -12.383 -13.656 1 96.25 138 ARG B CA 1
ATOM 3011 C C . ARG B 1 138 ? 13.219 -13.336 -12.844 1 96.25 138 ARG B C 1
ATOM 3013 O O . ARG B 1 138 ? 12.07 -13.016 -12.539 1 96.25 138 ARG B O 1
ATOM 3020 N N . TYR B 1 139 ? 13.836 -14.469 -12.625 1 96.88 139 TYR B N 1
ATOM 3021 C CA . TYR B 1 139 ? 13.094 -15.398 -11.773 1 96.88 139 TYR B CA 1
ATOM 3022 C C . TYR B 1 139 ? 14.016 -16.031 -10.727 1 96.88 139 TYR B C 1
ATOM 3024 O O . TYR B 1 139 ? 15.242 -15.992 -10.867 1 96.88 139 TYR B O 1
ATOM 3032 N N . VAL B 1 140 ? 13.398 -16.453 -9.633 1 97 140 VAL B N 1
ATOM 3033 C CA . VAL B 1 140 ? 14.016 -17.25 -8.578 1 97 140 VAL B CA 1
ATOM 3034 C C . VAL B 1 140 ? 13.156 -18.484 -8.281 1 97 140 VAL B C 1
ATOM 3036 O O . VAL B 1 140 ? 11.93 -18.406 -8.32 1 97 140 VAL B O 1
ATOM 3039 N N . VAL B 1 141 ? 13.836 -19.594 -8.094 1 96.69 141 VAL B N 1
ATOM 3040 C CA . VAL B 1 141 ? 13.125 -20.812 -7.715 1 96.69 141 VAL B CA 1
ATOM 3041 C C . VAL B 1 141 ? 13.805 -21.453 -6.516 1 96.69 141 VAL B C 1
ATOM 3043 O O . VAL B 1 141 ? 15.008 -21.281 -6.305 1 96.69 141 VAL B O 1
ATOM 3046 N N . ASN B 1 142 ? 13.023 -22.062 -5.652 1 96.69 142 ASN B N 1
ATOM 3047 C CA . ASN B 1 142 ? 13.656 -22.875 -4.613 1 96.69 142 ASN B CA 1
ATOM 3048 C C . ASN B 1 142 ? 13.867 -24.312 -5.074 1 96.69 142 ASN B C 1
ATOM 3050 O O . ASN B 1 142 ? 13.5 -24.672 -6.195 1 96.69 142 ASN B O 1
ATOM 3054 N N . ASP B 1 143 ? 14.406 -25.172 -4.273 1 95.44 143 ASP B N 1
ATOM 3055 C CA . ASP B 1 143 ? 14.891 -26.5 -4.668 1 95.44 143 ASP B CA 1
ATOM 3056 C C . ASP B 1 143 ? 13.734 -27.422 -5.039 1 95.44 143 ASP B C 1
ATOM 3058 O O . ASP B 1 143 ? 13.898 -28.344 -5.832 1 95.44 143 ASP B O 1
ATOM 3062 N N . VAL B 1 144 ? 12.547 -27.141 -4.504 1 97.88 144 VAL B N 1
ATOM 3063 C CA . VAL B 1 144 ? 11.43 -28.062 -4.715 1 97.88 144 VAL B CA 1
ATOM 3064 C C . VAL B 1 144 ? 10.445 -27.469 -5.715 1 97.88 144 VAL B C 1
ATOM 3066 O O . VAL B 1 144 ? 9.336 -27.969 -5.875 1 97.88 144 VAL B O 1
ATOM 3069 N N . CYS B 1 145 ? 10.859 -26.422 -6.383 1 97.62 145 CYS B N 1
ATOM 3070 C CA . CYS B 1 145 ? 10 -25.781 -7.371 1 97.62 145 CYS B CA 1
ATOM 3071 C C . CYS B 1 145 ? 9.586 -26.766 -8.453 1 97.62 145 CYS B C 1
ATOM 3073 O O . CYS B 1 145 ? 10.398 -27.562 -8.922 1 97.62 145 CYS B O 1
ATOM 3075 N N . LEU B 1 146 ? 8.383 -26.594 -8.953 1 97.31 146 LEU B N 1
ATOM 3076 C CA . LEU B 1 146 ? 7.793 -27.547 -9.891 1 97.31 146 LEU B CA 1
ATOM 3077 C C . LEU B 1 146 ? 8.117 -27.172 -11.328 1 97.31 146 LEU B C 1
ATOM 3079 O O . LEU B 1 146 ? 7.922 -27.969 -12.242 1 97.31 146 LEU B O 1
ATOM 3083 N N . TYR B 1 147 ? 8.688 -25.984 -11.492 1 97.12 147 TYR B N 1
ATOM 3084 C CA . TYR B 1 147 ? 8.773 -25.438 -12.852 1 97.12 147 TYR B CA 1
ATOM 3085 C C . TYR B 1 147 ? 10.227 -25.328 -13.297 1 97.12 147 TYR B C 1
ATOM 3087 O O . TYR B 1 147 ? 10.523 -24.75 -14.344 1 97.12 147 TYR B O 1
ATOM 3095 N N . THR B 1 148 ? 11.125 -25.844 -12.555 1 95.56 148 THR B N 1
ATOM 3096 C CA . THR B 1 148 ? 12.555 -25.656 -12.805 1 95.56 148 THR B CA 1
ATOM 3097 C C . THR B 1 148 ? 12.922 -26.141 -14.203 1 95.56 148 THR B C 1
ATOM 3099 O O . THR B 1 148 ? 13.617 -25.453 -14.938 1 95.56 148 THR B O 1
ATOM 3102 N N . SER B 1 149 ? 12.516 -27.344 -14.578 1 94.81 149 SER B N 1
ATOM 3103 C CA . SER B 1 149 ? 12.844 -27.906 -15.883 1 94.81 149 SER B CA 1
ATOM 3104 C C . SER B 1 149 ? 12.289 -27.047 -17.016 1 94.81 149 SER B C 1
ATOM 3106 O O . SER B 1 149 ? 12.977 -26.781 -18 1 94.81 149 SER B O 1
ATOM 3108 N N . LYS B 1 150 ? 11.109 -26.656 -16.859 1 95.44 150 LYS B N 1
ATOM 3109 C CA . LYS B 1 150 ? 10.477 -25.828 -17.875 1 95.44 150 LYS B CA 1
ATOM 3110 C C . LYS B 1 150 ? 11.195 -24.484 -18 1 95.44 150 LYS B C 1
ATOM 3112 O O . LYS B 1 150 ? 11.438 -24 -19.109 1 95.44 150 LYS B O 1
ATOM 3117 N N . LEU B 1 151 ? 11.531 -23.891 -16.875 1 95.44 151 LEU B N 1
ATOM 3118 C CA . LEU B 1 151 ? 12.18 -22.578 -16.859 1 95.44 151 LEU B CA 1
ATOM 3119 C C . LEU B 1 151 ? 13.539 -22.641 -17.547 1 95.44 151 LEU B C 1
ATOM 3121 O O . LEU B 1 151 ? 13.953 -21.672 -18.203 1 95.44 151 LEU B O 1
ATOM 3125 N N . ARG B 1 152 ? 14.133 -23.75 -17.453 1 91.69 152 ARG B N 1
ATOM 3126 C CA . ARG B 1 152 ? 15.445 -23.922 -18.062 1 91.69 152 ARG B CA 1
ATOM 3127 C C . ARG B 1 152 ? 15.352 -23.969 -19.578 1 91.69 152 ARG B C 1
ATOM 3129 O O . ARG B 1 152 ? 16.328 -23.688 -20.281 1 91.69 152 ARG B O 1
ATOM 3136 N N . THR B 1 153 ? 14.219 -24.328 -20.047 1 93.75 153 THR B N 1
ATOM 3137 C CA . THR B 1 153 ? 14.023 -24.391 -21.5 1 93.75 153 THR B CA 1
ATOM 3138 C C . THR B 1 153 ? 13.664 -23.016 -22.062 1 93.75 153 THR B C 1
ATOM 3140 O O . THR B 1 153 ? 13.719 -22.797 -23.266 1 93.75 153 THR B O 1
ATOM 3143 N N . LEU B 1 154 ? 13.375 -22.234 -21.078 1 90.69 154 LEU B N 1
ATOM 3144 C CA . LEU B 1 154 ? 13 -20.891 -21.469 1 90.69 154 LEU B CA 1
ATOM 3145 C C . LEU B 1 154 ? 14.211 -19.969 -21.5 1 90.69 154 LEU B C 1
ATOM 3147 O O . LEU B 1 154 ? 15.242 -20.281 -20.891 1 90.69 154 LEU B O 1
ATOM 3151 N N . ASP B 1 155 ? 14.367 -19.031 -22.391 1 85.75 155 ASP B N 1
ATOM 3152 C CA . ASP B 1 155 ? 15.445 -18.062 -22.469 1 85.75 155 ASP B CA 1
ATOM 3153 C C . ASP B 1 155 ? 15.258 -16.938 -21.438 1 85.75 155 ASP B C 1
ATOM 3155 O O . ASP B 1 155 ? 15.336 -15.758 -21.781 1 85.75 155 ASP B O 1
ATOM 3159 N N . TRP B 1 156 ? 14.906 -17.453 -20.188 1 92 156 TRP B N 1
ATOM 3160 C CA . TRP B 1 156 ? 14.75 -16.453 -19.125 1 92 156 TRP B CA 1
ATOM 3161 C C . TRP B 1 156 ? 16.016 -16.328 -18.297 1 92 156 TRP B C 1
ATOM 3163 O O . TRP B 1 156 ? 16.812 -17.281 -18.219 1 92 156 TRP B O 1
ATOM 3173 N N . VAL B 1 157 ? 16.25 -15.188 -17.766 1 93.12 157 VAL B N 1
ATOM 3174 C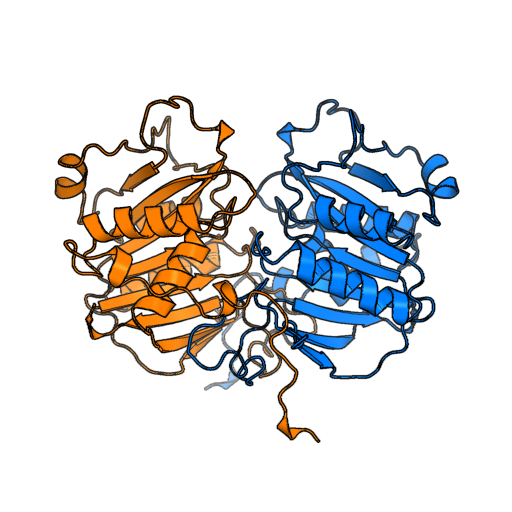 CA . VAL B 1 157 ? 17.438 -14.984 -16.953 1 93.12 157 VAL B CA 1
ATOM 3175 C C . VAL B 1 157 ? 17.109 -15.211 -15.477 1 93.12 157 VAL B C 1
ATOM 3177 O O . VAL B 1 157 ? 16.141 -14.625 -14.961 1 93.12 157 VAL B O 1
ATOM 3180 N N . GLU B 1 158 ? 17.812 -16.047 -14.891 1 93.25 158 GLU B N 1
ATOM 3181 C CA . GLU B 1 158 ? 17.656 -16.281 -13.461 1 93.25 158 GLU B CA 1
ATOM 3182 C C . GLU B 1 158 ? 18.281 -15.164 -12.641 1 93.25 158 GLU B C 1
ATOM 3184 O O . GLU B 1 158 ? 19.266 -14.562 -13.055 1 93.25 158 GLU B O 1
ATOM 3189 N N . HIS B 1 159 ? 17.641 -14.906 -11.5 1 93.12 159 HIS B N 1
ATOM 3190 C CA . HIS B 1 159 ? 18.203 -13.93 -10.578 1 93.12 159 HIS B CA 1
ATOM 3191 C C . HIS B 1 159 ? 19.625 -14.297 -10.188 1 93.12 159 HIS B C 1
ATOM 3193 O O . HIS B 1 159 ? 19.906 -15.445 -9.828 1 93.12 159 HIS B O 1
ATOM 3199 N N . GLU B 1 160 ? 20.5 -13.352 -10.328 1 80.44 160 GLU B N 1
ATOM 3200 C CA . GLU B 1 160 ? 21.906 -13.578 -9.977 1 80.44 160 GLU B CA 1
ATOM 3201 C C . GLU B 1 160 ? 22.141 -13.398 -8.484 1 80.44 160 GLU B C 1
ATOM 3203 O O . GLU B 1 160 ? 21.906 -12.312 -7.941 1 80.44 160 GLU B O 1
ATOM 3208 N N . THR B 1 161 ? 22.109 -14.5 -7.766 1 71.12 161 THR B N 1
ATOM 3209 C CA . THR B 1 161 ? 22.281 -14.43 -6.32 1 71.12 161 THR B CA 1
ATOM 3210 C C . THR B 1 161 ? 23.75 -14.414 -5.945 1 71.12 161 THR B C 1
ATOM 3212 O O . THR B 1 161 ? 24.531 -15.234 -6.434 1 71.12 161 THR B O 1
ATOM 3215 N N . LYS B 1 162 ? 24.406 -13.32 -5.477 1 60.16 162 LYS B N 1
ATOM 3216 C CA . LYS B 1 162 ? 25.75 -13.352 -4.906 1 60.16 162 LYS B CA 1
ATOM 3217 C C . LYS B 1 162 ? 25.734 -13.984 -3.518 1 60.16 162 LYS B C 1
ATOM 3219 O O . LYS B 1 162 ? 26.766 -14.016 -2.838 1 60.16 162 LYS B O 1
ATOM 3224 N N . GLY B 1 163 ? 24.609 -14.547 -3.064 1 65.81 163 GLY B N 1
ATOM 3225 C CA . GLY B 1 163 ? 24.578 -15.016 -1.687 1 65.81 163 GLY B CA 1
ATOM 3226 C C . GLY B 1 163 ? 23.172 -15.289 -1.182 1 65.81 163 GLY B C 1
ATOM 3227 O O . GLY B 1 163 ? 22.219 -15.234 -1.948 1 65.81 163 GLY B O 1
ATOM 3228 N N . GLU B 1 164 ? 23.125 -16.078 -0.025 1 75.12 164 GLU B N 1
ATOM 3229 C CA . GLU B 1 164 ? 21.922 -16.234 0.792 1 75.12 164 GLU B CA 1
ATOM 3230 C C . GLU B 1 164 ? 21.828 -15.133 1.85 1 75.12 164 GLU B C 1
ATOM 3232 O O . GLU B 1 164 ? 22.844 -14.758 2.447 1 75.12 164 GLU B O 1
ATOM 3237 N N . PRO B 1 165 ? 20.531 -14.578 1.975 1 88.31 165 PRO B N 1
ATOM 3238 C CA . PRO B 1 165 ? 19.219 -14.82 1.359 1 88.31 165 PRO B CA 1
ATOM 3239 C C . PRO B 1 165 ? 19.031 -14.039 0.059 1 88.31 165 PRO B C 1
ATOM 3241 O O . PRO B 1 165 ? 19.781 -13.109 -0.226 1 88.31 165 PRO B O 1
ATOM 3244 N N . VAL B 1 166 ? 18.078 -14.469 -0.774 1 92.25 166 VAL B N 1
ATOM 3245 C CA . VAL B 1 166 ? 17.672 -13.766 -1.987 1 92.25 166 VAL B CA 1
ATOM 3246 C C . VAL B 1 166 ? 17.234 -12.344 -1.64 1 92.25 166 VAL B C 1
ATOM 3248 O O . VAL B 1 166 ? 16.453 -12.133 -0.711 1 92.25 166 VAL B O 1
ATOM 3251 N N . LYS B 1 167 ? 17.844 -11.391 -2.283 1 92.62 167 LYS B N 1
ATOM 3252 C CA . LYS B 1 167 ? 17.484 -9.992 -2.057 1 92.62 167 LYS B CA 1
ATOM 3253 C C . LYS B 1 167 ? 17.016 -9.328 -3.348 1 92.62 167 LYS B C 1
ATOM 3255 O O . LYS B 1 167 ? 17.781 -9.211 -4.309 1 92.62 167 LYS B O 1
ATOM 3260 N N . ILE B 1 168 ? 15.805 -8.984 -3.396 1 94 168 ILE B N 1
ATOM 3261 C CA . ILE B 1 168 ? 15.234 -8.211 -4.492 1 94 168 ILE B CA 1
ATOM 3262 C C . ILE B 1 168 ? 14.969 -6.777 -4.027 1 94 168 ILE B C 1
ATOM 3264 O O . ILE B 1 168 ? 13.961 -6.508 -3.371 1 94 168 ILE B O 1
ATOM 3268 N N . LEU B 1 169 ? 15.82 -5.84 -4.402 1 90.56 169 LEU B N 1
ATOM 3269 C CA . LEU B 1 169 ? 15.703 -4.457 -3.961 1 90.56 169 LEU B CA 1
ATOM 3270 C C . LEU B 1 169 ? 14.484 -3.787 -4.582 1 90.56 169 LEU B C 1
ATOM 3272 O O . LEU B 1 169 ? 14.305 -3.811 -5.801 1 90.56 169 LEU B O 1
ATOM 3276 N N . GLY B 1 170 ? 13.648 -3.254 -3.732 1 91.25 170 GLY B N 1
ATOM 3277 C CA . GLY B 1 170 ? 12.414 -2.654 -4.207 1 91.25 170 GLY B CA 1
ATOM 3278 C C . GLY B 1 170 ? 11.281 -3.652 -4.344 1 91.25 170 GLY B C 1
ATOM 3279 O O . GLY B 1 170 ? 10.203 -3.311 -4.836 1 91.25 170 GLY B O 1
ATOM 3280 N N . GLY B 1 171 ? 11.531 -4.836 -3.865 1 95.12 171 GLY B N 1
ATOM 3281 C CA . GLY B 1 171 ? 10.594 -5.926 -4.109 1 95.12 171 GLY B CA 1
ATOM 3282 C C . GLY B 1 171 ? 9.578 -6.098 -2.998 1 95.12 171 GLY B C 1
ATOM 3283 O O . GLY B 1 171 ? 8.766 -7.023 -3.031 1 95.12 171 GLY B O 1
ATOM 3284 N N . GLY B 1 172 ? 9.57 -5.203 -2.023 1 94.56 172 GLY B N 1
ATOM 3285 C CA . GLY B 1 172 ? 8.672 -5.352 -0.892 1 94.56 172 GLY B CA 1
ATOM 3286 C C . GLY B 1 172 ? 8.977 -6.566 -0.037 1 94.56 172 GLY B C 1
ATOM 3287 O O . GLY B 1 172 ? 10.117 -6.762 0.382 1 94.56 172 GLY B O 1
ATOM 3288 N N . PHE B 1 173 ? 7.938 -7.387 0.144 1 96.5 173 PHE B N 1
ATOM 3289 C CA . PHE B 1 173 ? 8.125 -8.516 1.049 1 96.5 173 PHE B CA 1
ATOM 3290 C C . PHE B 1 173 ? 8.453 -9.781 0.272 1 96.5 173 PHE B C 1
ATOM 3292 O O . PHE B 1 173 ? 8.438 -10.883 0.83 1 96.5 173 PHE B O 1
ATOM 3299 N N . ALA B 1 174 ? 8.758 -9.719 -0.979 1 97.69 174 ALA B N 1
ATOM 3300 C CA . ALA B 1 174 ? 8.953 -10.875 -1.851 1 97.69 174 ALA B CA 1
ATOM 3301 C C . ALA B 1 174 ? 10.125 -11.727 -1.37 1 97.69 174 ALA B C 1
ATOM 3303 O O . ALA B 1 174 ? 10.016 -12.953 -1.299 1 97.69 174 ALA B O 1
ATOM 3304 N N . SER B 1 175 ? 11.234 -11.07 -1.053 1 96.81 175 SER B N 1
ATOM 3305 C CA . SER B 1 175 ? 12.414 -11.812 -0.61 1 96.81 175 SER B CA 1
ATOM 3306 C C . SER B 1 175 ? 12.133 -12.578 0.678 1 96.81 175 SER B C 1
ATOM 3308 O O . SER B 1 175 ? 12.523 -13.742 0.812 1 96.81 175 SER B O 1
ATOM 3310 N N . LEU B 1 176 ? 11.469 -11.914 1.571 1 97 176 LEU B N 1
ATOM 3311 C CA . LEU B 1 176 ? 11.125 -12.547 2.842 1 97 176 LEU B CA 1
ATOM 3312 C C . LEU B 1 176 ? 10.211 -13.742 2.625 1 97 176 LEU B C 1
ATOM 3314 O O . LEU B 1 176 ? 10.438 -14.812 3.189 1 97 176 LEU B O 1
ATOM 3318 N N . LEU B 1 177 ? 9.188 -13.555 1.841 1 98.56 177 LEU B N 1
ATOM 3319 C CA . LEU B 1 177 ? 8.234 -14.625 1.562 1 98.56 177 LEU B CA 1
ATOM 3320 C C . LEU B 1 177 ? 8.93 -15.812 0.897 1 98.56 177 LEU B C 1
ATOM 3322 O O . LEU B 1 177 ? 8.664 -16.969 1.248 1 98.56 177 LEU B O 1
ATOM 3326 N N . PHE B 1 178 ? 9.805 -15.523 -0.02 1 98.44 178 PHE B N 1
ATOM 3327 C CA . PHE B 1 178 ? 10.531 -16.578 -0.711 1 98.44 178 PHE B CA 1
ATOM 3328 C C . PHE B 1 178 ? 11.344 -17.406 0.274 1 98.44 178 PHE B C 1
ATOM 3330 O O . PHE B 1 178 ? 11.336 -18.641 0.212 1 98.44 178 PHE B O 1
ATOM 3337 N N . GLU B 1 179 ? 12.031 -16.734 1.137 1 97.94 179 GLU B N 1
ATOM 3338 C CA . GLU B 1 179 ? 12.852 -17.438 2.121 1 97.94 179 GLU B CA 1
ATOM 3339 C C . GLU B 1 179 ? 11.992 -18.297 3.037 1 97.94 179 GLU B C 1
ATOM 3341 O O . GLU B 1 179 ? 12.398 -19.391 3.42 1 97.94 179 GLU B O 1
ATOM 3346 N N . ILE B 1 180 ? 10.852 -17.812 3.377 1 98.44 180 ILE B N 1
ATOM 3347 C CA . ILE B 1 180 ? 9.945 -18.578 4.234 1 98.44 180 ILE B CA 1
ATOM 3348 C C . ILE B 1 180 ? 9.492 -19.844 3.506 1 98.44 180 ILE B C 1
ATOM 3350 O O . ILE B 1 180 ? 9.453 -20.922 4.094 1 98.44 180 ILE B O 1
ATOM 3354 N N . THR B 1 181 ? 9.133 -19.672 2.244 1 98.69 181 THR B N 1
ATOM 3355 C CA . THR B 1 181 ? 8.711 -20.844 1.479 1 98.69 181 THR B CA 1
ATOM 3356 C C . THR B 1 181 ? 9.844 -21.859 1.39 1 98.69 181 THR B C 1
ATOM 3358 O O . THR B 1 181 ? 9.609 -23.062 1.438 1 98.69 181 THR B O 1
ATOM 3361 N N . LYS B 1 182 ? 11.023 -21.375 1.209 1 97.62 182 LYS B N 1
ATOM 3362 C CA . LYS B 1 182 ? 12.203 -22.234 1.172 1 97.62 182 LYS B CA 1
ATOM 3363 C C . LYS B 1 182 ? 12.375 -23 2.486 1 97.62 182 LYS B C 1
ATOM 3365 O O . LYS B 1 182 ? 12.578 -24.219 2.486 1 97.62 182 LYS B O 1
ATOM 3370 N N . GLU B 1 183 ? 12.242 -22.281 3.555 1 97.75 183 GLU B N 1
ATOM 3371 C CA . GLU B 1 183 ? 12.391 -22.859 4.883 1 97.75 183 GLU B CA 1
ATOM 3372 C C . GLU B 1 183 ? 11.32 -23.922 5.148 1 97.75 183 GLU B C 1
ATOM 3374 O O . GLU B 1 183 ? 11.594 -24.953 5.77 1 97.75 183 GLU B O 1
ATOM 3379 N N . LYS B 1 184 ? 10.164 -23.688 4.645 1 98.31 184 LYS B N 1
ATOM 3380 C CA . LYS B 1 184 ? 9.031 -24.578 4.902 1 98.31 184 LYS B CA 1
ATOM 3381 C C . LYS B 1 184 ? 8.906 -25.641 3.818 1 98.31 184 LYS B C 1
ATOM 3383 O O . LYS B 1 184 ? 8.008 -26.484 3.873 1 98.31 184 LYS B O 1
ATOM 3388 N N . SER B 1 185 ? 9.766 -25.594 2.865 1 98.12 185 SER B N 1
ATOM 3389 C CA . SER B 1 185 ? 9.812 -26.562 1.77 1 98.12 185 SER B CA 1
ATOM 3390 C C . SER B 1 185 ? 8.516 -26.562 0.977 1 98.12 185 SER B C 1
ATOM 3392 O O . SER B 1 185 ? 7.961 -27.625 0.689 1 98.12 185 SER B O 1
ATOM 3394 N N . VAL B 1 186 ? 7.988 -25.406 0.758 1 98.75 186 VAL B N 1
ATOM 3395 C CA . VAL B 1 186 ? 6.848 -25.234 -0.136 1 98.75 186 VAL B CA 1
ATOM 3396 C C . VAL B 1 186 ? 7.336 -24.828 -1.524 1 98.75 186 VAL B C 1
ATOM 3398 O O . VAL B 1 186 ? 8.086 -23.859 -1.664 1 98.75 186 VAL B O 1
ATOM 3401 N N . PRO B 1 187 ? 7.004 -25.578 -2.566 1 98.88 187 PRO B N 1
ATOM 3402 C CA . PRO B 1 187 ? 7.441 -25.188 -3.906 1 98.88 187 PRO B CA 1
ATOM 3403 C C . PRO B 1 187 ? 7.105 -23.734 -4.234 1 98.88 187 PRO B C 1
ATOM 3405 O O . PRO B 1 187 ? 5.969 -23.297 -4.027 1 98.88 187 PRO B O 1
ATOM 3408 N N . CYS B 1 188 ? 8.141 -23.016 -4.746 1 98.75 188 CYS B N 1
ATOM 3409 C CA . CYS B 1 188 ? 7.934 -21.578 -4.957 1 98.75 188 CYS B CA 1
ATOM 3410 C C . CYS B 1 188 ? 8.664 -21.109 -6.207 1 98.75 188 CYS B C 1
ATOM 3412 O O . CYS B 1 188 ? 9.812 -21.484 -6.449 1 98.75 188 CYS B O 1
ATOM 3414 N N . PHE B 1 189 ? 7.98 -20.391 -7.004 1 98.56 189 PHE B N 1
ATOM 3415 C CA . PHE B 1 189 ? 8.453 -19.656 -8.18 1 98.56 189 PHE B CA 1
ATOM 3416 C C . PHE B 1 189 ? 8.25 -18.156 -8.008 1 98.56 189 PHE B C 1
ATOM 3418 O O . PHE B 1 189 ? 7.125 -17.703 -7.781 1 98.56 189 PHE B O 1
ATOM 3425 N N . LEU B 1 190 ? 9.359 -17.375 -8.016 1 98.62 190 LEU B N 1
ATOM 3426 C CA . LEU B 1 190 ? 9.305 -15.922 -7.895 1 98.62 190 LEU B CA 1
ATOM 3427 C C . LEU B 1 190 ? 9.672 -15.258 -9.219 1 98.62 190 LEU B C 1
ATOM 3429 O O . LEU B 1 190 ? 10.734 -15.539 -9.781 1 98.62 190 LEU B O 1
ATOM 3433 N N . LEU B 1 191 ? 8.773 -14.461 -9.734 1 98.62 191 LEU B N 1
ATOM 3434 C CA . LEU B 1 191 ? 8.969 -13.703 -10.961 1 98.62 191 LEU B CA 1
ATOM 3435 C C . LEU B 1 191 ? 8.961 -12.203 -10.68 1 98.62 191 LEU B C 1
ATOM 3437 O O . LEU B 1 191 ? 8.055 -11.695 -10.016 1 98.62 191 LEU B O 1
ATOM 3441 N N . TYR B 1 192 ? 10.008 -11.477 -11.102 1 98.19 192 TYR B N 1
ATOM 3442 C CA . TYR B 1 192 ? 9.977 -10.023 -10.93 1 98.19 192 TYR B CA 1
ATOM 3443 C C . TYR B 1 192 ? 10.453 -9.32 -12.188 1 98.19 192 TYR B C 1
ATOM 3445 O O . TYR B 1 192 ? 11.117 -9.922 -13.031 1 98.19 192 TYR B O 1
ATOM 3453 N N . LYS B 1 193 ? 10 -8.117 -12.383 1 97.62 193 LYS B N 1
ATOM 3454 C CA . LYS B 1 193 ? 10.406 -7.223 -13.469 1 97.62 193 LYS B CA 1
ATOM 3455 C C . LYS B 1 193 ? 11.125 -5.988 -12.93 1 97.62 193 LYS B C 1
ATOM 3457 O O . LYS B 1 193 ? 10.727 -5.438 -11.898 1 97.62 193 LYS B O 1
ATOM 3462 N N . PHE B 1 194 ? 12.219 -5.582 -13.617 1 95.94 194 PHE B N 1
ATOM 3463 C CA . PHE B 1 194 ? 12.789 -4.273 -13.312 1 95.94 194 PHE B CA 1
ATOM 3464 C C . PHE B 1 194 ? 11.836 -3.16 -13.742 1 95.94 194 PHE B C 1
ATOM 3466 O O . PHE B 1 194 ? 11.414 -3.111 -14.898 1 95.94 194 PHE B O 1
ATOM 3473 N N . ALA B 1 195 ? 11.477 -2.307 -12.719 1 93.81 195 ALA B N 1
ATOM 3474 C CA . ALA B 1 195 ? 10.469 -1.286 -13 1 93.81 195 ALA B CA 1
ATOM 3475 C C . ALA B 1 195 ? 10.797 0.02 -12.281 1 93.81 195 ALA B C 1
ATOM 3477 O O . ALA B 1 195 ? 11.586 0.035 -11.336 1 93.81 195 ALA B O 1
ATOM 3478 N N . SER B 1 196 ? 10.289 1.054 -12.844 1 88.25 196 SER B N 1
ATOM 3479 C CA . SER B 1 196 ? 10.312 2.375 -12.227 1 88.25 196 SER B CA 1
ATOM 3480 C C . SER B 1 196 ? 8.906 2.861 -11.898 1 88.25 196 SER B C 1
ATOM 3482 O O . SER B 1 196 ? 7.922 2.266 -12.344 1 88.25 196 SER B O 1
ATOM 3484 N N . GLU B 1 197 ? 8.883 3.918 -11.07 1 85.62 197 GLU B N 1
ATOM 3485 C CA . GLU B 1 197 ? 7.59 4.551 -10.805 1 85.62 197 GLU B CA 1
ATOM 3486 C C . GLU B 1 197 ? 7.004 5.156 -12.078 1 85.62 197 GLU B C 1
ATOM 3488 O O . GLU B 1 197 ? 7.738 5.707 -12.906 1 85.62 197 GLU B O 1
ATOM 3493 N N . GLY B 1 198 ? 5.699 4.895 -12.305 1 87.44 198 GLY B N 1
ATOM 3494 C CA . GLY B 1 198 ? 5.02 5.391 -13.492 1 87.44 198 GLY B CA 1
ATOM 3495 C C . GLY B 1 198 ? 3.809 4.559 -13.875 1 87.44 198 GLY B C 1
ATOM 3496 O O . GLY B 1 198 ? 3.16 3.963 -13.016 1 87.44 198 GLY B O 1
ATOM 3497 N N . ASP B 1 199 ? 3.441 4.723 -15.156 1 90.06 199 ASP B N 1
ATOM 3498 C CA . ASP B 1 199 ? 2.377 3.869 -15.672 1 90.06 199 ASP B CA 1
ATOM 3499 C C . ASP B 1 199 ? 2.887 2.453 -15.93 1 90.06 199 ASP B C 1
ATOM 3501 O O . ASP B 1 199 ? 3.504 2.189 -16.969 1 90.06 199 ASP B O 1
ATOM 3505 N N . ASN B 1 200 ? 2.504 1.535 -15.055 1 93.44 200 ASN B N 1
ATOM 3506 C CA . ASN B 1 200 ? 3.043 0.182 -15.125 1 93.44 200 ASN B CA 1
ATOM 3507 C C . ASN B 1 200 ? 1.977 -0.824 -15.555 1 93.44 200 ASN B C 1
ATOM 3509 O O . ASN B 1 200 ? 2.146 -2.031 -15.367 1 93.44 200 ASN B O 1
ATOM 3513 N N . ILE B 1 201 ? 0.903 -0.316 -16.109 1 92.31 201 ILE B N 1
ATOM 3514 C CA . ILE B 1 201 ? -0.146 -1.195 -16.625 1 92.31 201 ILE B CA 1
ATOM 3515 C C . ILE B 1 201 ? 0.41 -2.07 -17.734 1 92.31 201 ILE B C 1
ATOM 3517 O O . ILE B 1 201 ? 0.218 -3.289 -17.734 1 92.31 201 ILE B O 1
ATOM 3521 N N . PRO B 1 202 ? 1.199 -1.517 -18.703 1 94.81 202 PRO B N 1
ATOM 3522 C CA . PRO B 1 202 ? 1.802 -2.391 -19.703 1 94.81 202 PRO B CA 1
ATOM 3523 C C . PRO B 1 202 ? 2.707 -3.459 -19.094 1 94.81 202 PRO B C 1
ATOM 3525 O O . PRO B 1 202 ? 2.729 -4.598 -19.578 1 94.81 202 PRO B O 1
ATOM 3528 N N . ASP B 1 203 ? 3.414 -3.111 -18.047 1 96.56 203 ASP B N 1
ATOM 3529 C CA . ASP B 1 203 ? 4.273 -4.07 -17.359 1 96.56 203 ASP B CA 1
ATOM 3530 C C . ASP B 1 203 ? 3.455 -5.215 -16.766 1 96.56 203 ASP B C 1
ATOM 3532 O O . ASP B 1 203 ? 3.912 -6.359 -16.734 1 96.56 203 ASP B O 1
ATOM 3536 N N . ALA B 1 204 ? 2.299 -4.883 -16.312 1 96.38 204 ALA B N 1
ATOM 3537 C CA . ALA B 1 204 ? 1.408 -5.895 -15.758 1 96.38 204 ALA B CA 1
ATOM 3538 C C . ALA B 1 204 ? 0.987 -6.906 -16.812 1 96.38 204 ALA B C 1
ATOM 3540 O O . ALA B 1 204 ? 0.961 -8.109 -16.562 1 96.38 204 ALA B O 1
ATOM 3541 N N . TYR B 1 205 ? 0.667 -6.43 -18 1 96.81 205 TYR B N 1
ATOM 3542 C CA . TYR B 1 205 ? 0.311 -7.32 -19.094 1 96.81 205 TYR B CA 1
ATOM 3543 C C . TYR B 1 205 ? 1.465 -8.258 -19.438 1 96.81 205 TYR B C 1
ATOM 3545 O O . TYR B 1 205 ? 1.26 -9.453 -19.641 1 96.81 205 TYR B O 1
ATOM 3553 N N . GLU B 1 206 ? 2.613 -7.711 -19.5 1 97 206 GLU B N 1
ATOM 3554 C CA . GLU B 1 206 ? 3.793 -8.516 -19.781 1 97 206 GLU B CA 1
ATOM 3555 C C . GLU B 1 206 ? 4.016 -9.578 -18.703 1 97 206 GLU B C 1
ATOM 3557 O O . GLU B 1 206 ? 4.375 -10.711 -19.016 1 97 206 GLU B O 1
ATOM 3562 N N . MET B 1 207 ? 3.842 -9.203 -17.516 1 98.12 207 MET B N 1
ATOM 3563 C CA . MET B 1 207 ? 4.039 -10.148 -16.422 1 98.12 207 MET B CA 1
ATOM 3564 C C . MET B 1 207 ? 3.051 -11.305 -16.5 1 98.12 207 MET B C 1
ATOM 3566 O O . MET B 1 207 ? 3.418 -12.461 -16.281 1 98.12 207 MET B O 1
ATOM 3570 N N . VAL B 1 208 ? 1.812 -10.984 -16.844 1 98.19 208 VAL B N 1
ATOM 3571 C CA . VAL B 1 208 ? 0.811 -12.039 -17 1 98.19 208 VAL B CA 1
ATOM 3572 C C . VAL B 1 208 ? 1.206 -12.961 -18.141 1 98.19 208 VAL B C 1
ATOM 3574 O O . VAL B 1 208 ? 1.024 -14.18 -18.062 1 98.19 208 VAL B O 1
ATOM 3577 N N . GLN B 1 209 ? 1.754 -12.391 -19.188 1 96.88 209 GLN B N 1
ATOM 3578 C CA . GLN B 1 209 ? 2.23 -13.195 -20.312 1 96.88 209 GLN B CA 1
ATOM 3579 C C . GLN B 1 209 ? 3.332 -14.156 -19.859 1 96.88 209 GLN B C 1
ATOM 3581 O O . GLN B 1 209 ? 3.305 -15.336 -20.219 1 96.88 209 GLN B O 1
ATOM 3586 N N . TYR B 1 210 ? 4.301 -13.656 -19.156 1 96.88 210 TYR B N 1
ATOM 3587 C CA . TYR B 1 210 ? 5.379 -14.492 -18.641 1 96.88 210 TYR B CA 1
ATOM 3588 C C . TYR B 1 210 ? 4.84 -15.578 -17.734 1 96.88 210 TYR B C 1
ATOM 3590 O O . TYR B 1 210 ? 5.195 -16.75 -17.859 1 96.88 210 TYR B O 1
ATOM 3598 N N . LEU B 1 211 ? 3.988 -15.195 -16.859 1 98 211 LEU B N 1
ATOM 3599 C CA . LEU B 1 211 ? 3.408 -16.156 -15.914 1 98 211 LEU B CA 1
ATOM 3600 C C . LEU B 1 211 ? 2.652 -17.25 -16.656 1 98 211 LEU B C 1
ATOM 3602 O O . LEU B 1 211 ? 2.766 -18.422 -16.312 1 98 211 LEU B O 1
ATOM 3606 N N . ASN B 1 212 ? 1.934 -16.859 -17.656 1 97.88 212 ASN B N 1
ATOM 3607 C CA . ASN B 1 212 ? 1.1 -17.781 -18.406 1 97.88 212 ASN B CA 1
ATOM 3608 C C . ASN B 1 212 ? 1.942 -18.828 -19.125 1 97.88 212 ASN B C 1
ATOM 3610 O O . ASN B 1 212 ? 1.453 -19.922 -19.453 1 97.88 212 ASN B O 1
ATOM 3614 N N . THR B 1 213 ? 3.152 -18.531 -19.406 1 95.62 213 THR B N 1
ATOM 3615 C CA . THR B 1 213 ? 4.059 -19.484 -20.031 1 95.62 213 THR B CA 1
ATOM 3616 C C . THR B 1 213 ? 4.402 -20.625 -19.078 1 95.62 213 THR B C 1
ATOM 3618 O O . THR B 1 213 ? 4.648 -21.75 -19.516 1 95.62 213 THR B O 1
ATOM 3621 N N . VAL B 1 214 ? 4.387 -20.391 -17.781 1 96.38 214 VAL B N 1
ATOM 3622 C CA . VAL B 1 214 ? 4.789 -21.375 -16.781 1 96.38 214 VAL B CA 1
ATOM 3623 C C . VAL B 1 214 ? 3.553 -22.031 -16.172 1 96.38 214 VAL B C 1
ATOM 3625 O O . VAL B 1 214 ? 3.518 -23.25 -15.984 1 96.38 214 VAL B O 1
ATOM 3628 N N . ILE B 1 215 ? 2.6 -21.203 -15.898 1 96.38 215 ILE B N 1
ATOM 3629 C CA . ILE B 1 215 ? 1.317 -21.625 -15.336 1 96.38 215 ILE B CA 1
ATOM 3630 C C . ILE B 1 215 ? 0.188 -21.219 -16.281 1 96.38 215 ILE B C 1
ATOM 3632 O O . ILE B 1 215 ? -0.3 -20.094 -16.234 1 96.38 215 ILE B O 1
ATOM 3636 N N . PRO B 1 216 ? -0.298 -22.156 -17.031 1 95.31 216 PRO B N 1
ATOM 3637 C CA . PRO B 1 216 ? -1.291 -21.812 -18.047 1 95.31 216 PRO B CA 1
ATOM 3638 C C . PRO B 1 216 ? -2.648 -21.453 -17.453 1 95.31 216 PRO B C 1
ATOM 3640 O O . PRO B 1 216 ? -3.471 -22.328 -17.188 1 95.31 216 PRO B O 1
ATOM 3643 N N . LEU B 1 217 ? -2.879 -20.188 -17.359 1 96.94 217 LEU B N 1
ATOM 3644 C CA . LEU B 1 217 ? -4.148 -19.656 -16.875 1 96.94 217 LEU B CA 1
ATOM 3645 C C . LEU B 1 217 ? -5.074 -19.328 -18.047 1 96.94 217 LEU B C 1
ATOM 3647 O O . LEU B 1 217 ? -6.297 -19.312 -17.891 1 96.94 217 LEU B O 1
ATOM 3651 N N . PHE B 1 218 ? -4.449 -19 -19.141 1 96.5 218 PHE B N 1
ATOM 3652 C CA . PHE B 1 218 ? -5.141 -18.609 -20.359 1 96.5 218 PHE B CA 1
ATOM 3653 C C . PHE B 1 218 ? -4.613 -19.406 -21.562 1 96.5 218 PHE B C 1
ATOM 3655 O O . PHE B 1 218 ? -3.523 -19.969 -21.5 1 96.5 218 PHE B O 1
ATOM 3662 N N . ASN B 1 219 ? -5.48 -19.406 -22.609 1 92.38 219 ASN B N 1
ATOM 3663 C CA . ASN B 1 219 ? -4.992 -20 -23.859 1 92.38 219 ASN B CA 1
ATOM 3664 C C . ASN B 1 219 ? -3.9 -19.156 -24.5 1 92.38 219 ASN B C 1
ATOM 3666 O O . ASN B 1 219 ? -4.055 -17.938 -24.625 1 92.38 219 ASN B O 1
ATOM 3670 N N . ASP B 1 220 ? -2.891 -19.766 -24.938 1 86.38 220 ASP B N 1
ATOM 3671 C CA . ASP B 1 220 ? -1.707 -19.062 -25.422 1 86.38 220 ASP B CA 1
ATOM 3672 C C . ASP B 1 220 ? -1.994 -18.359 -26.75 1 86.38 220 ASP B C 1
ATOM 3674 O O . ASP B 1 220 ? -1.492 -17.266 -27 1 86.38 220 ASP B O 1
ATOM 3678 N N . SER B 1 221 ? -2.67 -18.938 -27.641 1 86.5 221 SER B N 1
ATOM 3679 C CA . SER B 1 221 ? -2.863 -18.438 -29 1 86.5 221 SER B CA 1
ATOM 3680 C C . SER B 1 221 ? -3.598 -17.094 -29 1 86.5 221 SER B C 1
ATOM 3682 O O . SER B 1 221 ? -3.377 -16.266 -29.875 1 86.5 221 SER B O 1
ATOM 3684 N N . ASP B 1 222 ? -4.352 -16.812 -27.953 1 89.81 222 ASP B N 1
ATOM 3685 C CA . ASP B 1 222 ? -5.121 -15.57 -27.938 1 89.81 222 ASP B CA 1
ATOM 3686 C C . ASP B 1 222 ? -5.105 -14.945 -26.547 1 89.81 222 ASP B C 1
ATOM 3688 O O . ASP B 1 222 ? -6.129 -14.461 -26.062 1 89.81 222 ASP B O 1
ATOM 3692 N N . LEU B 1 223 ? -3.91 -14.898 -26 1 91.69 223 LEU B N 1
ATOM 3693 C CA . LEU B 1 223 ? -3.805 -14.469 -24.609 1 91.69 223 LEU B CA 1
ATOM 3694 C C . LEU B 1 223 ? -4.359 -13.062 -24.422 1 91.69 223 LEU B C 1
ATOM 3696 O O . LEU B 1 223 ? -5.246 -12.844 -23.594 1 91.69 223 LEU B O 1
ATOM 3700 N N . PHE B 1 224 ? -3.973 -12.117 -25.25 1 90.5 224 PHE B N 1
ATOM 3701 C CA . PHE B 1 224 ? -4.281 -10.711 -25.031 1 90.5 224 PHE B CA 1
ATOM 3702 C C . PHE B 1 224 ? -5.762 -10.438 -25.25 1 90.5 224 PHE B C 1
ATOM 3704 O O . PHE B 1 224 ? -6.324 -9.516 -24.656 1 90.5 224 PHE B O 1
ATOM 3711 N N . THR B 1 225 ? -6.426 -11.32 -26.016 1 92.25 225 THR B N 1
ATOM 3712 C CA . THR B 1 225 ? -7.863 -11.164 -26.234 1 92.25 225 THR B CA 1
ATOM 3713 C C . THR B 1 225 ? -8.641 -11.672 -25.016 1 92.25 225 THR B C 1
ATOM 3715 O O . THR B 1 225 ? -9.805 -11.305 -24.828 1 92.25 225 THR B O 1
ATOM 3718 N N . GLN B 1 226 ? -7.984 -12.477 -24.25 1 95 226 GLN B N 1
ATOM 3719 C CA . GLN B 1 226 ? -8.641 -13.055 -23.078 1 95 226 GLN B CA 1
ATOM 3720 C C . GLN B 1 226 ? -8.469 -12.164 -21.859 1 95 226 GLN B C 1
ATOM 3722 O O . GLN B 1 226 ? -9.172 -12.336 -20.859 1 95 226 GLN B O 1
ATOM 3727 N N . LEU B 1 227 ? -7.547 -11.266 -21.938 1 94.94 227 LEU B N 1
ATOM 3728 C CA . LEU B 1 227 ? -7.285 -10.383 -20.797 1 94.94 227 LEU B CA 1
ATOM 3729 C C . LEU B 1 227 ? -8.273 -9.219 -20.766 1 94.94 227 LEU B C 1
ATOM 3731 O O . LEU B 1 227 ? -8.391 -8.477 -21.75 1 94.94 227 LEU B O 1
ATOM 3735 N N . VAL B 1 228 ? -8.984 -9.156 -19.641 1 92.38 228 VAL B N 1
ATOM 3736 C CA . VAL B 1 228 ? -9.984 -8.117 -19.422 1 92.38 228 VAL B CA 1
ATOM 3737 C C . VAL B 1 228 ? -9.539 -7.211 -18.281 1 92.38 228 VAL B C 1
ATOM 3739 O O . VAL B 1 228 ? -9.539 -7.621 -17.109 1 92.38 228 VAL B O 1
ATOM 3742 N N . PRO B 1 229 ? -9.172 -5.988 -18.656 1 90 229 PRO B N 1
ATOM 3743 C CA . PRO B 1 229 ? -8.766 -5.086 -17.578 1 90 229 PRO B CA 1
ATOM 3744 C C . PRO B 1 229 ? -9.906 -4.766 -16.609 1 90 229 PRO B C 1
ATOM 3746 O O . PRO B 1 229 ? -11.078 -4.793 -17 1 90 229 PRO B O 1
ATOM 3749 N N . PRO B 1 230 ? -9.523 -4.5 -15.305 1 87.69 230 PRO B N 1
ATOM 3750 C CA . PRO B 1 230 ? -10.555 -3.963 -14.414 1 87.69 230 PRO B CA 1
ATOM 3751 C C . PRO B 1 230 ? -11.281 -2.76 -15.016 1 87.69 230 PRO B C 1
ATOM 3753 O O . PRO B 1 230 ? -10.664 -1.952 -15.719 1 87.69 230 PRO B O 1
ATOM 3756 N N . VAL B 1 231 ? -12.453 -2.645 -14.695 1 80.38 231 VAL B N 1
ATOM 3757 C CA . VAL B 1 231 ? -13.297 -1.596 -15.258 1 80.38 231 VAL B CA 1
ATOM 3758 C C . VAL B 1 231 ? -12.711 -0.226 -14.93 1 80.38 231 VAL B C 1
ATOM 3760 O O . VAL B 1 231 ? -12.797 0.705 -15.734 1 80.38 231 VAL B O 1
ATOM 3763 N N . SER B 1 232 ? -12.125 -0.124 -13.859 1 76.31 232 SER B N 1
ATOM 3764 C CA . SER B 1 232 ? -11.594 1.155 -13.398 1 76.31 232 SER B CA 1
ATOM 3765 C C . SER B 1 232 ? -10.422 1.617 -14.258 1 76.31 232 SER B C 1
ATOM 3767 O O . SER B 1 232 ? -10.055 2.793 -14.242 1 76.31 232 SER B O 1
ATOM 3769 N N . TRP B 1 233 ? -9.844 0.638 -14.953 1 79.5 233 TRP B N 1
ATOM 3770 C CA . TRP B 1 233 ? -8.703 1.031 -15.773 1 79.5 233 TRP B CA 1
ATOM 3771 C C . TRP B 1 233 ? -9.164 1.785 -17.016 1 79.5 233 TRP B C 1
ATOM 3773 O O . TRP B 1 233 ? -8.359 2.439 -17.688 1 79.5 233 TRP B O 1
ATOM 3783 N N . ASN B 1 234 ? -10.375 1.597 -17.328 1 69.5 234 ASN B N 1
ATOM 3784 C CA . ASN B 1 234 ? -10.93 2.25 -18.5 1 69.5 234 ASN B CA 1
ATOM 3785 C C . ASN B 1 234 ? -11.773 3.465 -18.125 1 69.5 234 ASN B C 1
ATOM 3787 O O . ASN B 1 234 ? -12.328 4.133 -19 1 69.5 234 ASN B O 1
ATOM 3791 N N . LEU B 1 235 ? -12.148 3.516 -16.875 1 57 235 LEU B N 1
ATOM 3792 C CA . LEU B 1 235 ? -12.977 4.645 -16.453 1 57 235 LEU B CA 1
ATOM 3793 C C . LEU B 1 235 ? -12.281 5.969 -16.75 1 57 235 LEU B C 1
ATOM 3795 O O . LEU B 1 235 ? -11.289 6.309 -16.109 1 57 235 LEU B O 1
ATOM 3799 N N . MET B 1 236 ? -11.867 5.984 -18.031 1 47.66 236 MET B N 1
ATOM 3800 C CA . MET B 1 236 ? -11.461 7.34 -18.391 1 47.66 236 MET B CA 1
ATOM 3801 C C . MET B 1 236 ? -12.398 8.375 -17.781 1 47.66 236 MET B C 1
ATOM 3803 O O . MET B 1 236 ? -13.461 8.023 -17.266 1 47.66 236 MET B O 1
ATOM 3807 N N . TYR B 1 237 ? -12.773 9.531 -18.672 1 40.41 237 TYR B N 1
ATOM 3808 C CA . TYR B 1 237 ? -13.5 10.781 -18.469 1 40.41 237 TYR B CA 1
ATOM 3809 C C . TYR B 1 237 ? -14.922 10.516 -17.984 1 40.41 237 TYR B C 1
ATOM 3811 O O . TYR B 1 237 ? -15.461 9.422 -18.203 1 40.41 237 TYR B O 1
ATOM 3819 N N . GLY B 1 238 ? -15.523 11.508 -17.219 1 37.56 238 GLY B N 1
ATOM 3820 C CA . GLY B 1 238 ? -16.875 11.891 -16.859 1 37.56 238 GLY B CA 1
ATOM 3821 C C . GLY B 1 238 ? -17.906 11.445 -17.859 1 37.56 238 GLY B C 1
ATOM 3822 O O . GLY B 1 238 ? -18.062 12.062 -18.922 1 37.56 238 GLY B O 1
ATOM 3823 N N . GLY B 1 239 ? -18.078 10.266 -18.141 1 38.25 239 GLY B N 1
ATOM 3824 C CA . GLY B 1 239 ? -19.344 10.172 -18.844 1 38.25 239 GLY B CA 1
ATOM 3825 C C . GLY B 1 239 ? -20.453 10.969 -18.188 1 38.25 239 GLY B C 1
ATOM 3826 O O . GLY B 1 239 ? -20.297 11.445 -17.062 1 38.25 239 GLY B O 1
ATOM 3827 N N . PRO B 1 240 ? -21.516 11.539 -19 1 37.75 240 PRO B N 1
ATOM 3828 C CA . PRO B 1 240 ? -22.594 12.375 -18.484 1 37.75 240 PRO B CA 1
ATOM 3829 C C . PRO B 1 240 ? -23.234 11.797 -17.219 1 37.75 240 PRO B C 1
ATOM 3831 O O . PRO B 1 240 ? -23.219 10.586 -17.016 1 37.75 240 PRO B O 1
ATOM 3834 N N . PRO B 1 241 ? -23.5 12.68 -16.234 1 36.28 241 PRO B N 1
ATOM 3835 C CA . PRO B 1 241 ? -24.297 12.266 -15.078 1 36.28 241 PRO B CA 1
ATOM 3836 C C . PRO B 1 241 ? -25.469 11.383 -15.453 1 36.28 241 PRO B C 1
ATOM 3838 O O . PRO B 1 241 ? -25.984 11.469 -16.578 1 36.28 241 PRO B O 1
ATOM 3841 N N . PRO B 1 242 ? -25.625 10.32 -14.727 1 36.22 242 PRO B N 1
ATOM 3842 C CA . PRO B 1 242 ? -26.844 9.625 -15.141 1 36.22 242 PRO B CA 1
ATOM 3843 C C . PRO B 1 242 ? -28.016 10.578 -15.406 1 36.22 242 PRO B C 1
ATOM 3845 O O . PRO B 1 242 ? -28.125 11.617 -14.742 1 36.22 242 PRO B O 1
ATOM 3848 N N . LYS B 1 243 ? -28.594 10.539 -16.609 1 32.69 243 LYS B N 1
ATOM 3849 C CA . LYS B 1 243 ? -29.75 11.305 -17.062 1 32.69 243 LYS B CA 1
ATOM 3850 C C . LYS B 1 243 ? -30.875 11.273 -16.031 1 32.69 243 LYS B C 1
ATOM 3852 O O . LYS B 1 243 ? -31.766 12.109 -16.047 1 32.69 243 LYS B O 1
ATOM 3857 N N . ASN B 1 244 ? -30.953 10.125 -15.297 1 28.03 244 ASN B N 1
ATOM 3858 C CA . ASN B 1 244 ? -32.281 10.07 -14.672 1 28.03 244 ASN B CA 1
ATOM 3859 C C . ASN B 1 244 ? -32.281 10.812 -13.344 1 28.03 244 ASN B C 1
ATOM 3861 O O . ASN B 1 244 ? -33.188 10.602 -12.523 1 28.03 244 ASN B O 1
ATOM 3865 N N . ILE B 1 245 ? -31.188 11.359 -12.953 1 26.69 245 ILE B N 1
ATOM 3866 C CA . ILE B 1 245 ? -31.547 11.953 -11.672 1 26.69 245 ILE B CA 1
ATOM 3867 C C . ILE B 1 245 ? -32.344 13.219 -11.891 1 26.69 245 ILE B C 1
ATOM 3869 O O . ILE B 1 245 ? -32.562 14.016 -10.969 1 26.69 245 ILE B O 1
ATOM 3873 N N . TYR B 1 246 ? -32.625 13.578 -13.109 1 23.11 246 TYR B N 1
ATOM 3874 C CA . TYR B 1 246 ? -33.719 14.539 -12.984 1 23.11 246 TYR B CA 1
ATOM 3875 C C . TYR B 1 246 ? -35.031 13.836 -12.695 1 23.11 246 TYR B C 1
ATOM 3877 O O . TYR B 1 246 ? -35.25 12.703 -13.133 1 23.11 246 TYR B O 1
#

Secondary structure (DSSP, 8-state):
---SSEEEESS----TT-EEEEE---GGGHHHHHHHHHHHHTTPEEEEEEE-TTTS---SS-GGGTT-TTPPPSEEEEEETTTTEEEEEE-SPPPHHHHHHHHHHHHHHHHHTT-SEEEEEEEEEGGG-S-TTS-SEEEEE-TT-TTHHHHHHTTPEEP--SSSSP--TT-TTHHHHHHHHHHHT--EEEEEEEE-SS--HHHHHHHHHHHHHHS--S-GGGHHHH----GGGT--S-----GGG-/---SSEEEESS----TT-EEEEE---GGGHHHHHHHHHHHHTTPEEEEEEE-TTTS---SS-GGGTT-TTPPPSEEEEEETTTTEEEEEE-SPPPHHHHHHHHHHHHHHHHHTT-SEEEEEEEEEGGG-S-TTS-SEEEEE-TT-TTHHHHHHTTPEEP--SSSSP--TT-TTHHHHHHHHHHHT--EEEEEEEE-SS--HHHHHHHHHHHHHHS--S-GGGHHHH----GGGT--S-----GGG-

Organism: Spodoptera litura (NCBI:txid69820)